Protein 7MF4 (pdb70)

InterPro domains:
  IPR001891 Malic oxidoreductase [PIRSF000106] (8-557)
  IPR001891 Malic oxidoreductase [PR00072] (83-107)
  IPR001891 Malic oxidoreductase [PR00072] (143-172)
  IPR001891 Malic oxidoreductase [PR00072] (179-201)
  IPR001891 Malic oxidoreductase [PR00072] (238-256)
  IPR001891 Malic oxidoreductase [PR00072] (263-279)
  IPR001891 Malic oxidoreductase [PR00072] (294-310)
  IPR001891 Malic oxidoreductase [PR00072] (403-419)
  IPR012301 Malic enzyme, N-terminal domain [PF00390] (78-257)
  IPR012301 Malic enzyme, N-terminal domain [SM01274] (77-257)
  IPR012302 Malic enzyme, NAD-binding [PF03949] (267-525)
  IPR012302 Malic enzyme, NAD-binding [SM00919] (267-526)
  IPR015884 Malic enzyme, conserved site [PS00331] (263-279)
  IPR036291 NAD(P)-binding domain superfamily [SSF51735] (267-557)
  IPR037062 Malic enzyme, N-terminal domain superfamily [G3DSA:3.40.50.10380] (11-264)
  IPR046346 Aminoacid dehydrogenase-like, N-terminal domain superfamily [SSF53223] (9-266)

Organism: Trypanosoma cruzi (strain CL Brener) (NCBI:txid353153)

Solvent-accessible surface area: 23418 Å² total; per-residue (Å²): 137,12,132,68,18,21,87,54,54,55,88,14,50,12,18,14,7,52,80,134,59,2,113,164,49,119,0,89,66,136,33,86,100,97,61,25,75,18,127,91,2,12,66,95,2,55,37,54,0,78,173,84,117,109,67,6,38,44,12,87,32,1,20,53,11,29,18,76,6,2,12,10,12,5,10,0,0,31,63,52,2,73,61,0,12,40,9,4,22,92,95,6,2,10,87,0,0,33,107,71,26,99,17,3,119,170,28,52,20,12,87,0,14,90,109,80,112,62,89,0,109,72,46,1,116,124,37,47,52,134,157,2,41,0,0,0,0,0,1,0,11,43,34,124,58,120,34,23,0,0,11,23,0,7,0,6,0,24,4,5,6,15,4,0,2,1,0,0,4,1,34,8,96,38,8,0,4,0,0,0,7,4,0,0,81,19,102,130,6,18,152,55,186,111,13,136,17,23,114,50,125,50,29,51,84,144,64,1,28,77,0,0,49,40,0,1,103,6,1,49,45,38,6,74,55,4,0,9,0,0,7,13,0,20,91,96,13,0,58,79,0,14,156,106,4,34,183,158,34,27,0,0,1,1,31,33,14,0,36,0,4,0,10,0,0,0,0,1,0,0,7,85,42,13,64,36,47,14,64,120,3,92,3,0,0,27,11,8,43,43,50,4,8,25,6,0,55,38,5,2,35,0,1,25,100,42,82,182,54,81,76,139,61,6,36,132,10,2,13,0,5,14,146,109,1,0,0,2,82,51,38,74,51,174,23,46,85,55,40,121,142,4,10,17,110,96,9,52,50,132,54,4,73,146,6,155,74,21,69,54,0,1,130,87,2,117,0,6,0,0,0,0,39,22,33,102,6,99,25,2,54,60,93,5,0,95,18,0,76,139,40,14,160,82,0,0,0,1,3,20,14,63,78,71,87,74,11,0,8,58,2,99,40,0,8,114,49,4,118,8,23,3,7,6,1,1,24,22,59,34,103,75,18,86,39,89,72,135,80,30,70,4,2,30,14,30,35,0,11,0,2,0,0,0,0,6,0,0,10,28,0,21,0,72,38,0,14,88,71,0,8,41,8,0,1,33,4,0,1,117,34,7,79,127,29,29,9,196,140,33,71,1,8,5,62,12,95,63,0,43,50,0,0,0,10,0,0,0,25,0,0,43,11,0,8,149,52,177,21,4,83,32,147,178,10,34,137,82,90,112,104,0,26,42,80,0,79,165,52,11,45,88,12,84,50,107,100

Structure (mmCIF, N/CA/C/O backbone):
data_7MF4
#
_entry.id   7MF4
#
_cell.length_a   73.268
_cell.length_b   73.268
_cell.length_c   233.746
_cell.angle_alpha   90.000
_cell.angle_beta   90.000
_cell.angle_gamma   90.000
#
_symmetry.space_group_name_H-M   'P 43 21 2'
#
loop_
_entity.id
_entity.type
_entity.pdbx_description
1 polymer 'Malic enzyme'
2 non-polymer 'CITRIC ACID'
3 non-polymer '4-(2-HYDROXYETHYL)-1-PIPERAZINE ETHANESULFONIC ACID'
4 water water
#
loop_
_atom_site.group_PDB
_atom_site.id
_atom_site.type_symbol
_atom_site.label_atom_id
_atom_site.label_alt_id
_atom_site.label_comp_id
_atom_site.label_asym_id
_atom_site.label_entity_id
_atom_site.label_seq_id
_atom_site.pdbx_PDB_ins_code
_atom_site.Cartn_x
_atom_site.Cartn_y
_atom_site.Cartn_z
_atom_site.occupancy
_atom_site.B_iso_or_equiv
_atom_site.auth_seq_id
_atom_site.auth_comp_id
_atom_site.auth_asym_id
_atom_site.auth_atom_id
_atom_site.pdbx_PDB_model_num
ATOM 1 N N . GLN A 1 1 ? 45.973 -38.379 -5.802 1.00 56.56 12 GLN A N 1
ATOM 2 C CA . GLN A 1 1 ? 46.724 -39.697 -5.733 1.00 54.53 12 GLN A CA 1
ATOM 3 C C . GLN A 1 1 ? 46.091 -40.669 -4.723 1.00 44.91 12 GLN A C 1
ATOM 4 O O . GLN A 1 1 ? 45.407 -40.247 -3.783 1.00 44.38 12 GLN A O 1
ATOM 10 N N . GLY A 1 2 ? 46.333 -41.960 -4.922 1.00 38.88 13 GLY A N 1
ATOM 11 C CA . GLY A 1 2 ? 46.001 -43.003 -3.943 1.00 31.40 13 GLY A CA 1
ATOM 12 C C . GLY A 1 2 ? 44.512 -43.198 -3.731 1.00 31.76 13 GLY A C 1
ATOM 13 O O . GLY A 1 2 ? 43.662 -43.018 -4.647 1.00 30.69 13 GLY A O 1
ATOM 14 N N . ARG A 1 3 ? 44.139 -43.572 -2.517 1.00 27.69 14 ARG A N 1
ATOM 15 C CA . ARG A 1 3 ? 42.737 -43.871 -2.261 1.00 25.29 14 ARG A CA 1
ATOM 16 C C . ARG A 1 3 ? 41.881 -42.613 -2.397 1.00 24.84 14 ARG A C 1
ATOM 17 O O . ARG A 1 3 ? 40.629 -42.734 -2.416 1.00 27.36 14 ARG A O 1
ATOM 25 N N . ALA A 1 4 ? 42.472 -41.413 -2.383 1.00 22.89 15 ALA A N 1
ATOM 26 C CA . ALA A 1 4 ? 41.680 -40.178 -2.566 1.00 22.58 15 ALA A CA 1
ATOM 27 C C . ALA A 1 4 ? 41.002 -40.230 -3.956 1.00 21.69 15 ALA A C 1
ATOM 28 O O . ALA A 1 4 ? 39.886 -39.714 -4.101 1.00 24.50 15 ALA A O 1
ATOM 30 N N . ILE A 1 5 ? 41.651 -40.852 -4.930 1.00 19.55 16 ILE A N 1
ATOM 31 C CA . ILE A 1 5 ? 41.055 -40.981 -6.296 1.00 20.61 16 ILE A CA 1
ATOM 32 C C . ILE A 1 5 ? 39.901 -41.975 -6.221 1.00 19.56 16 ILE A C 1
ATOM 33 O O . ILE A 1 5 ? 38.828 -41.709 -6.773 1.00 21.61 16 ILE A O 1
ATOM 38 N N . LEU A 1 6 ? 40.128 -43.120 -5.558 1.00 19.44 17 LEU A N 1
ATOM 39 C CA . LEU A 1 6 ? 39.119 -44.193 -5.498 1.00 18.31 17 LEU A CA 1
ATOM 40 C C . LEU A 1 6 ? 37.899 -43.767 -4.708 1.00 18.70 17 LEU A C 1
ATOM 41 O O . LEU A 1 6 ? 36.789 -44.299 -4.955 1.00 21.42 17 LEU A O 1
ATOM 46 N N . THR A 1 7 ? 38.036 -42.784 -3.824 1.00 19.42 18 THR A N 1
ATOM 47 C CA . THR A 1 7 ? 36.900 -42.357 -2.979 1.00 20.39 18 THR A CA 1
ATOM 48 C C . THR A 1 7 ? 36.306 -41.049 -3.499 1.00 21.57 18 THR A C 1
ATOM 49 O O . THR A 1 7 ? 35.438 -40.546 -2.806 1.00 22.84 18 THR A O 1
ATOM 53 N N . ASP A 1 8 ? 36.679 -40.601 -4.699 1.00 20.56 19 ASP A N 1
ATOM 54 C CA . ASP A 1 8 ? 36.073 -39.412 -5.347 1.00 21.35 19 ASP A CA 1
ATOM 55 C C . ASP A 1 8 ? 35.153 -39.937 -6.457 1.00 20.76 19 ASP A C 1
ATOM 56 O O . ASP A 1 8 ? 35.643 -40.455 -7.428 1.00 20.10 19 ASP A O 1
ATOM 61 N N . ARG A 1 9 ? 33.846 -39.876 -6.254 1.00 20.39 20 ARG A N 1
ATOM 62 C CA . ARG A 1 9 ? 32.907 -40.569 -7.172 1.00 18.83 20 ARG A CA 1
ATOM 63 C C . ARG A 1 9 ? 33.012 -39.986 -8.583 1.00 18.94 20 ARG A C 1
ATOM 64 O O . ARG A 1 9 ? 32.585 -40.648 -9.489 1.00 16.99 20 ARG A O 1
ATOM 72 N N . TYR A 1 10 ? 33.472 -38.745 -8.775 1.00 18.55 21 TYR A N 1
ATOM 73 C CA . TYR A 1 10 ? 33.511 -38.135 -10.121 1.00 19.52 21 TYR A CA 1
ATOM 74 C C . TYR A 1 10 ? 34.729 -38.604 -10.910 1.00 22.02 21 TYR A C 1
ATOM 75 O O . TYR A 1 10 ? 34.652 -38.606 -12.159 1.00 22.95 21 TYR A O 1
ATOM 84 N N . ILE A 1 11 ? 35.818 -38.947 -10.244 1.00 18.93 22 ILE A N 1
ATOM 85 C CA . ILE A 1 11 ? 37.069 -39.332 -10.952 1.00 21.66 22 ILE A CA 1
ATOM 86 C C . ILE A 1 11 ? 37.382 -40.810 -10.780 1.00 18.89 22 ILE A C 1
ATOM 87 O O . ILE A 1 11 ? 38.110 -41.301 -11.622 1.00 20.30 22 ILE A O 1
ATOM 92 N N . ASN A 1 12 ? 36.797 -41.490 -9.798 1.00 19.57 23 ASN A N 1
ATOM 93 C CA . ASN A 1 12 ? 37.024 -42.947 -9.658 1.00 18.61 23 ASN A CA 1
ATOM 94 C C . ASN A 1 12 ? 36.588 -43.681 -10.927 1.00 18.37 23 ASN A C 1
ATOM 95 O O . ASN A 1 12 ? 35.454 -43.496 -11.401 1.00 18.95 23 ASN A O 1
ATOM 100 N N . ARG A 1 13 ? 37.428 -44.594 -11.391 1.00 16.95 24 ARG A N 1
ATOM 101 C CA . ARG A 1 13 ? 37.103 -45.504 -12.497 1.00 15.91 24 ARG A CA 1
ATOM 102 C C . ARG A 1 13 ? 37.052 -46.941 -12.000 1.00 17.25 24 ARG A C 1
ATOM 103 O O . ARG A 1 13 ? 36.833 -47.823 -12.802 1.00 16.18 24 ARG A O 1
ATOM 111 N N . GLY A 1 14 ? 37.415 -47.185 -10.724 1.00 16.58 25 GLY A N 1
ATOM 112 C CA . GLY A 1 14 ? 37.460 -48.571 -10.241 1.00 17.13 25 GLY A CA 1
ATOM 113 C C . GLY A 1 14 ? 38.322 -49.455 -11.110 1.00 16.12 25 GLY A C 1
ATOM 114 O O . GLY A 1 14 ? 39.459 -49.115 -11.459 1.00 16.32 25 GLY A O 1
ATOM 115 N N . THR A 1 15 ? 37.831 -50.654 -11.376 1.00 15.37 26 THR A N 1
ATOM 116 C CA . THR A 1 15 ? 38.572 -51.657 -12.144 1.00 15.80 26 THR A CA 1
ATOM 117 C C . THR A 1 15 ? 38.890 -51.241 -13.571 1.00 15.69 26 THR A C 1
ATOM 118 O O . THR A 1 15 ? 39.644 -51.965 -14.248 1.00 15.52 26 THR A O 1
ATOM 122 N N . ALA A 1 16 ? 38.415 -50.063 -14.022 1.00 14.42 27 ALA A N 1
ATOM 123 C CA . ALA A 1 16 ? 38.730 -49.593 -15.388 1.00 15.04 27 ALA A CA 1
ATOM 124 C C . ALA A 1 16 ? 40.041 -48.808 -15.401 1.00 15.18 27 ALA A C 1
ATOM 125 O O . ALA A 1 16 ? 40.572 -48.562 -16.471 1.00 15.97 27 ALA A O 1
ATOM 127 N N . PHE A 1 17 ? 40.632 -48.552 -14.252 1.00 16.23 28 PHE A N 1
ATOM 128 C CA . PHE A 1 17 ? 42.036 -48.091 -14.206 1.00 15.90 28 PHE A CA 1
ATOM 129 C C . PHE A 1 17 ? 42.923 -49.222 -14.713 1.00 16.79 28 PHE A C 1
ATOM 130 O O . PHE A 1 17 ? 42.801 -50.380 -14.263 1.00 18.97 28 PHE A O 1
ATOM 138 N N . THR A 1 18 ? 43.722 -48.925 -15.755 1.00 18.00 29 THR A N 1
ATOM 139 C CA . THR A 1 18 ? 44.696 -49.888 -16.336 1.00 19.21 29 THR A CA 1
ATOM 140 C C . THR A 1 18 ? 45.810 -50.175 -15.314 1.00 18.08 29 THR A C 1
ATOM 141 O O . THR A 1 18 ? 45.999 -49.409 -14.365 1.00 18.15 29 THR A O 1
ATOM 145 N N . MET A 1 19 ? 46.558 -51.249 -15.531 1.00 19.54 30 MET A N 1
ATOM 146 C CA . MET A 1 19 ? 47.664 -51.585 -14.617 1.00 23.85 30 MET A CA 1
ATOM 147 C C . MET A 1 19 ? 48.672 -50.422 -14.558 1.00 21.42 30 MET A C 1
ATOM 148 O O . MET A 1 19 ? 49.097 -50.065 -13.466 1.00 21.19 30 MET A O 1
ATOM 153 N N . GLU A 1 20 ? 48.964 -49.794 -15.696 1.00 24.40 31 GLU A N 1
ATOM 154 C CA . GLU A 1 20 ? 49.913 -48.660 -15.770 1.00 23.15 31 GLU A CA 1
ATOM 155 C C . GLU A 1 20 ? 49.340 -47.474 -15.004 1.00 20.93 31 GLU A C 1
ATOM 156 O O . GLU A 1 20 ? 50.071 -46.750 -14.280 1.00 21.98 31 GLU A O 1
ATOM 162 N N . GLU A 1 21 ? 48.039 -47.218 -15.127 1.00 18.64 32 GLU A N 1
ATOM 163 C CA . GLU A 1 21 ? 47.447 -46.100 -14.373 1.00 18.22 32 GLU A CA 1
ATOM 164 C C . GLU A 1 21 ? 47.542 -46.393 -12.884 1.00 17.46 32 GLU A C 1
ATOM 165 O O . GLU A 1 21 ? 47.730 -45.510 -12.105 1.00 17.94 32 GLU A O 1
ATOM 171 N N . ARG A 1 22 ? 47.210 -47.618 -12.484 1.00 18.89 33 ARG A N 1
ATOM 172 C CA . ARG A 1 22 ? 47.193 -47.971 -11.053 1.00 18.50 33 ARG A CA 1
ATOM 173 C C . ARG A 1 22 ? 48.583 -47.716 -10.443 1.00 18.41 33 ARG A C 1
ATOM 174 O O . ARG A 1 22 ? 48.673 -47.160 -9.357 1.00 20.27 33 ARG A O 1
ATOM 182 N N . GLN A 1 23 ? 49.639 -48.103 -11.152 1.00 20.62 34 GLN A N 1
ATOM 183 C CA . GLN A 1 23 ? 51.057 -47.871 -10.730 1.00 24.49 34 GLN A CA 1
ATOM 184 C C . GLN A 1 23 ? 51.318 -46.365 -10.612 1.00 24.38 34 GLN A C 1
ATOM 185 O O . GLN A 1 23 ? 51.694 -45.899 -9.544 1.00 23.95 34 GLN A O 1
ATOM 191 N N . LYS A 1 24 ? 50.951 -45.597 -11.620 1.00 23.51 35 LYS A N 1
ATOM 192 C CA . LYS A 1 24 ? 51.190 -44.130 -11.625 1.00 26.71 35 LYS A CA 1
ATOM 193 C C . LYS A 1 24 ? 50.404 -43.453 -10.498 1.00 26.88 35 LYS A C 1
ATOM 194 O O . LYS A 1 24 ? 50.904 -42.493 -9.895 1.00 28.43 35 LYS A O 1
ATOM 200 N N . LEU A 1 25 ? 49.171 -43.884 -10.226 1.00 23.36 36 LEU A N 1
ATOM 201 C CA . LEU A 1 25 ? 48.288 -43.195 -9.262 1.00 23.09 36 LEU A CA 1
ATOM 202 C C . LEU A 1 25 ? 48.389 -43.797 -7.838 1.00 24.69 36 LEU A C 1
ATOM 203 O O . LEU A 1 25 ? 47.581 -43.408 -6.992 1.00 25.17 36 LEU A O 1
ATOM 208 N N . HIS A 1 26 ? 49.306 -44.719 -7.584 1.00 21.56 37 HIS A N 1
ATOM 209 C CA . HIS A 1 26 ? 49.504 -45.297 -6.231 1.00 27.63 37 HIS A CA 1
ATOM 210 C C . HIS A 1 26 ? 48.250 -46.019 -5.761 1.00 25.77 37 HIS A C 1
ATOM 211 O O . HIS A 1 26 ? 47.934 -45.921 -4.554 1.00 29.45 37 HIS A O 1
ATOM 218 N N . ILE A 1 27 ? 47.556 -46.703 -6.661 1.00 21.48 38 ILE A N 1
ATOM 219 C CA . ILE A 1 27 ? 46.412 -47.579 -6.286 1.00 22.60 38 ILE A CA 1
ATOM 220 C C . ILE A 1 27 ? 46.638 -49.033 -6.704 1.00 21.02 38 ILE A C 1
ATOM 221 O O . ILE A 1 27 ? 45.695 -49.841 -6.709 1.00 22.03 38 ILE A O 1
ATOM 226 N N . LEU A 1 28 ? 47.851 -49.407 -7.055 1.00 22.64 39 LEU A N 1
ATOM 227 C CA . LEU A 1 28 ? 48.124 -50.794 -7.358 1.00 20.76 39 LEU A CA 1
ATOM 228 C C . LEU A 1 28 ? 47.890 -51.545 -6.040 1.00 21.59 39 LEU A C 1
ATOM 229 O O . LEU A 1 28 ? 48.271 -51.071 -4.952 1.00 25.53 39 LEU A O 1
ATOM 234 N N . GLY A 1 29 ? 47.152 -52.601 -6.101 1.00 22.92 40 GLY A N 1
ATOM 235 C CA . GLY A 1 29 ? 46.959 -53.272 -4.793 1.00 20.81 40 GLY A CA 1
ATOM 236 C C . GLY A 1 29 ? 45.832 -52.665 -3.999 1.00 18.83 40 GLY A C 1
ATOM 237 O O . GLY A 1 29 ? 45.626 -53.150 -2.877 1.00 16.67 40 GLY A O 1
ATOM 238 N N . ARG A 1 30 ? 45.091 -51.672 -4.517 1.00 17.09 41 ARG A N 1
ATOM 239 C CA . ARG A 1 30 ? 43.859 -51.188 -3.864 1.00 15.54 41 ARG A CA 1
ATOM 240 C C . ARG A 1 30 ? 42.610 -51.635 -4.617 1.00 15.45 41 ARG A C 1
ATOM 241 O O . ARG A 1 30 ? 41.514 -51.255 -4.203 1.00 17.56 41 ARG A O 1
ATOM 249 N N . LEU A 1 31 ? 42.839 -52.410 -5.685 1.00 17.55 42 LEU A N 1
ATOM 250 C CA . LEU A 1 31 ? 41.780 -53.019 -6.533 1.00 17.14 42 LEU A CA 1
ATOM 251 C C . LEU A 1 31 ? 42.175 -54.466 -6.735 1.00 14.95 42 LEU A C 1
ATOM 252 O O . LEU A 1 31 ? 43.368 -54.764 -6.825 1.00 16.58 42 LEU A O 1
ATOM 257 N N . PRO A 1 32 ? 41.195 -55.372 -6.972 1.00 15.16 43 PRO A N 1
ATOM 258 C CA . PRO A 1 32 ? 41.504 -56.685 -7.504 1.00 15.28 43 PRO A CA 1
ATOM 259 C C . PRO A 1 32 ? 42.114 -56.558 -8.891 1.00 15.33 43 PRO A C 1
ATOM 260 O O . PRO A 1 32 ? 42.021 -55.510 -9.534 1.00 15.12 43 PRO A O 1
ATOM 264 N N . PRO A 1 33 ? 42.796 -57.602 -9.337 1.00 15.64 44 PRO A N 1
ATOM 265 C CA . PRO A 1 33 ? 43.722 -57.447 -10.456 1.00 16.76 44 PRO A CA 1
ATOM 266 C C . PRO A 1 33 ? 43.106 -57.338 -11.854 1.00 17.70 44 PRO A C 1
ATOM 267 O O . PRO A 1 33 ? 43.759 -56.890 -12.750 1.00 21.06 44 PRO A O 1
ATOM 271 N N . VAL A 1 34 ? 41.869 -57.759 -12.024 1.00 16.27 45 VAL A N 1
ATOM 272 C CA . VAL A 1 34 ? 41.212 -57.690 -13.361 1.00 15.19 45 VAL A CA 1
ATOM 273 C C . VAL A 1 34 ? 41.050 -56.221 -13.745 1.00 17.08 45 VAL A C 1
ATOM 274 O O . VAL A 1 34 ? 40.686 -55.343 -12.914 1.00 21.95 45 VAL A O 1
ATOM 278 N N . VAL A 1 35 ? 41.335 -55.948 -15.014 1.00 15.35 46 VAL A N 1
ATOM 279 C CA . VAL A 1 35 ? 41.068 -54.610 -15.579 1.00 15.36 46 VAL A CA 1
ATOM 280 C C . VAL A 1 35 ? 39.851 -54.782 -16.491 1.00 15.70 46 VAL A C 1
ATOM 281 O O . VAL A 1 35 ? 39.888 -55.641 -17.400 1.00 17.37 46 VAL A O 1
ATOM 285 N N . GLU A 1 36 ? 38.868 -53.911 -16.324 1.00 16.75 47 GLU A N 1
ATOM 286 C CA . GLU A 1 36 ? 37.638 -53.918 -17.136 1.00 16.44 47 GLU A CA 1
ATOM 287 C C . GLU A 1 36 ? 37.572 -52.659 -17.974 1.00 15.57 47 GLU A C 1
ATOM 288 O O . GLU A 1 36 ? 38.089 -51.605 -17.553 1.00 16.12 47 GLU A O 1
ATOM 294 N N . THR A 1 37 ? 36.885 -52.767 -19.118 1.00 16.31 48 THR A N 1
ATOM 295 C CA . THR A 1 37 ? 36.435 -51.558 -19.801 1.00 16.66 48 THR A CA 1
ATOM 296 C C . THR A 1 37 ? 35.146 -51.046 -19.139 1.00 15.62 48 THR A C 1
ATOM 297 O O . THR A 1 37 ? 34.459 -51.808 -18.444 1.00 14.94 48 THR A O 1
ATOM 301 N N . LEU A 1 38 ? 34.758 -49.833 -19.474 1.00 16.24 49 LEU A N 1
ATOM 302 C CA . LEU A 1 38 ? 33.467 -49.269 -19.006 1.00 16.55 49 LEU A CA 1
ATOM 303 C C . LEU A 1 38 ? 32.342 -50.204 -19.400 1.00 14.99 49 LEU A C 1
ATOM 304 O O . LEU A 1 38 ? 31.419 -50.446 -18.583 1.00 15.50 49 LEU A O 1
ATOM 309 N N . GLU A 1 39 ? 32.309 -50.658 -20.655 1.00 16.60 50 GLU A N 1
ATOM 310 C CA . GLU A 1 39 ? 31.195 -51.519 -21.113 1.00 16.52 50 GLU A CA 1
ATOM 311 C C . GLU A 1 39 ? 31.149 -52.783 -20.261 1.00 16.51 50 GLU A C 1
ATOM 312 O O . GLU A 1 39 ? 30.061 -53.270 -19.901 1.00 16.26 50 GLU A O 1
ATOM 318 N N . GLU A 1 40 ? 32.310 -53.332 -19.924 1.00 14.31 51 GLU A N 1
ATOM 319 C CA . GLU A 1 40 ? 32.348 -54.549 -19.065 1.00 14.89 51 GLU A CA 1
ATOM 320 C C . GLU A 1 40 ? 31.824 -54.224 -17.666 1.00 14.35 51 GLU A C 1
ATOM 321 O O . GLU A 1 40 ? 31.156 -55.047 -17.095 1.00 15.26 51 GLU A O 1
ATOM 327 N N . GLN A 1 41 ? 32.171 -53.067 -17.134 1.00 14.53 52 GLN A N 1
ATOM 328 C CA . GLN A 1 41 ? 31.700 -52.671 -15.763 1.00 14.31 52 GLN A CA 1
ATOM 329 C C . GLN A 1 41 ? 30.177 -52.529 -15.780 1.00 14.77 52 GLN A C 1
ATOM 330 O O . GLN A 1 41 ? 29.528 -52.986 -14.854 1.00 14.61 52 GLN A O 1
ATOM 336 N N . VAL A 1 42 ? 29.679 -51.939 -16.851 1.00 15.27 53 VAL A N 1
ATOM 337 C CA . VAL A 1 42 ? 28.215 -51.744 -17.003 1.00 14.55 53 VAL A CA 1
ATOM 338 C C . VAL A 1 42 ? 27.589 -53.125 -17.008 1.00 14.65 53 VAL A C 1
ATOM 339 O O . VAL A 1 42 ? 26.524 -53.323 -16.367 1.00 15.31 53 VAL A O 1
ATOM 343 N N . ALA A 1 43 ? 28.093 -54.082 -17.803 1.00 14.29 54 ALA A N 1
ATOM 344 C CA . ALA A 1 43 ? 27.476 -55.428 -17.823 1.00 14.72 54 ALA A CA 1
ATOM 345 C C . ALA A 1 43 ? 27.475 -56.090 -16.432 1.00 15.21 54 ALA A C 1
ATOM 346 O O . ALA A 1 43 ? 26.528 -56.804 -16.026 1.00 17.80 54 ALA A O 1
ATOM 348 N N . ARG A 1 44 ? 28.565 -55.927 -15.710 1.00 15.22 55 ARG A N 1
ATOM 349 C CA . ARG A 1 44 ? 28.706 -56.483 -14.351 1.00 15.34 55 ARG A CA 1
ATOM 350 C C . ARG A 1 44 ? 27.706 -55.832 -13.402 1.00 15.25 55 ARG A C 1
ATOM 351 O O . ARG A 1 44 ? 27.027 -56.556 -12.684 1.00 16.07 55 ARG A O 1
ATOM 359 N N . VAL A 1 45 ? 27.613 -54.523 -13.451 1.00 15.50 56 VAL A N 1
ATOM 360 C CA . VAL A 1 45 ? 26.660 -53.814 -12.554 1.00 15.46 56 VAL A CA 1
ATOM 361 C C . VAL A 1 45 ? 25.247 -54.236 -12.891 1.00 15.98 56 VAL A C 1
ATOM 362 O O . VAL A 1 45 ? 24.473 -54.506 -11.988 1.00 17.38 56 VAL A O 1
ATOM 366 N N . TYR A 1 46 ? 24.906 -54.287 -14.168 1.00 16.70 57 TYR A N 1
ATOM 367 C CA . TYR A 1 46 ? 23.548 -54.747 -14.553 1.00 18.59 57 TYR A CA 1
ATOM 368 C C . TYR A 1 46 ? 23.282 -56.131 -13.956 1.00 19.93 57 TYR A C 1
ATOM 369 O O . TYR A 1 46 ? 22.218 -56.384 -13.330 1.00 22.67 57 TYR A O 1
ATOM 378 N N . GLY A 1 47 ? 24.232 -57.060 -13.980 1.00 20.70 58 GLY A N 1
ATOM 379 C CA . GLY A 1 47 ? 23.965 -58.332 -13.274 1.00 22.29 58 GLY A CA 1
ATOM 380 C C . GLY A 1 47 ? 23.867 -58.190 -11.761 1.00 21.66 58 GLY A C 1
ATOM 381 O O . GLY A 1 47 ? 23.198 -58.971 -11.138 1.00 24.16 58 GLY A O 1
ATOM 382 N N . GLN A 1 48 ? 24.655 -57.344 -11.128 1.00 21.01 59 GLN A N 1
ATOM 383 C CA . GLN A 1 48 ? 24.540 -57.090 -9.671 1.00 19.31 59 GLN A CA 1
ATOM 384 C C . GLN A 1 48 ? 23.140 -56.532 -9.358 1.00 20.89 59 GLN A C 1
ATOM 385 O O . GLN A 1 48 ? 22.585 -56.975 -8.340 1.00 22.59 59 GLN A O 1
ATOM 391 N N . VAL A 1 49 ? 22.547 -55.751 -10.254 1.00 21.87 60 VAL A N 1
ATOM 392 C CA . VAL A 1 49 ? 21.188 -55.177 -10.051 1.00 22.97 60 VAL A CA 1
ATOM 393 C C . VAL A 1 49 ? 20.171 -56.310 -10.108 1.00 29.72 60 VAL A C 1
ATOM 394 O O . VAL A 1 49 ? 19.327 -56.402 -9.199 1.00 26.74 60 VAL A O 1
ATOM 398 N N . LYS A 1 50 ? 20.274 -57.168 -11.122 1.00 29.20 61 LYS A N 1
ATOM 399 C CA . LYS A 1 50 ? 19.249 -58.210 -11.397 1.00 28.25 61 LYS A CA 1
ATOM 400 C C . LYS A 1 50 ? 19.337 -59.362 -10.398 1.00 30.76 61 LYS A C 1
ATOM 401 O O . LYS A 1 50 ? 18.407 -60.148 -10.375 1.00 34.77 61 LYS A O 1
ATOM 407 N N . LYS A 1 51 ? 20.374 -59.419 -9.568 1.00 30.78 62 LYS A N 1
ATOM 408 C CA . LYS A 1 51 ? 20.542 -60.414 -8.477 1.00 37.22 62 LYS A CA 1
ATOM 409 C C . LYS A 1 51 ? 19.504 -60.129 -7.392 1.00 40.42 62 LYS A C 1
ATOM 410 O O . LYS A 1 51 ? 19.107 -61.092 -6.673 1.00 37.31 62 LYS A O 1
ATOM 416 N N . TYR A 1 52 ? 19.122 -58.853 -7.245 1.00 32.83 63 TYR A N 1
ATOM 417 C CA . TYR A 1 52 ? 18.059 -58.396 -6.331 1.00 33.13 63 TYR A CA 1
ATOM 418 C C . TYR A 1 52 ? 16.707 -58.648 -7.013 1.00 32.72 63 TYR A C 1
ATOM 419 O O . TYR A 1 52 ? 16.473 -58.359 -8.164 1.00 34.91 63 TYR A O 1
ATOM 428 N N . GLU A 1 53 ? 15.828 -59.254 -6.219 1.00 38.82 64 GLU A N 1
ATOM 429 C CA . GLU A 1 53 ? 14.395 -59.562 -6.449 1.00 41.41 64 GLU A CA 1
ATOM 430 C C . GLU A 1 53 ? 13.542 -58.281 -6.526 1.00 33.07 64 GLU A C 1
ATOM 431 O O . GLU A 1 53 ? 12.792 -58.073 -7.489 1.00 39.58 64 GLU A O 1
ATOM 437 N N . LYS A 1 54 ? 13.619 -57.446 -5.520 1.00 32.70 65 LYS A N 1
ATOM 438 C CA . LYS A 1 54 ? 12.610 -56.377 -5.391 1.00 33.70 65 LYS A CA 1
ATOM 439 C C . LYS A 1 54 ? 13.184 -55.064 -5.911 1.00 29.62 65 LYS A C 1
ATOM 440 O O . LYS A 1 54 ? 14.335 -54.741 -5.642 1.00 28.08 65 LYS A O 1
ATOM 446 N N . PRO A 1 55 ? 12.336 -54.248 -6.559 1.00 32.29 66 PRO A N 1
ATOM 447 C CA . PRO A 1 55 ? 12.755 -52.937 -7.051 1.00 31.30 66 PRO A CA 1
ATOM 448 C C . PRO A 1 55 ? 13.500 -52.119 -5.994 1.00 31.30 66 PRO A C 1
ATOM 449 O O . PRO A 1 55 ? 14.506 -51.454 -6.319 1.00 28.80 66 PRO A O 1
ATOM 453 N N . ILE A 1 56 ? 13.060 -52.113 -4.728 1.00 29.65 67 ILE A N 1
ATOM 454 C CA . ILE A 1 56 ? 13.735 -51.250 -3.713 1.00 30.04 67 ILE A CA 1
ATOM 455 C C . ILE A 1 56 ? 15.182 -51.700 -3.492 1.00 27.44 67 ILE A C 1
ATOM 456 O O . ILE A 1 56 ? 16.020 -50.864 -3.221 1.00 27.34 67 ILE A O 1
ATOM 461 N N . ASN A 1 57 ? 15.457 -52.992 -3.518 1.00 28.66 68 ASN A N 1
ATOM 462 C CA . ASN A 1 57 ? 16.845 -53.485 -3.354 1.00 29.09 68 ASN A CA 1
ATOM 463 C C . ASN A 1 57 ? 17.676 -53.167 -4.618 1.00 24.15 68 ASN A C 1
ATOM 464 O O . ASN A 1 57 ? 18.848 -52.834 -4.426 1.00 29.96 68 ASN A O 1
ATOM 469 N N . ARG A 1 58 ? 17.085 -53.216 -5.799 1.00 26.17 69 ARG A N 1
ATOM 470 C CA . ARG A 1 58 ? 17.728 -52.818 -7.093 1.00 23.50 69 ARG A CA 1
ATOM 471 C C . ARG A 1 58 ? 18.114 -51.341 -6.990 1.00 24.74 69 ARG A C 1
ATOM 472 O O . ARG A 1 58 ? 19.266 -50.935 -7.264 1.00 25.23 69 ARG A O 1
ATOM 480 N N . TYR A 1 59 ? 17.171 -50.550 -6.515 1.00 24.89 70 TYR A N 1
ATOM 481 C CA . TYR A 1 59 ? 17.382 -49.111 -6.296 1.00 24.06 70 TYR A CA 1
ATOM 482 C C . TYR A 1 59 ? 18.547 -48.916 -5.341 1.00 22.04 70 TYR A C 1
ATOM 483 O O . TYR A 1 59 ? 19.435 -48.113 -5.583 1.00 24.33 70 TYR A O 1
ATOM 492 N N . GLN A 1 60 ? 18.524 -49.602 -4.187 1.00 23.73 71 GLN A N 1
ATOM 493 C CA . GLN A 1 60 ? 19.552 -49.446 -3.159 1.00 26.35 71 GLN A CA 1
ATOM 494 C C . GLN A 1 60 ? 20.937 -49.775 -3.760 1.00 25.30 71 GLN A C 1
ATOM 495 O O . GLN A 1 60 ? 21.938 -49.047 -3.471 1.00 23.81 71 GLN A O 1
ATOM 501 N N . HIS A 1 61 ? 21.016 -50.817 -4.582 1.00 23.89 72 HIS A N 1
ATOM 502 C CA . HIS A 1 61 ? 22.319 -51.144 -5.236 1.00 24.65 72 HIS A CA 1
ATOM 503 C C . HIS A 1 61 ? 22.767 -49.999 -6.153 1.00 21.27 72 HIS A C 1
ATOM 504 O O . HIS A 1 61 ? 23.949 -49.550 -6.102 1.00 22.57 72 HIS A O 1
ATOM 511 N N . LEU A 1 62 ? 21.829 -49.482 -6.929 1.00 22.76 73 LEU A N 1
ATOM 512 C CA . LEU A 1 62 ? 22.181 -48.389 -7.878 1.00 21.20 73 LEU A CA 1
ATOM 513 C C . LEU A 1 62 ? 22.624 -47.168 -7.098 1.00 21.32 73 LEU A C 1
ATOM 514 O O . LEU A 1 62 ? 23.556 -46.486 -7.540 1.00 20.97 73 LEU A O 1
ATOM 519 N N . VAL A 1 63 ? 22.031 -46.879 -5.928 1.00 22.83 74 VAL A N 1
ATOM 520 C CA . VAL A 1 63 ? 22.455 -45.723 -5.090 1.00 23.93 74 VAL A CA 1
ATOM 521 C C . VAL A 1 63 ? 23.931 -45.901 -4.727 1.00 22.33 74 VAL A C 1
ATOM 522 O O . VAL A 1 63 ? 24.639 -44.910 -4.683 1.00 23.04 74 VAL A O 1
ATOM 526 N N . SER A 1 64 ? 24.329 -47.109 -4.333 1.00 20.96 75 SER A N 1
ATOM 527 C CA . SER A 1 64 ? 25.716 -47.373 -3.916 1.00 22.73 75 SER A CA 1
ATOM 528 C C . SER A 1 64 ? 26.659 -47.136 -5.095 1.00 20.33 75 SER A C 1
ATOM 529 O O . SER A 1 64 ? 27.761 -46.583 -4.901 1.00 22.40 75 SER A O 1
ATOM 532 N N . VAL A 1 65 ? 26.251 -47.519 -6.297 1.00 19.60 76 VAL A N 1
ATOM 533 C CA . VAL A 1 65 ? 27.106 -47.254 -7.487 1.00 19.21 76 VAL A CA 1
ATOM 534 C C . VAL A 1 65 ? 27.178 -45.748 -7.724 1.00 18.10 76 VAL A C 1
ATOM 535 O O . VAL A 1 65 ? 28.264 -45.232 -7.978 1.00 21.54 76 VAL A O 1
ATOM 539 N N . HIS A 1 66 ? 26.055 -45.054 -7.690 1.00 18.48 77 HIS A N 1
ATOM 540 C CA . HIS A 1 66 ? 26.052 -43.568 -7.814 1.00 20.71 77 HIS A CA 1
ATOM 541 C C . HIS A 1 66 ? 27.019 -42.940 -6.782 1.00 23.23 77 HIS A C 1
ATOM 542 O O . HIS A 1 66 ? 27.721 -41.959 -7.129 1.00 25.50 77 HIS A O 1
ATOM 549 N N . SER A 1 67 ? 27.124 -43.502 -5.567 1.00 20.93 78 SER A N 1
ATOM 550 C CA . SER A 1 67 ? 27.966 -42.924 -4.490 1.00 25.46 78 SER A CA 1
ATOM 551 C C . SER A 1 67 ? 29.431 -43.156 -4.742 1.00 23.78 78 SER A C 1
ATOM 552 O O . SER A 1 67 ? 30.213 -42.478 -4.079 1.00 26.12 78 SER A O 1
ATOM 555 N N . THR A 1 68 ? 29.805 -44.140 -5.554 1.00 22.35 79 THR A N 1
ATOM 556 C CA . THR A 1 68 ? 31.231 -44.562 -5.677 1.00 21.09 79 THR A CA 1
ATOM 557 C C . THR A 1 68 ? 31.792 -44.325 -7.081 1.00 20.81 79 THR A C 1
ATOM 558 O O . THR A 1 68 ? 33.006 -44.069 -7.185 1.00 18.66 79 THR A O 1
ATOM 562 N N . ASN A 1 69 ? 30.940 -44.314 -8.098 1.00 18.71 80 ASN A N 1
ATOM 563 C CA . ASN A 1 69 ? 31.425 -44.136 -9.494 1.00 16.87 80 ASN A CA 1
ATOM 564 C C . ASN A 1 69 ? 30.327 -43.528 -10.379 1.00 15.81 80 ASN A C 1
ATOM 565 O O . ASN A 1 69 ? 29.483 -44.264 -10.905 1.00 17.59 80 ASN A O 1
ATOM 570 N N . THR A 1 70 ? 30.287 -42.210 -10.413 1.00 16.19 81 THR A N 1
ATOM 571 C CA . THR A 1 70 ? 29.197 -41.446 -11.054 1.00 17.61 81 THR A CA 1
ATOM 572 C C . THR A 1 70 ? 29.141 -41.810 -12.538 1.00 17.38 81 THR A C 1
ATOM 573 O O . THR A 1 70 ? 28.036 -42.039 -13.089 1.00 18.37 81 THR A O 1
ATOM 577 N N . THR A 1 71 ? 30.275 -41.900 -13.198 1.00 17.65 82 THR A N 1
ATOM 578 C CA . THR A 1 71 ? 30.327 -42.225 -14.638 1.00 17.00 82 THR A CA 1
ATOM 579 C C . THR A 1 71 ? 29.710 -43.624 -14.860 1.00 15.34 82 THR A C 1
ATOM 580 O O . THR A 1 71 ? 28.900 -43.821 -15.801 1.00 16.14 82 THR A O 1
ATOM 584 N N . LEU A 1 72 ? 30.111 -44.585 -14.029 1.00 15.09 83 LEU A N 1
ATOM 585 C CA . LEU A 1 72 ? 29.595 -45.962 -14.199 1.00 15.08 83 LEU A CA 1
ATOM 586 C C . LEU A 1 72 ? 28.109 -45.964 -13.943 1.00 15.93 83 LEU A C 1
ATOM 587 O O . LEU A 1 72 ? 27.356 -46.692 -14.638 1.00 16.27 83 LEU A O 1
ATOM 592 N N . TYR A 1 73 ? 27.632 -45.211 -12.947 1.00 14.42 84 TYR A N 1
ATOM 593 C CA . TYR A 1 73 ? 26.177 -45.195 -12.685 1.00 15.34 84 TYR A CA 1
ATOM 594 C C . TYR A 1 73 ? 25.440 -44.733 -13.954 1.00 16.39 84 TYR A C 1
ATOM 595 O O . TYR A 1 73 ? 24.498 -45.394 -14.398 1.00 15.29 84 TYR A O 1
ATOM 604 N N . TYR A 1 74 ? 25.806 -43.580 -14.471 1.00 16.01 85 TYR A N 1
ATOM 605 C CA . TYR A 1 74 ? 25.056 -43.033 -15.624 1.00 15.91 85 TYR A CA 1
ATOM 606 C C . TYR A 1 74 ? 25.235 -43.904 -16.852 1.00 17.22 85 TYR A C 1
ATOM 607 O O . TYR A 1 74 ? 24.300 -44.052 -17.636 1.00 17.85 85 TYR A O 1
ATOM 616 N N . ALA A 1 75 ? 26.396 -44.541 -17.007 1.00 16.22 86 ALA A N 1
ATOM 617 C CA . ALA A 1 75 ? 26.648 -45.415 -18.149 1.00 17.01 86 ALA A CA 1
ATOM 618 C C . ALA A 1 75 ? 25.703 -46.609 -18.064 1.00 16.26 86 ALA A C 1
ATOM 619 O O . ALA A 1 75 ? 25.187 -47.086 -19.102 1.00 16.10 86 ALA A O 1
ATOM 621 N N . THR A 1 76 ? 25.451 -47.118 -16.858 1.00 14.32 87 THR A N 1
ATOM 622 C CA . THR A 1 76 ? 24.577 -48.287 -16.660 1.00 16.32 87 THR A CA 1
ATOM 623 C C . THR A 1 76 ? 23.146 -47.863 -16.999 1.00 16.85 87 THR A C 1
ATOM 624 O O . THR A 1 76 ? 22.434 -48.657 -17.617 1.00 16.82 87 THR A O 1
ATOM 628 N N . ILE A 1 77 ? 22.696 -46.734 -16.457 1.00 17.67 88 ILE A N 1
ATOM 629 C CA . ILE A 1 77 ? 21.316 -46.246 -16.721 1.00 17.87 88 ILE A CA 1
ATOM 630 C C . ILE A 1 77 ? 21.128 -46.080 -18.237 1.00 20.61 88 ILE A C 1
ATOM 631 O O . ILE A 1 77 ? 20.079 -46.557 -18.751 1.00 21.16 88 ILE A O 1
ATOM 636 N N . LEU A 1 78 ? 22.062 -45.433 -18.917 1.00 18.34 89 LEU A N 1
ATOM 637 C CA . LEU A 1 78 ? 21.926 -45.217 -20.403 1.00 21.38 89 LEU A CA 1
ATOM 638 C C . LEU A 1 78 ? 21.905 -46.533 -21.181 1.00 23.44 89 LEU A C 1
ATOM 639 O O . LEU A 1 78 ? 21.162 -46.650 -22.149 1.00 23.69 89 LEU A O 1
ATOM 644 N N . ALA A 1 79 ? 22.649 -47.553 -20.778 1.00 20.83 90 ALA A N 1
ATOM 645 C CA . ALA A 1 79 ? 22.657 -48.863 -21.475 1.00 20.28 90 ALA A CA 1
ATOM 646 C C . ALA A 1 79 ? 21.376 -49.670 -21.260 1.00 21.13 90 ALA A C 1
ATOM 647 O O . ALA A 1 79 ? 21.091 -50.604 -22.056 1.00 24.61 90 ALA A O 1
ATOM 649 N N . HIS A 1 80 ? 20.612 -49.413 -20.204 1.00 19.59 91 HIS A N 1
ATOM 650 C CA . HIS A 1 80 ? 19.432 -50.207 -19.831 1.00 21.33 91 HIS A CA 1
ATOM 651 C C . HIS A 1 80 ? 18.304 -49.267 -19.439 1.00 18.92 91 HIS A C 1
ATOM 652 O O . HIS A 1 80 ? 17.656 -49.509 -18.437 1.00 21.31 91 HIS A O 1
ATOM 659 N N . LEU A 1 81 ? 18.107 -48.222 -20.216 1.00 20.30 92 LEU A N 1
ATOM 660 C CA . LEU A 1 81 ? 17.236 -47.092 -19.773 1.00 20.85 92 LEU A CA 1
ATOM 661 C C . LEU A 1 81 ? 15.799 -47.538 -19.514 1.00 21.82 92 LEU A C 1
ATOM 662 O O . LEU A 1 81 ? 15.251 -47.208 -18.445 1.00 21.34 92 LEU A O 1
ATOM 667 N N . GLU A 1 82 ? 15.160 -48.220 -20.452 1.00 22.16 93 GLU A N 1
ATOM 668 C CA . GLU A 1 82 ? 13.741 -48.605 -20.341 1.00 24.98 93 GLU A CA 1
ATOM 669 C C . GLU A 1 82 ? 13.565 -49.466 -19.083 1.00 24.90 93 GLU A C 1
ATOM 670 O O . GLU A 1 82 ? 12.592 -49.263 -18.360 1.00 22.71 93 GLU A O 1
ATOM 676 N N . GLU A 1 83 ? 14.492 -50.394 -18.823 1.00 23.78 94 GLU A N 1
ATOM 677 C CA . GLU A 1 83 ? 14.377 -51.294 -17.658 1.00 25.39 94 GLU A CA 1
ATOM 678 C C . GLU A 1 83 ? 14.670 -50.522 -16.360 1.00 25.75 94 GLU A C 1
ATOM 679 O O . GLU A 1 83 ? 13.994 -50.778 -15.324 1.00 28.11 94 GLU A O 1
ATOM 685 N N . MET A 1 84 ? 15.651 -49.642 -16.366 1.00 21.80 95 MET A N 1
ATOM 686 C CA . MET A 1 84 ? 16.063 -48.894 -15.147 1.00 22.71 95 MET A CA 1
ATOM 687 C C . MET A 1 84 ? 15.058 -47.787 -14.780 1.00 21.13 95 MET A C 1
ATOM 688 O O . MET A 1 84 ? 14.990 -47.473 -13.574 1.00 20.77 95 MET A O 1
ATOM 693 N N . LEU A 1 85 ? 14.355 -47.184 -15.735 1.00 20.68 96 LEU A N 1
ATOM 694 C CA . LEU A 1 85 ? 13.486 -45.993 -15.434 1.00 22.01 96 LEU A CA 1
ATOM 695 C C . LEU A 1 85 ? 12.514 -46.257 -14.308 1.00 21.30 96 LEU A C 1
ATOM 696 O O . LEU A 1 85 ? 12.353 -45.395 -13.444 1.00 23.84 96 LEU A O 1
ATOM 701 N N . PRO A 1 86 ? 11.797 -47.404 -14.281 1.00 22.74 97 PRO A N 1
ATOM 702 C CA . PRO A 1 86 ? 10.859 -47.669 -13.183 1.00 24.82 97 PRO A CA 1
ATOM 703 C C . PRO A 1 86 ? 11.494 -47.905 -11.799 1.00 24.45 97 PRO A C 1
ATOM 704 O O . PRO A 1 86 ? 10.806 -47.860 -10.763 1.00 25.26 97 PRO A O 1
ATOM 708 N N . ILE A 1 87 ? 12.799 -48.137 -11.767 1.00 21.81 98 ILE A N 1
ATOM 709 C CA . ILE A 1 87 ? 13.574 -48.350 -10.537 1.00 20.03 98 ILE A CA 1
ATOM 710 C C . ILE A 1 87 ? 14.104 -47.007 -10.041 1.00 19.74 98 ILE A C 1
ATOM 711 O O . ILE A 1 87 ? 14.023 -46.739 -8.846 1.00 19.88 98 ILE A O 1
ATOM 716 N N . ILE A 1 88 ? 14.699 -46.194 -10.909 1.00 19.67 99 ILE A N 1
ATOM 717 C CA . ILE A 1 88 ? 15.376 -44.945 -10.485 1.00 17.79 99 ILE A CA 1
ATOM 718 C C . ILE A 1 88 ? 14.364 -43.801 -10.401 1.00 16.94 99 ILE A C 1
ATOM 719 O O . ILE A 1 88 ? 14.682 -42.780 -9.768 1.00 19.78 99 ILE A O 1
ATOM 724 N N . TYR A 1 89 ? 13.181 -43.965 -10.937 1.00 17.15 100 TYR A N 1
ATOM 725 C CA . TYR A 1 89 ? 12.122 -42.942 -10.781 1.00 17.26 100 TYR A CA 1
ATOM 726 C C . TYR A 1 89 ? 10.790 -43.633 -10.513 1.00 16.44 100 TYR A C 1
ATOM 727 O O . TYR A 1 89 ? 10.771 -44.674 -9.836 1.00 18.80 100 TYR A O 1
ATOM 736 N N . THR A 1 90 ? 9.707 -43.081 -11.027 1.00 20.27 101 THR A N 1
ATOM 737 C CA . THR A 1 90 ? 8.348 -43.578 -10.725 1.00 20.82 101 THR A CA 1
ATOM 738 C C . THR A 1 90 ? 8.224 -45.018 -11.175 1.00 22.59 101 THR A C 1
ATOM 739 O O . THR A 1 90 ? 8.527 -45.297 -12.318 1.00 21.18 101 THR A O 1
ATOM 743 N N . PRO A 1 91 ? 7.661 -45.959 -10.387 1.00 23.33 102 PRO A N 1
ATOM 744 C CA . PRO A 1 91 ? 7.116 -45.754 -9.047 1.00 22.18 102 PRO A CA 1
ATOM 745 C C . PRO A 1 91 ? 8.047 -46.070 -7.881 1.00 20.31 102 PRO A C 1
ATOM 746 O O . PRO A 1 91 ? 7.660 -45.816 -6.747 1.00 23.12 102 PRO A O 1
ATOM 750 N N . THR A 1 92 ? 9.233 -46.611 -8.133 1.00 18.89 103 THR A N 1
ATOM 751 C CA . THR A 1 92 ? 10.124 -47.070 -7.053 1.00 19.57 103 THR A CA 1
ATOM 752 C C . THR A 1 92 ? 10.585 -45.884 -6.215 1.00 19.78 103 THR A C 1
ATOM 753 O O . THR A 1 92 ? 10.713 -46.012 -4.996 1.00 19.90 103 THR A O 1
ATOM 757 N N . VAL A 1 93 ? 10.860 -44.747 -6.846 1.00 18.08 104 VAL A N 1
ATOM 758 C CA . VAL A 1 93 ? 11.484 -43.634 -6.083 1.00 18.81 104 VAL A CA 1
ATOM 759 C C . VAL A 1 93 ? 10.483 -43.213 -4.990 1.00 18.97 104 VAL A C 1
ATOM 760 O O . VAL A 1 93 ? 10.912 -42.807 -3.892 1.00 19.02 104 VAL A O 1
ATOM 764 N N . GLY A 1 94 ? 9.185 -43.255 -5.244 1.00 19.08 105 GLY A N 1
ATOM 765 C CA . GLY A 1 94 ? 8.218 -42.779 -4.245 1.00 20.69 105 GLY A CA 1
ATOM 766 C C . GLY A 1 94 ? 8.217 -43.743 -3.075 1.00 21.21 105 GLY A C 1
ATOM 767 O O . GLY A 1 94 ? 8.144 -43.294 -1.925 1.00 20.66 105 GLY A O 1
ATOM 768 N N . GLU A 1 95 ? 8.337 -45.045 -3.345 1.00 20.13 106 GLU A N 1
ATOM 769 C CA . GLU A 1 95 ? 8.409 -46.044 -2.255 1.00 23.55 106 GLU A CA 1
ATOM 770 C C . GLU A 1 95 ? 9.703 -45.815 -1.481 1.00 20.49 106 GLU A C 1
ATOM 771 O O . GLU A 1 95 ? 9.644 -45.877 -0.243 1.00 20.26 106 GLU A O 1
ATOM 777 N N . ALA A 1 96 ? 10.823 -45.482 -2.141 1.00 19.00 107 ALA A N 1
ATOM 778 C CA . ALA A 1 96 ? 12.111 -45.198 -1.454 1.00 19.72 107 ALA A CA 1
ATOM 779 C C . ALA A 1 96 ? 11.906 -43.986 -0.533 1.00 19.83 107 ALA A C 1
ATOM 780 O O . ALA A 1 96 ? 12.329 -44.004 0.681 1.00 19.88 107 ALA A O 1
ATOM 782 N N . CYS A 1 97 ? 11.279 -42.935 -1.031 1.00 16.98 108 CYS A N 1
ATOM 783 C CA . CYS A 1 97 ? 11.034 -41.741 -0.189 1.00 19.14 108 CYS A CA 1
ATOM 784 C C . CYS A 1 97 ? 10.141 -42.105 1.011 1.00 18.62 108 CYS A C 1
ATOM 785 O O . CYS A 1 97 ? 10.407 -41.625 2.140 1.00 18.16 108 CYS A O 1
ATOM 788 N N A MET A 1 98 ? 9.101 -42.906 0.774 0.52 17.62 109 MET A N 1
ATOM 789 N N B MET A 1 98 ? 9.060 -42.851 0.794 0.48 20.81 109 MET A N 1
ATOM 790 C CA A MET A 1 98 ? 8.034 -43.057 1.800 0.52 18.87 109 MET A CA 1
ATOM 791 C CA B MET A 1 98 ? 8.051 -43.047 1.875 0.48 23.61 109 MET A CA 1
ATOM 792 C C A MET A 1 98 ? 8.557 -43.916 2.954 0.52 18.91 109 MET A C 1
ATOM 793 C C B MET A 1 98 ? 8.717 -43.838 3.009 0.48 21.80 109 MET A C 1
ATOM 794 O O A MET A 1 98 ? 8.109 -43.645 4.135 0.52 17.48 109 MET A O 1
ATOM 795 O O B MET A 1 98 ? 8.628 -43.443 4.209 0.48 21.05 109 MET A O 1
ATOM 804 N N . GLU A 1 99 ? 9.405 -44.902 2.659 1.00 20.70 110 GLU A N 1
ATOM 805 C CA . GLU A 1 99 ? 9.776 -45.927 3.666 1.00 24.56 110 GLU A CA 1
ATOM 806 C C . GLU A 1 99 ? 11.280 -46.124 3.799 1.00 25.51 110 GLU A C 1
ATOM 807 O O . GLU A 1 99 ? 11.659 -46.785 4.794 1.00 26.61 110 GLU A O 1
ATOM 813 N N . TYR A 1 100 ? 12.116 -45.626 2.882 1.00 22.40 111 TYR A N 1
ATOM 814 C CA . TYR A 1 100 ? 13.581 -45.824 2.871 1.00 20.51 111 TYR A CA 1
ATOM 815 C C . TYR A 1 100 ? 14.311 -44.502 2.673 1.00 18.66 111 TYR A C 1
ATOM 816 O O . TYR A 1 100 ? 15.389 -44.449 2.072 1.00 20.21 111 TYR A O 1
ATOM 825 N N . SER A 1 101 ? 13.786 -43.447 3.280 1.00 20.59 112 SER A N 1
ATOM 826 C CA . SER A 1 101 ? 14.338 -42.091 3.036 1.00 20.16 112 SER A CA 1
ATOM 827 C C . SER A 1 101 ? 15.810 -41.953 3.419 1.00 21.11 112 SER A C 1
ATOM 828 O O . SER A 1 101 ? 16.474 -41.010 2.942 1.00 23.28 112 SER A O 1
ATOM 831 N N . HIS A 1 102 ? 16.360 -42.829 4.254 1.00 19.16 113 HIS A N 1
ATOM 832 C CA . HIS A 1 102 ? 17.800 -42.840 4.604 1.00 20.48 113 HIS A CA 1
ATOM 833 C C . HIS A 1 102 ? 18.691 -42.981 3.360 1.00 22.85 113 HIS A C 1
ATOM 834 O O . HIS A 1 102 ? 19.827 -42.520 3.420 1.00 22.59 113 HIS A O 1
ATOM 841 N N . LEU A 1 103 ? 18.176 -43.532 2.259 1.00 23.69 114 LEU A N 1
ATOM 842 C CA . LEU A 1 103 ? 18.927 -43.759 0.984 1.00 26.04 114 LEU A CA 1
ATOM 843 C C . LEU A 1 103 ? 19.358 -42.411 0.394 1.00 28.39 114 LEU A C 1
ATOM 844 O O . LEU A 1 103 ? 20.306 -42.389 -0.388 1.00 31.02 114 LEU A O 1
ATOM 849 N N . PHE A 1 104 ? 18.714 -41.313 0.794 1.00 25.45 115 PHE A N 1
ATOM 850 C CA . PHE A 1 104 ? 18.974 -39.969 0.196 1.00 22.62 115 PHE A CA 1
ATOM 851 C C . PHE A 1 104 ? 19.900 -39.101 1.035 1.00 27.75 115 PHE A C 1
ATOM 852 O O . PHE A 1 104 ? 20.361 -38.020 0.605 1.00 24.08 115 PHE A O 1
ATOM 860 N N . PHE A 1 105 ? 20.229 -39.526 2.257 1.00 26.18 116 PHE A N 1
ATOM 861 C CA . PHE A 1 105 ? 20.904 -38.628 3.203 1.00 27.58 116 PHE A CA 1
ATOM 862 C C . PHE A 1 105 ? 22.240 -38.164 2.631 1.00 23.95 116 PHE A C 1
ATOM 863 O O . PHE A 1 105 ? 22.628 -36.998 2.882 1.00 29.58 116 PHE A O 1
ATOM 871 N N . ARG A 1 106 ? 22.920 -38.994 1.884 1.00 25.99 117 ARG A N 1
ATOM 872 C CA . ARG A 1 106 ? 24.292 -38.663 1.469 1.00 28.59 117 ARG A CA 1
ATOM 873 C C . ARG A 1 106 ? 24.332 -37.792 0.204 1.00 27.94 117 ARG A C 1
ATOM 874 O O . ARG A 1 106 ? 25.409 -37.387 -0.224 1.00 26.74 117 ARG A O 1
ATOM 882 N N . GLU A 1 107 ? 23.203 -37.615 -0.467 1.00 24.81 118 GLU A N 1
ATOM 883 C CA . GLU A 1 107 ? 23.140 -36.865 -1.744 1.00 24.75 118 GLU A CA 1
ATOM 884 C C . GLU A 1 107 ? 23.164 -35.354 -1.443 1.00 19.62 118 GLU A C 1
ATOM 885 O O . GLU A 1 107 ? 22.970 -34.939 -0.288 1.00 22.35 118 GLU A O 1
ATOM 891 N N . ARG A 1 108 ? 23.300 -34.571 -2.487 1.00 18.96 119 ARG A N 1
ATOM 892 C CA . ARG A 1 108 ? 23.528 -33.099 -2.370 1.00 17.90 119 ARG A CA 1
ATOM 893 C C . ARG A 1 108 ? 22.215 -32.323 -2.194 1.00 18.40 119 ARG A C 1
ATOM 894 O O . ARG A 1 108 ? 22.133 -31.124 -2.607 1.00 18.51 119 ARG A O 1
ATOM 902 N N . GLY A 1 109 ? 21.298 -32.843 -1.391 1.00 17.06 120 GLY A N 1
ATOM 903 C CA . GLY A 1 109 ? 20.034 -32.123 -1.092 1.00 16.40 120 GLY A CA 1
ATOM 904 C C . GLY A 1 109 ? 20.248 -30.731 -0.480 1.00 17.09 120 GLY A C 1
ATOM 905 O O . GLY A 1 109 ? 21.175 -30.518 0.317 1.00 16.63 120 GLY A O 1
ATOM 906 N N . VAL A 1 110 ? 19.357 -29.821 -0.810 1.00 14.82 121 VAL A N 1
ATOM 907 C CA . VAL A 1 110 ? 19.229 -28.497 -0.183 1.00 15.80 121 VAL A CA 1
ATOM 908 C C . VAL A 1 110 ? 17.820 -28.406 0.361 1.00 16.89 121 VAL A C 1
ATOM 909 O O . VAL A 1 110 ? 16.853 -28.803 -0.307 1.00 16.92 121 VAL A O 1
ATOM 913 N N . TYR A 1 111 ? 17.730 -28.031 1.620 1.00 15.71 122 TYR A N 1
ATOM 914 C CA . TYR A 1 111 ? 16.524 -28.118 2.449 1.00 15.54 122 TYR A CA 1
ATOM 915 C C . TYR A 1 111 ? 16.152 -26.720 2.935 1.00 18.43 122 TYR A C 1
ATOM 916 O O . TYR A 1 111 ? 16.972 -26.062 3.617 1.00 20.94 122 TYR A O 1
ATOM 925 N N . PHE A 1 112 ? 14.961 -26.239 2.599 1.00 15.56 123 PHE A N 1
ATOM 926 C CA . PHE A 1 112 ? 14.425 -24.954 3.074 1.00 17.20 123 PHE A CA 1
ATOM 927 C C . PHE A 1 112 ? 13.186 -25.223 3.909 1.00 15.82 123 PHE A C 1
ATOM 928 O O . PHE A 1 112 ? 12.483 -26.218 3.707 1.00 16.83 123 PHE A O 1
ATOM 936 N N . ASN A 1 113 ? 12.932 -24.316 4.847 1.00 16.46 124 ASN A N 1
ATOM 937 C CA . ASN A 1 113 ? 11.745 -24.333 5.719 1.00 16.08 124 ASN A CA 1
ATOM 938 C C . ASN A 1 113 ? 11.603 -22.929 6.347 1.00 16.62 124 ASN A C 1
ATOM 939 O O . ASN A 1 113 ? 12.537 -22.086 6.227 1.00 18.02 124 ASN A O 1
ATOM 944 N N . ARG A 1 114 ? 10.521 -22.721 7.061 1.00 17.77 125 ARG A N 1
ATOM 945 C CA . ARG A 1 114 ? 10.246 -21.387 7.672 1.00 19.04 125 ARG A CA 1
ATOM 946 C C . ARG A 1 114 ? 11.253 -21.033 8.773 1.00 21.03 125 ARG A C 1
ATOM 947 O O . ARG A 1 114 ? 11.397 -19.841 9.079 1.00 21.96 125 ARG A O 1
ATOM 955 N N . LEU A 1 115 ? 11.944 -21.998 9.372 1.00 20.92 126 LEU A N 1
ATOM 956 C CA . LEU A 1 115 ? 12.987 -21.673 10.385 1.00 20.95 126 LEU A CA 1
ATOM 957 C C . LEU A 1 115 ? 14.122 -20.871 9.740 1.00 23.93 126 LEU A C 1
ATOM 958 O O . LEU A 1 115 ? 14.844 -20.180 10.492 1.00 22.38 126 LEU A O 1
ATOM 963 N N . TYR A 1 116 ? 14.361 -21.027 8.419 1.00 20.92 127 TYR A N 1
ATOM 964 C CA . TYR A 1 116 ? 15.479 -20.381 7.716 1.00 23.51 127 TYR A CA 1
ATOM 965 C C . TYR A 1 116 ? 14.994 -19.159 6.936 1.00 21.96 127 TYR A C 1
ATOM 966 O O . TYR A 1 116 ? 15.760 -18.647 6.159 1.00 23.41 127 TYR A O 1
ATOM 975 N N . LYS A 1 117 ? 13.789 -18.671 7.197 1.00 22.91 128 LYS A N 1
ATOM 976 C CA . LYS A 1 117 ? 13.234 -17.471 6.530 1.00 27.27 128 LYS A CA 1
ATOM 977 C C . LYS A 1 117 ? 14.240 -16.327 6.585 1.00 25.89 128 LYS A C 1
ATOM 978 O O . LYS A 1 117 ? 14.844 -16.123 7.637 1.00 26.35 128 LYS A O 1
ATOM 984 N N . GLY A 1 118 ? 14.496 -15.685 5.440 1.00 24.28 129 GLY A N 1
ATOM 985 C CA . GLY A 1 118 ? 15.479 -14.613 5.279 1.00 22.13 129 GLY A CA 1
ATOM 986 C C . GLY A 1 118 ? 16.900 -15.088 5.104 1.00 23.13 129 GLY A C 1
ATOM 987 O O . GLY A 1 118 ? 17.743 -14.276 4.751 1.00 26.26 129 GLY A O 1
ATOM 988 N N . GLN A 1 119 ? 17.174 -16.378 5.218 1.00 23.15 130 GLN A N 1
ATOM 989 C CA . GLN A 1 119 ? 18.540 -16.928 5.073 1.00 23.65 130 GLN A CA 1
ATOM 990 C C . GLN A 1 119 ? 18.635 -17.737 3.763 1.00 20.93 130 GLN A C 1
ATOM 991 O O . GLN A 1 119 ? 19.657 -18.390 3.569 1.00 20.32 130 GLN A O 1
ATOM 997 N N . PHE A 1 120 ? 17.585 -17.811 2.933 1.00 22.62 131 PHE A N 1
ATOM 998 C CA . PHE A 1 120 ? 17.630 -18.741 1.756 1.00 20.02 131 PHE A CA 1
ATOM 999 C C . PHE A 1 120 ? 18.830 -18.443 0.869 1.00 20.67 131 PHE A C 1
ATOM 1000 O O . PHE A 1 120 ? 19.503 -19.350 0.434 1.00 19.10 131 PHE A O 1
ATOM 1008 N N . ARG A 1 121 ? 19.078 -17.169 0.563 1.00 22.02 132 ARG A N 1
ATOM 1009 C CA . ARG A 1 121 ? 20.209 -16.787 -0.309 1.00 23.17 132 ARG A CA 1
ATOM 1010 C C . ARG A 1 121 ? 21.528 -17.192 0.347 1.00 23.19 132 ARG A C 1
ATOM 1011 O O . ARG A 1 121 ? 22.441 -17.702 -0.387 1.00 22.57 132 ARG A O 1
ATOM 1019 N N . ASN A 1 122 ? 21.675 -16.977 1.662 1.00 22.79 133 ASN A N 1
ATOM 1020 C CA . ASN A 1 122 ? 22.925 -17.378 2.370 1.00 23.84 133 ASN A CA 1
ATOM 1021 C C . ASN A 1 122 ? 23.140 -18.888 2.267 1.00 20.49 133 ASN A C 1
ATOM 1022 O O . ASN A 1 122 ? 24.251 -19.315 2.005 1.00 22.93 133 ASN A O 1
ATOM 1027 N N . ILE A 1 123 ? 22.084 -19.680 2.454 1.00 20.70 134 ILE A N 1
ATOM 1028 C CA . ILE A 1 123 ? 22.162 -21.161 2.293 1.00 19.86 134 ILE A CA 1
ATOM 1029 C C . ILE A 1 123 ? 22.657 -21.516 0.882 1.00 19.92 134 ILE A C 1
ATOM 1030 O O . ILE A 1 123 ? 23.521 -22.387 0.720 1.00 20.48 134 ILE A O 1
ATOM 1035 N N . MET A 1 124 ? 22.082 -20.914 -0.139 1.00 19.86 135 MET A N 1
ATOM 1036 C CA . MET A 1 124 ? 22.473 -21.170 -1.548 1.00 18.91 135 MET A CA 1
ATOM 1037 C C . MET A 1 124 ? 23.930 -20.756 -1.783 1.00 19.11 135 MET A C 1
ATOM 1038 O O . MET A 1 124 ? 24.666 -21.564 -2.328 1.00 22.61 135 MET A O 1
ATOM 1043 N N . ARG A 1 125 ? 24.311 -19.548 -1.328 1.00 23.29 136 ARG A N 1
ATOM 1044 C CA . ARG A 1 125 ? 25.702 -19.030 -1.458 1.00 25.19 136 ARG A CA 1
ATOM 1045 C C . ARG A 1 125 ? 26.675 -20.005 -0.804 1.00 24.51 136 ARG A C 1
ATOM 1046 O O . ARG A 1 125 ? 27.692 -20.345 -1.439 1.00 25.93 136 ARG A O 1
ATOM 1054 N N . ASP A 1 126 ? 26.346 -20.536 0.373 1.00 23.75 137 ASP A N 1
ATOM 1055 C CA . ASP A 1 126 ? 27.268 -21.434 1.124 1.00 26.04 137 ASP A CA 1
ATOM 1056 C C . ASP A 1 126 ? 27.420 -22.791 0.453 1.00 23.95 137 ASP A C 1
ATOM 1057 O O . ASP A 1 126 ? 28.385 -23.463 0.737 1.00 25.90 137 ASP A O 1
ATOM 1062 N N . ALA A 1 127 ? 26.482 -23.207 -0.407 1.00 22.88 138 ALA A N 1
ATOM 1063 C CA . ALA A 1 127 ? 26.569 -24.452 -1.167 1.00 22.39 138 ALA A CA 1
ATOM 1064 C C . ALA A 1 127 ? 27.688 -24.306 -2.207 1.00 22.34 138 ALA A C 1
ATOM 1065 O O . ALA A 1 127 ? 28.311 -25.286 -2.546 1.00 23.15 138 ALA A O 1
ATOM 1067 N N . GLY A 1 128 ? 28.029 -23.078 -2.613 1.00 23.55 139 GLY A N 1
ATOM 1068 C CA . GLY A 1 128 ? 29.210 -22.843 -3.477 1.00 30.07 139 GLY A CA 1
ATOM 1069 C C . GLY A 1 128 ? 29.096 -23.527 -4.824 1.00 30.49 139 GLY A C 1
ATOM 1070 O O . GLY A 1 128 ? 30.114 -24.037 -5.323 1.00 37.68 139 GLY A O 1
ATOM 1071 N N . TYR A 1 129 ? 27.890 -23.627 -5.362 1.00 25.08 140 TYR A N 1
ATOM 1072 C CA . TYR A 1 129 ? 27.673 -24.270 -6.681 1.00 29.01 140 TYR A CA 1
ATOM 1073 C C . TYR A 1 129 ? 27.857 -23.203 -7.760 1.00 30.90 140 TYR A C 1
ATOM 1074 O O . TYR A 1 129 ? 27.047 -22.233 -7.786 1.00 30.97 140 TYR A O 1
ATOM 1083 N N . GLN A 1 130 ? 28.866 -23.371 -8.617 1.00 31.82 141 GLN A N 1
ATOM 1084 C CA . GLN A 1 130 ? 29.122 -22.403 -9.714 1.00 35.87 141 GLN A CA 1
ATOM 1085 C C . GLN A 1 130 ? 28.337 -22.877 -10.943 1.00 33.96 141 GLN A C 1
ATOM 1086 O O . GLN A 1 130 ? 28.440 -24.085 -11.293 1.00 32.95 141 GLN A O 1
ATOM 1092 N N . LYS A 1 131 ? 27.629 -21.967 -11.593 1.00 31.79 142 LYS A N 1
ATOM 1093 C CA . LYS A 1 131 ? 27.094 -22.172 -12.951 1.00 28.80 142 LYS A CA 1
ATOM 1094 C C . LYS A 1 131 ? 26.050 -23.301 -12.915 1.00 21.88 142 LYS A C 1
ATOM 1095 O O . LYS A 1 131 ? 26.002 -24.080 -13.855 1.00 20.94 142 LYS A O 1
ATOM 1101 N N . VAL A 1 132 ? 25.311 -23.383 -11.811 1.00 22.62 143 VAL A N 1
ATOM 1102 C CA . VAL A 1 132 ? 24.187 -24.345 -11.699 1.00 21.89 143 VAL A CA 1
ATOM 1103 C C . VAL A 1 132 ? 23.263 -24.169 -12.919 1.00 19.53 143 VAL A C 1
ATOM 1104 O O . VAL A 1 132 ? 22.882 -23.033 -13.232 1.00 21.01 143 VAL A O 1
ATOM 1108 N N . GLU A 1 133 ? 22.852 -25.292 -13.517 1.00 17.66 144 GLU A N 1
ATOM 1109 C CA . GLU A 1 133 ? 22.003 -25.250 -14.744 1.00 16.12 144 GLU A CA 1
ATOM 1110 C C . GLU A 1 133 ? 20.565 -25.664 -14.490 1.00 15.66 144 GLU A C 1
ATOM 1111 O O . GLU A 1 133 ? 19.656 -25.158 -15.185 1.00 16.86 144 GLU A O 1
ATOM 1117 N N . VAL A 1 134 ? 20.340 -26.593 -13.564 1.00 15.56 145 VAL A N 1
ATOM 1118 C CA . VAL A 1 134 ? 18.998 -27.158 -13.330 1.00 14.96 145 VAL A CA 1
ATOM 1119 C C . VAL A 1 134 ? 18.791 -27.288 -11.818 1.00 16.84 145 VAL A C 1
ATOM 1120 O O . VAL A 1 134 ? 19.655 -27.884 -11.140 1.00 17.89 145 VAL A O 1
ATOM 1124 N N . VAL A 1 135 ? 17.644 -26.809 -11.347 1.00 14.12 146 VAL A N 1
ATOM 1125 C CA . VAL A 1 135 ? 17.231 -26.961 -9.933 1.00 13.93 146 VAL A CA 1
ATOM 1126 C C . VAL A 1 135 ? 15.869 -27.624 -9.945 1.00 16.36 146 VAL A C 1
ATOM 1127 O O . VAL A 1 135 ? 14.969 -27.060 -10.623 1.00 17.75 146 VAL A O 1
ATOM 1131 N N . VAL A 1 136 ? 15.727 -28.802 -9.345 1.00 14.97 147 VAL A N 1
ATOM 1132 C CA . VAL A 1 136 ? 14.406 -29.450 -9.186 1.00 13.71 147 VAL A CA 1
ATOM 1133 C C . VAL A 1 136 ? 13.914 -29.216 -7.763 1.00 14.11 147 VAL A C 1
ATOM 1134 O O . VAL A 1 136 ? 14.668 -29.534 -6.829 1.00 15.49 147 VAL A O 1
ATOM 1138 N N . ILE A 1 137 ? 12.714 -28.670 -7.623 1.00 14.07 148 ILE A N 1
ATOM 1139 C CA . ILE A 1 137 ? 12.161 -28.336 -6.288 1.00 13.66 148 ILE A CA 1
ATOM 1140 C C . ILE A 1 137 ? 10.823 -29.026 -6.178 1.00 12.76 148 ILE A C 1
ATOM 1141 O O . ILE A 1 137 ? 10.028 -29.039 -7.139 1.00 15.57 148 ILE A O 1
ATOM 1146 N N . THR A 1 138 ? 10.584 -29.594 -4.989 1.00 14.43 149 THR A N 1
ATOM 1147 C CA . THR A 1 138 ? 9.297 -30.169 -4.606 1.00 14.41 149 THR A CA 1
ATOM 1148 C C . THR A 1 138 ? 8.994 -29.724 -3.163 1.00 14.66 149 THR A C 1
ATOM 1149 O O . THR A 1 138 ? 9.952 -29.265 -2.473 1.00 15.65 149 THR A O 1
ATOM 1153 N N . ASP A 1 139 ? 7.738 -29.816 -2.756 1.00 14.10 150 ASP A N 1
ATOM 1154 C CA . ASP A 1 139 ? 7.322 -29.706 -1.320 1.00 14.58 150 ASP A CA 1
ATOM 1155 C C . ASP A 1 139 ? 6.802 -31.041 -0.807 1.00 16.28 150 ASP A C 1
ATOM 1156 O O . ASP A 1 139 ? 6.396 -31.098 0.374 1.00 17.02 150 ASP A O 1
ATOM 1161 N N . GLY A 1 140 ? 6.900 -32.103 -1.585 1.00 15.30 151 GLY A N 1
ATOM 1162 C CA . GLY A 1 140 ? 6.522 -33.456 -1.195 1.00 16.31 151 GLY A CA 1
ATOM 1163 C C . GLY A 1 140 ? 5.012 -33.591 -1.088 1.00 16.45 151 GLY A C 1
ATOM 1164 O O . GLY A 1 140 ? 4.541 -34.616 -0.540 1.00 18.04 151 GLY A O 1
ATOM 1165 N N . SER A 1 141 ? 4.248 -32.654 -1.652 1.00 16.61 152 SER A N 1
ATOM 1166 C CA . SER A 1 141 ? 2.762 -32.671 -1.525 1.00 17.24 152 SER A CA 1
ATOM 1167 C C . SER A 1 141 ? 2.095 -33.708 -2.429 1.00 19.35 152 SER A C 1
ATOM 1168 O O . SER A 1 141 ? 0.974 -34.115 -2.036 1.00 21.43 152 SER A O 1
ATOM 1171 N N . ARG A 1 142 ? 2.686 -34.053 -3.584 1.00 19.41 153 ARG A N 1
ATOM 1172 C CA . ARG A 1 142 ? 2.346 -35.124 -4.596 0.98 22.52 153 ARG A CA 1
ATOM 1173 C C . ARG A 1 142 ? 1.333 -34.575 -5.606 0.86 26.01 153 ARG A C 1
ATOM 1174 O O . ARG A 1 142 ? 0.296 -34.125 -5.225 0.87 22.78 153 ARG A O 1
ATOM 1182 N N . ILE A 1 143 ? 1.662 -34.649 -6.901 0.93 29.61 154 ILE A N 1
ATOM 1183 C CA . ILE A 1 143 ? 0.701 -34.256 -7.976 0.93 31.64 154 ILE A CA 1
ATOM 1184 C C . ILE A 1 143 ? -0.566 -35.124 -7.890 0.93 32.73 154 ILE A C 1
ATOM 1185 O O . ILE A 1 143 ? -1.670 -34.576 -8.028 0.93 35.66 154 ILE A O 1
ATOM 1190 N N . LEU A 1 144 ? -0.419 -36.436 -7.695 0.88 32.88 155 LEU A N 1
ATOM 1191 C CA . LEU A 1 144 ? -1.546 -37.414 -7.755 0.88 39.30 155 LEU A CA 1
ATOM 1192 C C . LEU A 1 144 ? -2.207 -37.512 -6.368 0.88 44.30 155 LEU A C 1
ATOM 1193 O O . LEU A 1 144 ? -3.024 -38.445 -6.168 0.88 44.96 155 LEU A O 1
ATOM 1198 N N . GLY A 1 145 ? -1.805 -36.629 -5.444 0.80 48.10 156 GLY A N 1
ATOM 1199 C CA . GLY A 1 145 ? -2.454 -36.368 -4.147 0.80 49.83 156 GLY A CA 1
ATOM 1200 C C . GLY A 1 145 ? -2.351 -37.528 -3.167 0.80 48.89 156 GLY A C 1
ATOM 1201 O O . GLY A 1 145 ? -3.060 -37.471 -2.153 0.80 47.54 156 GLY A O 1
ATOM 1202 N N . LEU A 1 146 ? -1.506 -38.535 -3.424 0.88 45.80 157 LEU A N 1
ATOM 1203 C CA . LEU A 1 146 ? -1.403 -39.750 -2.554 0.88 47.83 157 LEU A CA 1
ATOM 1204 C C . LEU A 1 146 ? -0.014 -39.847 -1.896 0.88 42.06 157 LEU A C 1
ATOM 1205 O O . LEU A 1 146 ? 0.974 -39.660 -2.547 0.88 32.93 157 LEU A O 1
ATOM 1210 N N . GLY A 1 147 ? 0.045 -40.231 -0.635 0.82 35.75 158 GLY A N 1
ATOM 1211 C CA . GLY A 1 147 ? 1.317 -40.374 0.075 0.82 32.50 158 GLY A CA 1
ATOM 1212 C C . GLY A 1 147 ? 2.072 -39.051 0.118 0.82 26.51 158 GLY A C 1
ATOM 1213 O O . GLY A 1 147 ? 3.196 -39.012 -0.442 0.82 26.87 158 GLY A O 1
ATOM 1214 N N . ASP A 1 148 ? 1.498 -37.997 0.718 1.00 30.40 159 ASP A N 1
ATOM 1215 C CA . ASP A 1 148 ? 2.231 -36.784 1.212 1.00 23.27 159 ASP A CA 1
ATOM 1216 C C . ASP A 1 148 ? 3.555 -37.276 1.837 1.00 25.53 159 ASP A C 1
ATOM 1217 O O . ASP A 1 148 ? 3.562 -38.080 2.793 1.00 24.49 159 ASP A O 1
ATOM 1222 N N . LEU A 1 149 ? 4.711 -36.851 1.311 1.00 18.23 160 LEU A N 1
ATOM 1223 C CA . LEU A 1 149 ? 6.030 -37.337 1.730 1.00 19.44 160 LEU A CA 1
ATOM 1224 C C . LEU A 1 149 ? 6.694 -36.263 2.593 1.00 17.42 160 LEU A C 1
ATOM 1225 O O . LEU A 1 149 ? 7.795 -36.489 3.111 1.00 17.31 160 LEU A O 1
ATOM 1230 N N . GLY A 1 150 ? 6.113 -35.073 2.656 1.00 16.46 161 GLY A N 1
ATOM 1231 C CA . GLY A 1 150 ? 6.797 -33.985 3.370 1.00 17.58 161 GLY A CA 1
ATOM 1232 C C . GLY A 1 150 ? 8.262 -33.823 2.983 1.00 16.71 161 GLY A C 1
ATOM 1233 O O . GLY A 1 150 ? 8.619 -33.864 1.792 1.00 16.62 161 GLY A O 1
ATOM 1234 N N . SER A 1 151 ? 9.136 -33.731 3.965 1.00 16.90 162 SER A N 1
ATOM 1235 C CA . SER A 1 151 ? 10.598 -33.545 3.781 1.00 16.05 162 SER A CA 1
ATOM 1236 C C . SER A 1 151 ? 11.177 -34.671 2.936 1.00 16.57 162 SER A C 1
ATOM 1237 O O . SER A 1 151 ? 12.189 -34.458 2.273 1.00 17.24 162 SER A O 1
ATOM 1240 N N . ASN A 1 152 ? 10.645 -35.877 3.058 1.00 17.57 163 ASN A N 1
ATOM 1241 C CA . ASN A 1 152 ? 11.163 -37.069 2.356 1.00 16.82 163 ASN A CA 1
ATOM 1242 C C . ASN A 1 152 ? 10.960 -36.910 0.835 1.00 17.08 163 ASN A C 1
ATOM 1243 O O . ASN A 1 152 ? 11.555 -37.675 0.101 1.00 18.32 163 ASN A O 1
ATOM 1248 N N . GLY A 1 153 ? 10.241 -35.890 0.422 1.00 16.18 164 GLY A N 1
ATOM 1249 C CA . GLY A 1 153 ? 10.122 -35.515 -1.002 1.00 16.88 164 GLY A CA 1
ATOM 1250 C C . GLY A 1 153 ? 11.471 -35.144 -1.613 1.00 17.72 164 GLY A C 1
ATOM 1251 O O . GLY A 1 153 ? 11.632 -35.152 -2.868 1.00 16.20 164 GLY A O 1
ATOM 1252 N N . ILE A 1 154 ? 12.492 -34.895 -0.793 1.00 15.97 165 ILE A N 1
ATOM 1253 C CA . ILE A 1 154 ? 13.857 -34.631 -1.335 1.00 17.31 165 ILE A CA 1
ATOM 1254 C C . ILE A 1 154 ? 14.283 -35.752 -2.281 1.00 14.87 165 ILE A C 1
ATOM 1255 O O . ILE A 1 154 ? 14.928 -35.457 -3.291 1.00 15.63 165 ILE A O 1
ATOM 1260 N N . GLY A 1 155 ? 13.853 -36.991 -2.042 1.00 14.47 166 GLY A N 1
ATOM 1261 C CA . GLY A 1 155 ? 14.235 -38.079 -2.942 1.00 15.42 166 GLY A CA 1
ATOM 1262 C C . GLY A 1 155 ? 13.658 -37.947 -4.356 1.00 14.25 166 GLY A C 1
ATOM 1263 O O . GLY A 1 155 ? 14.281 -38.420 -5.283 1.00 15.37 166 GLY A O 1
ATOM 1264 N N . ILE A 1 156 ? 12.465 -37.367 -4.486 1.00 13.80 167 ILE A N 1
ATOM 1265 C CA . ILE A 1 156 ? 11.840 -37.072 -5.789 1.00 15.69 167 ILE A CA 1
ATOM 1266 C C . ILE A 1 156 ? 12.717 -36.066 -6.508 1.00 14.37 167 ILE A C 1
ATOM 1267 O O . ILE A 1 156 ? 13.032 -36.300 -7.700 1.00 15.02 167 ILE A O 1
ATOM 1272 N N . SER A 1 157 ? 13.107 -34.981 -5.869 1.00 15.24 168 SER A N 1
ATOM 1273 C CA . SER A 1 157 ? 14.040 -34.023 -6.498 1.00 13.95 168 SER A CA 1
ATOM 1274 C C . SER A 1 157 ? 15.364 -34.687 -6.906 1.00 14.24 168 SER A C 1
ATOM 1275 O O . SER A 1 157 ? 15.856 -34.457 -8.034 1.00 14.97 168 SER A O 1
ATOM 1278 N N . ILE A 1 158 ? 15.919 -35.504 -6.038 1.00 13.43 169 ILE A N 1
ATOM 1279 C CA . ILE A 1 158 ? 17.179 -36.218 -6.337 1.00 13.89 169 ILE A CA 1
ATOM 1280 C C . ILE A 1 158 ? 16.999 -37.134 -7.561 1.00 13.50 169 ILE A C 1
ATOM 1281 O O . ILE A 1 158 ? 17.846 -37.068 -8.503 1.00 15.74 169 ILE A O 1
ATOM 1286 N N . GLY A 1 159 ? 15.898 -37.930 -7.621 1.00 12.90 170 GLY A N 1
ATOM 1287 C CA . GLY A 1 159 ? 15.697 -38.818 -8.761 1.00 13.96 170 GLY A CA 1
ATOM 1288 C C . GLY A 1 159 ? 15.483 -38.024 -10.037 1.00 14.38 170 GLY A C 1
ATOM 1289 O O . GLY A 1 159 ? 15.999 -38.446 -11.085 1.00 15.18 170 GLY A O 1
ATOM 1290 N N . LYS A 1 160 ? 14.748 -36.920 -9.961 1.00 14.33 171 LYS A N 1
ATOM 1291 C CA . LYS A 1 160 ? 14.429 -36.160 -11.191 1.00 14.29 171 LYS A CA 1
ATOM 1292 C C . LYS A 1 160 ? 15.699 -35.471 -11.713 1.00 15.41 171 LYS A C 1
ATOM 1293 O O . LYS A 1 160 ? 15.944 -35.507 -12.947 1.00 14.22 171 LYS A O 1
ATOM 1299 N N . CYS A 1 161 ? 16.541 -34.951 -10.830 1.00 15.71 172 CYS A N 1
ATOM 1300 C CA . CYS A 1 161 ? 17.839 -34.365 -11.231 1.00 15.53 172 CYS A CA 1
ATOM 1301 C C . CYS A 1 161 ? 18.666 -35.407 -12.006 1.00 15.76 172 CYS A C 1
ATOM 1302 O O . CYS A 1 161 ? 19.278 -35.060 -13.068 1.00 17.11 172 CYS A O 1
ATOM 1305 N N . SER A 1 162 ? 18.676 -36.664 -11.543 1.00 14.68 173 SER A N 1
ATOM 1306 C CA A SER A 1 162 ? 19.422 -37.753 -12.173 0.62 17.16 173 SER A CA 1
ATOM 1307 C CA B SER A 1 162 ? 19.460 -37.740 -12.195 0.38 15.41 173 SER A CA 1
ATOM 1308 C C . SER A 1 162 ? 18.934 -37.962 -13.630 1.00 15.60 173 SER A C 1
ATOM 1309 O O . SER A 1 162 ? 19.681 -38.310 -14.499 1.00 16.24 173 SER A O 1
ATOM 1314 N N . LEU A 1 163 ? 17.648 -37.801 -13.861 1.00 14.76 174 LEU A N 1
ATOM 1315 C CA . LEU A 1 163 ? 17.085 -37.980 -15.217 1.00 14.43 174 LEU A CA 1
ATOM 1316 C C . LEU A 1 163 ? 17.531 -36.836 -16.122 1.00 13.90 174 LEU A C 1
ATOM 1317 O O . LEU A 1 163 ? 17.648 -37.089 -17.336 1.00 15.46 174 LEU A O 1
ATOM 1322 N N . TYR A 1 164 ? 17.754 -35.612 -15.642 1.00 14.36 175 TYR A N 1
ATOM 1323 C CA . TYR A 1 164 ? 18.357 -34.564 -16.500 1.00 13.19 175 TYR A CA 1
ATOM 1324 C C . TYR A 1 164 ? 19.790 -34.956 -16.948 1.00 12.94 175 TYR A C 1
ATOM 1325 O O . TYR A 1 164 ? 20.221 -34.713 -18.110 1.00 14.12 175 TYR A O 1
ATOM 1334 N N . VAL A 1 165 ? 20.538 -35.525 -16.006 1.00 13.77 176 VAL A N 1
ATOM 1335 C CA . VAL A 1 165 ? 21.939 -35.939 -16.294 1.00 14.07 176 VAL A CA 1
ATOM 1336 C C . VAL A 1 165 ? 21.906 -37.047 -17.328 1.00 14.46 176 VAL A C 1
ATOM 1337 O O . VAL A 1 165 ? 22.585 -36.965 -18.367 1.00 16.06 176 VAL A O 1
ATOM 1341 N N . ALA A 1 166 ? 21.095 -38.087 -17.109 1.00 15.18 177 ALA A N 1
ATOM 1342 C CA . ALA A 1 166 ? 21.063 -39.265 -18.007 1.00 16.19 177 ALA A CA 1
ATOM 1343 C C . ALA A 1 166 ? 20.469 -38.873 -19.364 1.00 16.30 177 ALA A C 1
ATOM 1344 O O . ALA A 1 166 ? 20.994 -39.214 -20.417 1.00 17.89 177 ALA A O 1
ATOM 13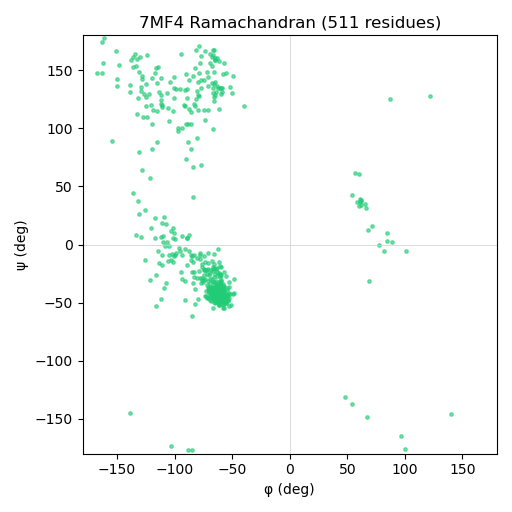46 N N . GLY A 1 167 ? 19.405 -38.073 -19.343 1.00 15.34 178 GLY A N 1
ATOM 1347 C CA . GLY A 1 167 ? 18.613 -37.847 -20.563 1.00 16.10 178 GLY A CA 1
ATOM 1348 C C . GLY A 1 167 ? 19.185 -36.769 -21.437 1.00 15.21 178 GLY A C 1
ATOM 1349 O O . GLY A 1 167 ? 19.121 -36.930 -22.662 1.00 15.26 178 GLY A O 1
ATOM 1350 N N . ALA A 1 168 ? 19.801 -35.741 -20.877 1.00 15.84 179 ALA A N 1
ATOM 1351 C CA . ALA A 1 168 ? 20.275 -34.581 -21.663 1.00 17.31 179 ALA A CA 1
ATOM 1352 C C . ALA A 1 168 ? 21.734 -34.234 -21.386 1.00 16.88 179 ALA A C 1
ATOM 1353 O O . ALA A 1 168 ? 22.214 -33.245 -21.954 1.00 16.03 179 ALA A O 1
ATOM 1355 N N . GLY A 1 169 ? 22.451 -35.036 -20.608 1.00 14.82 180 GLY A N 1
ATOM 1356 C CA . GLY A 1 169 ? 23.859 -34.685 -20.363 1.00 14.70 180 GLY A CA 1
ATOM 1357 C C . GLY A 1 169 ? 24.006 -33.344 -19.685 1.00 15.78 180 GLY A C 1
ATOM 1358 O O . GLY A 1 169 ? 25.044 -32.631 -19.904 1.00 16.34 180 GLY A O 1
ATOM 1359 N N . ILE A 1 170 ? 23.106 -32.998 -18.773 1.00 14.52 181 ILE A N 1
ATOM 1360 C CA . ILE A 1 170 ? 23.442 -31.970 -17.771 1.00 16.06 181 ILE A CA 1
ATOM 1361 C C . ILE A 1 170 ? 24.565 -32.535 -16.885 1.00 16.40 181 ILE A C 1
ATOM 1362 O O . ILE A 1 170 ? 24.453 -33.659 -16.413 1.00 16.28 181 ILE A O 1
ATOM 1367 N N . ASP A 1 171 ? 25.646 -31.797 -16.742 1.00 14.72 182 ASP A N 1
ATOM 1368 C CA . ASP A 1 171 ? 26.772 -32.275 -15.929 1.00 17.56 182 ASP A CA 1
ATOM 1369 C C . ASP A 1 171 ? 26.240 -32.525 -14.532 1.00 15.32 182 ASP A C 1
ATOM 1370 O O . ASP A 1 171 ? 25.595 -31.641 -13.961 1.00 16.13 182 ASP A O 1
ATOM 1375 N N . PRO A 1 172 ? 26.525 -33.701 -13.915 1.00 15.81 183 PRO A N 1
ATOM 1376 C CA . PRO A 1 172 ? 25.999 -33.948 -12.570 1.00 16.40 183 PRO A CA 1
ATOM 1377 C C . PRO A 1 172 ? 26.440 -32.964 -11.475 1.00 17.41 183 PRO A C 1
ATOM 1378 O O . PRO A 1 172 ? 25.789 -32.862 -10.432 1.00 17.44 183 PRO A O 1
ATOM 1382 N N . ARG A 1 173 ? 27.517 -32.206 -11.686 1.00 17.53 184 ARG A N 1
ATOM 1383 C CA . ARG A 1 173 ? 27.909 -31.165 -10.720 1.00 15.87 184 ARG A CA 1
ATOM 1384 C C . ARG A 1 173 ? 27.068 -29.900 -10.825 1.00 17.73 184 ARG A C 1
ATOM 1385 O O . ARG A 1 173 ? 27.231 -29.038 -9.939 1.00 19.35 184 ARG A O 1
ATOM 1393 N N . LEU A 1 174 ? 26.188 -29.796 -11.850 1.00 16.09 185 LEU A N 1
ATOM 1394 C CA . LEU A 1 174 ? 25.515 -28.499 -12.181 1.00 16.42 185 LEU A CA 1
ATOM 1395 C C . LEU A 1 174 ? 24.031 -28.643 -11.999 1.00 16.89 185 LEU A C 1
ATOM 1396 O O . LEU A 1 174 ? 23.284 -27.838 -12.538 1.00 19.67 185 LEU A O 1
ATOM 1401 N N . ILE A 1 175 ? 23.629 -29.609 -11.196 1.00 15.54 186 ILE A N 1
ATOM 1402 C CA . ILE A 1 175 ? 22.201 -29.814 -10.899 1.00 16.79 186 ILE A CA 1
ATOM 1403 C C . ILE A 1 175 ? 22.006 -29.881 -9.390 1.00 16.01 186 ILE A C 1
ATOM 1404 O O . ILE A 1 175 ? 22.915 -30.394 -8.704 1.00 17.83 186 ILE A O 1
ATOM 1409 N N . VAL A 1 176 ? 20.924 -29.328 -8.890 1.00 14.87 187 VAL A N 1
ATOM 1410 C CA . VAL A 1 176 ? 20.711 -29.207 -7.431 1.00 15.05 187 VAL A CA 1
ATOM 1411 C C . VAL A 1 176 ? 19.304 -29.702 -7.117 1.00 16.25 187 VAL A C 1
ATOM 1412 O O . VAL A 1 176 ? 18.320 -29.158 -7.621 1.00 15.84 187 VAL A O 1
ATOM 1416 N N . PRO A 1 177 ? 19.170 -30.661 -6.194 1.00 15.36 188 PRO A N 1
ATOM 1417 C CA . PRO A 1 177 ? 17.853 -31.103 -5.762 1.00 14.19 188 PRO A CA 1
ATOM 1418 C C . PRO A 1 177 ? 17.420 -30.362 -4.497 1.00 16.16 188 PRO A C 1
ATOM 1419 O O . PRO A 1 177 ? 18.179 -30.248 -3.559 1.00 16.04 188 PRO A O 1
ATOM 1423 N N . VAL A 1 178 ? 16.177 -29.864 -4.464 1.00 14.35 189 VAL A N 1
ATOM 1424 C CA . VAL A 1 178 ? 15.690 -28.976 -3.384 1.00 14.32 189 VAL A CA 1
ATOM 1425 C C . VAL A 1 178 ? 14.366 -29.518 -2.837 1.00 14.74 189 VAL A C 1
ATOM 1426 O O . VAL A 1 178 ? 13.482 -29.992 -3.598 1.00 15.14 189 VAL A O 1
ATOM 1430 N N . ILE A 1 179 ? 14.250 -29.521 -1.506 1.00 14.77 190 ILE A N 1
ATOM 1431 C CA . ILE A 1 179 ? 12.960 -29.704 -0.797 1.00 15.46 190 ILE A CA 1
ATOM 1432 C C . ILE A 1 179 ? 12.610 -28.399 -0.118 1.00 18.16 190 ILE A C 1
ATOM 1433 O O . ILE A 1 179 ? 13.388 -27.892 0.639 1.00 16.50 190 ILE A O 1
ATOM 1438 N N . LEU A 1 180 ? 11.424 -27.887 -0.425 1.00 15.31 191 LEU A N 1
ATOM 1439 C CA . LEU A 1 180 ? 10.814 -26.789 0.332 1.00 18.10 191 LEU A CA 1
ATOM 1440 C C . LEU A 1 180 ? 9.858 -27.440 1.310 1.00 14.40 191 LEU A C 1
ATOM 1441 O O . LEU A 1 180 ? 8.724 -27.846 0.912 1.00 16.56 191 LEU A O 1
ATOM 1446 N N . ASP A 1 181 ? 10.317 -27.617 2.560 1.00 14.38 192 ASP A N 1
ATOM 1447 C CA . ASP A 1 181 ? 9.507 -28.262 3.602 1.00 14.80 192 ASP A CA 1
ATOM 1448 C C . ASP A 1 181 ? 8.603 -27.219 4.266 1.00 16.09 192 ASP A C 1
ATOM 1449 O O . ASP A 1 181 ? 9.132 -26.370 4.976 1.00 15.83 192 ASP A O 1
ATOM 1454 N N . VAL A 1 182 ? 7.330 -27.265 3.894 1.00 15.90 193 VAL A N 1
ATOM 1455 C CA . VAL A 1 182 ? 6.280 -26.375 4.446 1.00 18.36 193 VAL A CA 1
ATOM 1456 C C . VAL A 1 182 ? 5.356 -27.189 5.330 1.00 19.40 193 VAL A C 1
ATOM 1457 O O . VAL A 1 182 ? 4.198 -26.796 5.474 1.00 23.17 193 VAL A O 1
ATOM 1461 N N . GLY A 1 183 ? 5.847 -28.311 5.849 1.00 17.25 194 GLY A N 1
ATOM 1462 C CA . GLY A 1 183 ? 5.058 -29.213 6.696 1.00 17.07 194 GLY A CA 1
ATOM 1463 C C . GLY A 1 183 ? 4.540 -30.393 5.932 1.00 19.14 194 GLY A C 1
ATOM 1464 O O . GLY A 1 183 ? 4.855 -30.583 4.731 1.00 18.15 194 GLY A O 1
ATOM 1465 N N . THR A 1 184 ? 3.752 -31.209 6.607 1.00 17.68 195 THR A N 1
ATOM 1466 C CA . THR A 1 184 ? 3.194 -32.440 6.013 1.00 17.57 195 THR A CA 1
ATOM 1467 C C . THR A 1 184 ? 1.872 -32.747 6.653 1.00 19.26 195 THR A C 1
ATOM 1468 O O . THR A 1 184 ? 1.733 -32.462 7.853 1.00 19.96 195 THR A O 1
ATOM 1472 N N . ASN A 1 185 ? 0.933 -33.236 5.865 1.00 20.33 196 ASN A N 1
ATOM 1473 C CA . ASN A 1 185 ? -0.367 -33.667 6.393 1.00 22.45 196 ASN A CA 1
ATOM 1474 C C . ASN A 1 185 ? -0.351 -35.182 6.529 1.00 21.90 196 ASN A C 1
ATOM 1475 O O . ASN A 1 185 ? -1.403 -35.789 6.758 1.00 25.45 196 ASN A O 1
ATOM 1480 N N . ASN A 1 186 ? 0.798 -35.818 6.370 1.00 20.30 197 ASN A N 1
ATOM 1481 C CA . ASN A 1 186 ? 0.968 -37.277 6.529 1.00 19.54 197 ASN A CA 1
ATOM 1482 C C . ASN A 1 186 ? 0.914 -37.578 8.027 1.00 20.57 197 ASN A C 1
ATOM 1483 O O . ASN A 1 186 ? 1.867 -37.271 8.757 1.00 19.07 197 ASN A O 1
ATOM 1488 N N . GLU A 1 187 ? -0.171 -38.164 8.489 1.00 24.17 198 GLU A N 1
ATOM 1489 C CA . GLU A 1 187 ? -0.374 -38.325 9.955 1.00 25.22 198 GLU A CA 1
ATOM 1490 C C . GLU A 1 187 ? 0.621 -39.331 10.500 1.00 21.87 198 GLU A C 1
ATOM 1491 O O . GLU A 1 187 ? 0.986 -39.214 11.710 1.00 21.39 198 GLU A O 1
ATOM 1497 N N . ARG A 1 188 ? 1.008 -40.346 9.740 1.00 20.61 199 ARG A N 1
ATOM 1498 C CA . ARG A 1 188 ? 2.049 -41.285 10.187 1.00 19.84 199 ARG A CA 1
ATOM 1499 C C . ARG A 1 188 ? 3.309 -40.486 10.493 1.00 21.85 199 ARG A C 1
ATOM 1500 O O . ARG A 1 188 ? 3.976 -40.675 11.530 1.00 19.70 199 ARG A O 1
ATOM 1508 N N . TYR A 1 189 ? 3.706 -39.626 9.569 1.00 17.95 200 TYR A N 1
ATOM 1509 C CA . TYR A 1 189 ? 4.985 -38.895 9.757 1.00 18.38 200 TYR A CA 1
ATOM 1510 C C . TYR A 1 189 ? 4.888 -37.951 10.965 1.00 18.76 200 TYR A C 1
ATOM 1511 O O . TYR A 1 189 ? 5.869 -37.782 11.669 1.00 18.30 200 TYR A O 1
ATOM 1520 N N . LEU A 1 190 ? 3.748 -37.277 11.120 1.00 16.57 201 LEU A N 1
ATOM 1521 C CA . LEU A 1 190 ? 3.597 -36.288 12.216 1.00 18.00 201 LEU A CA 1
ATOM 1522 C C . LEU A 1 190 ? 3.767 -36.994 13.543 1.00 16.35 201 LEU A C 1
ATOM 1523 O O . LEU A 1 190 ? 4.185 -36.312 14.508 1.00 19.44 201 LEU A O 1
ATOM 1528 N N . GLN A 1 191 ? 3.498 -38.306 13.610 1.00 16.63 202 GLN A N 1
ATOM 1529 C CA . GLN A 1 191 ? 3.688 -39.082 14.859 1.00 17.10 202 GLN A CA 1
ATOM 1530 C C . GLN A 1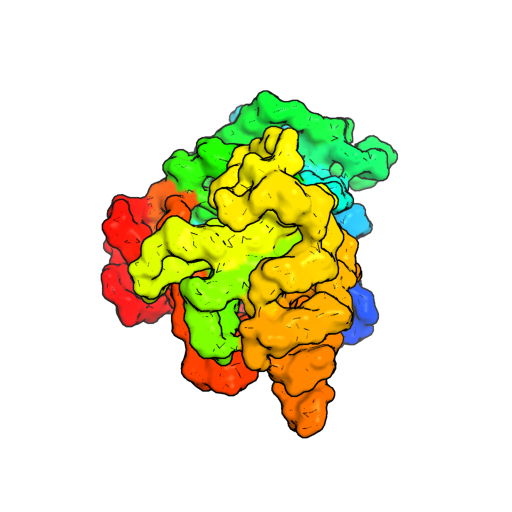 191 ? 5.000 -39.857 14.905 1.00 19.43 202 GLN A C 1
ATOM 1531 O O . GLN A 1 191 ? 5.245 -40.556 15.922 1.00 19.84 202 GLN A O 1
ATOM 1537 N N . ASP A 1 192 ? 5.750 -39.875 13.795 1.00 17.24 203 ASP A N 1
ATOM 1538 C CA . ASP A 1 192 ? 6.924 -40.759 13.682 1.00 17.80 203 ASP A CA 1
ATOM 1539 C C . ASP A 1 192 ? 8.144 -40.120 14.338 1.00 16.34 203 ASP A C 1
ATOM 1540 O O . ASP A 1 192 ? 8.631 -39.094 13.901 1.00 16.52 203 ASP A O 1
ATOM 1545 N N . LYS A 1 193 ? 8.694 -40.811 15.317 1.00 16.95 204 LYS A N 1
ATOM 1546 C CA . LYS A 1 193 ? 9.892 -40.369 16.073 1.00 17.50 204 LYS A CA 1
ATOM 1547 C C . LYS A 1 193 ? 11.079 -40.188 15.132 1.00 17.70 204 LYS A C 1
ATOM 1548 O O . LYS A 1 193 ? 11.967 -39.344 15.408 1.00 18.82 204 LYS A O 1
ATOM 1554 N N . ASP A 1 194 ? 11.074 -40.905 14.016 1.00 17.31 205 ASP A N 1
ATOM 1555 C CA . ASP A 1 194 ? 12.203 -40.859 13.056 1.00 18.56 205 ASP A CA 1
ATOM 1556 C C .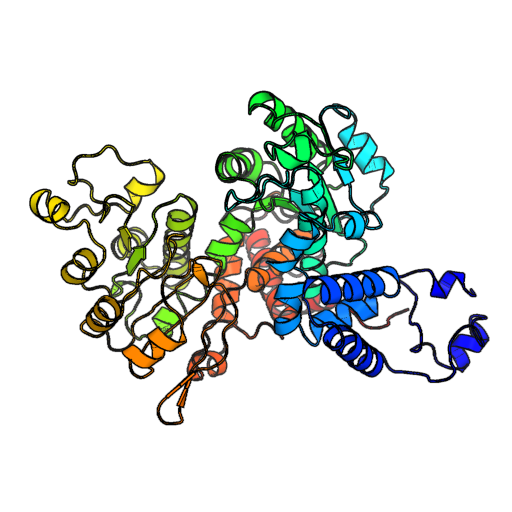 ASP A 1 194 ? 11.941 -39.945 11.869 1.00 16.83 205 ASP A C 1
ATOM 1557 O O . ASP A 1 194 ? 12.812 -39.837 10.968 1.00 20.80 205 ASP A O 1
ATOM 1562 N N . TYR A 1 195 ? 10.831 -39.212 11.824 1.00 16.86 206 TYR A N 1
ATOM 1563 C CA . TYR A 1 195 ? 10.607 -38.226 10.749 1.00 15.07 206 TYR A CA 1
ATOM 1564 C C . TYR A 1 195 ? 11.414 -36.976 11.090 1.00 17.91 206 TYR A C 1
ATOM 1565 O O . TYR A 1 195 ? 11.331 -36.495 12.280 1.00 17.92 206 TYR A O 1
ATOM 1574 N N . LEU A 1 196 ? 12.244 -36.496 10.144 1.00 17.15 207 LEU A N 1
ATOM 1575 C CA . LEU A 1 196 ? 13.279 -35.469 10.421 1.00 17.62 207 LEU A CA 1
ATOM 1576 C C . LEU A 1 196 ? 12.853 -34.088 9.885 1.00 15.30 207 LEU A C 1
ATOM 1577 O O . LEU A 1 196 ? 13.585 -33.139 10.033 1.00 16.05 207 LEU A O 1
ATOM 1582 N N . GLY A 1 197 ? 11.689 -33.997 9.252 1.00 14.94 208 GLY A N 1
ATOM 1583 C CA . GLY A 1 197 ? 11.194 -32.742 8.675 1.00 16.76 208 GLY A CA 1
ATOM 1584 C C . GLY A 1 197 ? 10.391 -31.907 9.663 1.00 16.87 208 GLY A C 1
ATOM 1585 O O . GLY A 1 197 ? 10.380 -32.199 10.864 1.00 16.98 208 GLY A O 1
ATOM 1586 N N . MET A 1 198 ? 9.855 -30.800 9.184 1.00 15.99 209 MET A N 1
ATOM 1587 C CA . MET A 1 198 ? 9.048 -29.888 9.993 1.00 16.12 209 MET A CA 1
ATOM 1588 C C . MET A 1 198 ? 7.833 -30.666 10.485 1.00 15.25 209 MET A C 1
ATOM 1589 O O . MET A 1 198 ? 6.949 -31.069 9.696 1.00 16.93 209 MET A O 1
ATOM 1594 N N . ARG A 1 199 ? 7.714 -30.839 11.827 1.00 16.26 210 ARG A N 1
ATOM 1595 C CA . ARG A 1 199 ? 6.636 -31.675 12.375 1.00 16.03 210 ARG A CA 1
ATOM 1596 C C . ARG A 1 199 ? 5.393 -30.837 12.647 1.00 17.82 210 ARG A C 1
ATOM 1597 O O . ARG A 1 199 ? 5.075 -30.491 13.804 1.00 17.83 210 ARG A O 1
ATOM 1605 N N . GLU A 1 200 ? 4.725 -30.477 11.598 1.00 16.15 211 GLU A N 1
ATOM 1606 C CA . GLU A 1 200 ? 3.504 -29.671 11.658 1.00 18.25 211 GLU A CA 1
ATOM 1607 C C . GLU A 1 200 ? 2.788 -29.839 10.335 1.00 19.15 211 GLU A C 1
ATOM 1608 O O . GLU A 1 200 ? 3.439 -30.131 9.295 1.00 19.34 211 GLU A O 1
ATOM 1614 N N . LYS A 1 201 ? 1.483 -29.607 10.380 1.00 19.48 212 LYS A N 1
ATOM 1615 C CA . LYS A 1 201 ? 0.639 -29.589 9.167 1.00 20.98 212 LYS A CA 1
ATOM 1616 C C . LYS A 1 201 ? 1.076 -28.491 8.184 1.00 18.83 212 LYS A C 1
ATOM 1617 O O . LYS A 1 201 ? 1.725 -27.531 8.543 1.00 20.35 212 LYS A O 1
ATOM 1623 N N . ARG A 1 202 ? 0.691 -28.692 6.920 1.00 19.57 213 ARG A N 1
ATOM 1624 C CA . ARG A 1 202 ? 1.171 -27.829 5.820 1.00 20.07 213 ARG A CA 1
ATOM 1625 C C . ARG A 1 202 ? 0.691 -26.391 6.062 1.00 18.75 213 ARG A C 1
ATOM 1626 O O . ARG A 1 202 ? -0.471 -26.173 6.490 1.00 20.85 213 ARG A O 1
ATOM 1634 N N . LEU A 1 203 ? 1.605 -25.459 5.876 1.00 19.84 214 LEU A N 1
ATOM 1635 C CA . LEU A 1 203 ? 1.378 -24.002 5.960 1.00 18.51 214 LEU A CA 1
ATOM 1636 C C . LEU A 1 203 ? 0.249 -23.579 5.015 1.00 22.20 214 LEU A C 1
ATOM 1637 O O . LEU A 1 203 ? 0.040 -24.193 3.902 1.00 22.55 214 LEU A O 1
ATOM 1642 N N . GLY A 1 204 ? -0.465 -22.550 5.445 1.00 23.00 215 GLY A N 1
ATOM 1643 C CA . GLY A 1 204 ? -1.491 -21.896 4.635 1.00 23.57 215 GLY A CA 1
ATOM 1644 C C . GLY A 1 204 ? -0.886 -21.224 3.435 1.00 23.10 215 GLY A C 1
ATOM 1645 O O . GLY A 1 204 ? 0.336 -20.980 3.398 1.00 22.17 215 GLY A O 1
ATOM 1646 N N . ASP A 1 205 ? -1.708 -20.823 2.488 1.00 24.14 216 ASP A N 1
ATOM 1647 C CA . ASP A 1 205 ? -1.202 -20.260 1.224 1.00 23.46 216 ASP A CA 1
ATOM 1648 C C . ASP A 1 205 ? -0.359 -19.011 1.433 1.00 22.38 216 ASP A C 1
ATOM 1649 O O . ASP A 1 205 ? 0.673 -18.856 0.779 1.00 23.77 216 ASP A O 1
ATOM 1654 N N . GLU A 1 206 ? -0.751 -18.095 2.299 1.00 23.64 217 GLU A N 1
ATOM 1655 C CA . GLU A 1 206 ? 0.035 -16.862 2.442 1.00 24.00 217 GLU A CA 1
ATOM 1656 C C . GLU A 1 206 ? 1.494 -17.169 2.834 1.00 23.67 217 GLU A C 1
ATOM 1657 O O . GLU A 1 206 ? 2.458 -16.636 2.239 1.00 24.84 217 GLU A O 1
ATOM 1663 N N . GLU A 1 207 ? 1.675 -17.958 3.880 1.00 21.86 218 GLU A N 1
ATOM 1664 C CA . GLU A 1 207 ? 3.038 -18.282 4.345 1.00 23.09 218 GLU A CA 1
ATOM 1665 C C . GLU A 1 207 ? 3.768 -19.167 3.301 1.00 21.45 218 GLU A C 1
ATOM 1666 O O . GLU A 1 207 ? 4.992 -19.002 3.126 1.00 23.03 218 GLU A O 1
ATOM 1672 N N . PHE A 1 208 ? 3.042 -20.065 2.652 1.00 20.80 219 PHE A N 1
ATOM 1673 C CA . PHE A 1 208 ? 3.578 -20.921 1.557 1.00 18.95 219 PHE A CA 1
ATOM 1674 C C . PHE A 1 208 ? 4.248 -20.042 0.510 1.00 20.32 219 PHE A C 1
ATOM 1675 O O . PHE A 1 208 ? 5.387 -20.281 0.162 1.00 19.32 219 PHE A O 1
ATOM 1683 N N . TYR A 1 209 ? 3.535 -19.033 0.021 1.00 19.83 220 TYR A N 1
ATOM 1684 C CA . TYR A 1 209 ? 4.058 -18.163 -1.042 1.00 19.42 220 TYR A CA 1
ATOM 1685 C C . TYR A 1 209 ? 5.108 -17.236 -0.480 1.00 20.98 220 TYR A C 1
ATOM 1686 O O . TYR A 1 209 ? 6.006 -16.873 -1.247 1.00 20.77 220 TYR A O 1
ATOM 1695 N N . GLU A 1 210 ? 5.048 -16.836 0.799 1.00 21.06 221 GLU A N 1
ATOM 1696 C CA . GLU A 1 210 ? 6.160 -16.005 1.310 1.00 22.11 221 GLU A CA 1
ATOM 1697 C C . GLU A 1 210 ? 7.474 -16.803 1.192 1.00 20.82 221 GLU A C 1
ATOM 1698 O O . GLU A 1 210 ? 8.496 -16.249 0.830 1.00 21.32 221 GLU A O 1
ATOM 1704 N N . LEU A 1 211 ? 7.452 -18.075 1.531 1.00 21.18 222 LEU A N 1
ATOM 1705 C CA . LEU A 1 211 ? 8.699 -18.885 1.487 1.00 20.26 222 LEU A CA 1
ATOM 1706 C C . LEU A 1 211 ? 9.069 -19.197 0.022 1.00 18.22 222 LEU A C 1
ATOM 1707 O O . LEU A 1 211 ? 10.239 -19.147 -0.341 1.00 19.71 222 LEU A O 1
ATOM 1712 N N . LEU A 1 212 ? 8.108 -19.584 -0.791 1.00 16.98 223 LEU A N 1
ATOM 1713 C CA . LEU A 1 212 ? 8.435 -19.934 -2.198 1.00 17.89 223 LEU A CA 1
ATOM 1714 C C . LEU A 1 212 ? 8.875 -18.685 -2.972 1.00 19.77 223 LEU A C 1
ATOM 1715 O O . LEU A 1 212 ? 9.808 -18.778 -3.764 1.00 19.62 223 LEU A O 1
ATOM 1720 N N . ASP A 1 213 ? 8.286 -17.520 -2.710 1.00 21.58 224 ASP A N 1
ATOM 1721 C CA . ASP A 1 213 ? 8.799 -16.254 -3.278 1.00 19.67 224 ASP A CA 1
ATOM 1722 C C . ASP A 1 213 ? 10.240 -16.025 -2.871 1.00 20.02 224 ASP A C 1
ATOM 1723 O O . ASP A 1 213 ? 11.035 -15.632 -3.727 1.00 19.57 224 ASP A O 1
ATOM 1728 N N . GLU A 1 214 ? 10.602 -16.267 -1.601 1.00 19.97 225 GLU A N 1
ATOM 1729 C CA . GLU A 1 214 ? 11.991 -16.013 -1.165 1.00 19.99 225 GLU A CA 1
ATOM 1730 C C . GLU A 1 214 ? 12.886 -17.008 -1.913 1.00 16.69 225 GLU A C 1
ATOM 1731 O O . GLU A 1 214 ? 13.996 -16.660 -2.316 1.00 18.49 225 GLU A O 1
ATOM 1737 N N . PHE A 1 215 ? 12.427 -18.249 -2.060 1.00 18.69 226 PHE A N 1
ATOM 1738 C CA . PHE A 1 215 ? 13.190 -19.265 -2.810 1.00 15.78 226 PHE A CA 1
ATOM 1739 C C . PHE A 1 215 ? 13.478 -18.797 -4.244 1.00 15.77 226 PHE A C 1
ATOM 1740 O O . PHE A 1 215 ? 14.625 -18.861 -4.717 1.00 17.85 226 PHE A O 1
ATOM 1748 N N . MET A 1 216 ? 12.462 -18.330 -4.938 1.00 16.42 227 MET A N 1
ATOM 1749 C CA . MET A 1 216 ? 12.613 -17.993 -6.378 1.00 16.57 227 MET A CA 1
ATOM 1750 C C . MET A 1 216 ? 13.563 -16.788 -6.506 1.00 17.26 227 MET A C 1
ATOM 1751 O O . MET A 1 216 ? 14.417 -16.789 -7.451 1.00 18.81 227 MET A O 1
ATOM 1756 N N . GLU A 1 217 ? 13.422 -15.808 -5.609 1.00 18.49 228 GLU A N 1
ATOM 1757 C CA . GLU A 1 217 ? 14.242 -14.585 -5.663 1.00 20.42 228 GLU A CA 1
ATOM 1758 C C . GLU A 1 217 ? 15.683 -14.928 -5.354 1.00 19.16 228 GLU A C 1
ATOM 1759 O O . GLU A 1 217 ? 16.572 -14.480 -6.053 1.00 21.49 228 GLU A O 1
ATOM 1765 N N . ALA A 1 218 ? 15.898 -15.737 -4.333 1.00 19.08 229 ALA A N 1
ATOM 1766 C CA . ALA A 1 218 ? 17.226 -16.185 -3.922 1.00 20.21 229 ALA A CA 1
ATOM 1767 C C . ALA A 1 218 ? 17.864 -16.961 -5.046 1.00 20.97 229 ALA A C 1
ATOM 1768 O O . ALA A 1 218 ? 19.016 -16.688 -5.340 1.00 20.38 229 ALA A O 1
ATOM 1770 N N . ALA A 1 219 ? 17.169 -17.938 -5.635 1.00 18.94 230 ALA A N 1
ATOM 1771 C CA . ALA A 1 219 ? 17.732 -18.739 -6.733 1.00 17.29 230 ALA A CA 1
ATOM 1772 C C . ALA A 1 219 ? 18.049 -17.846 -7.928 1.00 19.27 230 ALA A C 1
ATOM 1773 O O . ALA A 1 219 ? 19.074 -18.046 -8.575 1.00 20.07 230 ALA A O 1
ATOM 1775 N N A SER A 1 220 ? 17.255 -16.813 -8.164 0.72 20.29 231 SER A N 1
ATOM 1776 N N B SER A 1 220 ? 17.202 -16.846 -8.199 0.28 20.27 231 SER A N 1
ATOM 1777 C CA A SER A 1 220 ? 17.499 -15.945 -9.347 0.72 20.50 231 SER A CA 1
ATOM 1778 C CA B SER A 1 220 ? 17.390 -15.884 -9.324 0.28 20.80 231 SER A CA 1
ATOM 1779 C C A SER A 1 220 ? 18.794 -15.176 -9.144 0.72 24.01 231 SER A C 1
ATOM 1780 C C B SER A 1 220 ? 18.694 -15.103 -9.148 0.28 22.75 231 SER A C 1
ATOM 1781 O O A SER A 1 220 ? 19.495 -14.889 -10.103 0.72 24.89 231 SER A O 1
ATOM 1782 O O B SER A 1 220 ? 19.283 -14.718 -10.166 0.28 23.01 231 SER A O 1
ATOM 1787 N N . ALA A 1 221 ? 19.125 -14.858 -7.908 1.00 22.86 232 ALA A N 1
ATOM 1788 C CA . ALA A 1 221 ? 20.376 -14.119 -7.608 1.00 23.22 232 ALA A CA 1
ATOM 1789 C C . ALA A 1 221 ? 21.598 -15.033 -7.509 1.00 24.58 232 ALA A C 1
ATOM 1790 O O . ALA A 1 221 ? 22.672 -14.691 -8.073 1.00 24.20 232 ALA A O 1
ATOM 1792 N N . GLU A 1 222 ? 21.503 -16.177 -6.844 1.00 20.58 233 GLU A N 1
ATOM 1793 C CA . GLU A 1 222 ? 22.676 -17.039 -6.541 1.00 20.18 233 GLU A CA 1
ATOM 1794 C C . GLU A 1 222 ? 22.877 -18.107 -7.588 1.00 21.63 233 GLU A C 1
ATOM 1795 O O . GLU A 1 222 ? 24.034 -18.517 -7.795 1.00 22.87 233 GLU A O 1
ATOM 1801 N N . TRP A 1 223 ? 21.807 -18.573 -8.232 1.00 21.70 234 TRP A N 1
ATOM 1802 C CA . TRP A 1 223 ? 21.879 -19.599 -9.294 1.00 21.69 234 TRP A CA 1
ATOM 1803 C C . TRP A 1 223 ? 21.258 -18.968 -10.537 1.00 23.36 234 TRP A C 1
ATOM 1804 O O . TRP A 1 223 ? 20.247 -19.435 -11.056 1.00 20.61 234 TRP A O 1
ATOM 1815 N N . PRO A 1 224 ? 21.787 -17.814 -11.014 1.00 20.98 235 PRO A N 1
ATOM 1816 C CA . PRO A 1 224 ? 21.075 -17.020 -12.029 1.00 23.83 235 PRO A CA 1
ATOM 1817 C C . PRO A 1 224 ? 20.934 -17.700 -13.393 1.00 26.49 235 PRO A C 1
ATOM 1818 O O . PRO A 1 224 ? 20.102 -17.264 -14.146 1.00 29.14 235 PRO A O 1
ATOM 1822 N N . ASN A 1 225 ? 21.768 -18.694 -13.675 1.00 25.76 236 ASN A N 1
ATOM 1823 C CA . ASN A 1 225 ? 21.783 -19.367 -14.991 1.00 30.73 236 ASN A CA 1
ATOM 1824 C C . ASN A 1 225 ? 20.829 -20.575 -14.953 1.00 27.52 236 ASN A C 1
ATOM 1825 O O . ASN A 1 225 ? 20.747 -21.275 -15.972 1.00 26.09 236 ASN A O 1
ATOM 1830 N N . ALA A 1 226 ? 20.218 -20.899 -13.817 1.00 19.10 237 ALA A N 1
ATOM 1831 C CA . ALA A 1 226 ? 19.478 -22.183 -13.668 1.00 18.34 237 ALA A CA 1
ATOM 1832 C C . ALA A 1 226 ? 18.068 -22.090 -14.244 1.00 16.93 237 ALA A C 1
ATOM 1833 O O . ALA A 1 226 ? 17.450 -21.069 -14.102 1.00 20.14 237 ALA A O 1
ATOM 1835 N N . VAL A 1 227 ? 17.573 -23.225 -14.687 1.00 15.69 238 VAL A N 1
ATOM 1836 C CA . VAL A 1 227 ? 16.121 -23.473 -14.877 0.92 16.44 238 VAL A CA 1
ATOM 1837 C C . VAL A 1 227 ? 15.608 -24.018 -13.550 1.00 18.03 238 VAL A C 1
ATOM 1838 O O . VAL A 1 227 ? 16.248 -24.973 -13.035 1.00 18.46 238 VAL A O 1
ATOM 1842 N N . ILE A 1 228 ? 14.492 -23.513 -13.075 1.00 16.00 239 ILE A N 1
ATOM 1843 C CA . ILE A 1 228 ? 13.839 -24.002 -11.854 1.00 15.87 239 ILE A CA 1
ATOM 1844 C C . ILE A 1 228 ? 12.673 -24.891 -12.296 1.00 16.66 239 ILE A C 1
ATOM 1845 O O . ILE A 1 228 ? 11.804 -24.403 -13.009 1.00 17.16 239 ILE A O 1
ATOM 1850 N N . GLN A 1 229 ? 12.704 -26.178 -12.002 1.00 14.47 240 GLN A N 1
ATOM 1851 C CA . GLN A 1 229 ? 11.602 -27.081 -12.414 1.00 15.57 240 GLN A CA 1
ATOM 1852 C C . GLN A 1 229 ? 10.844 -27.539 -11.167 1.00 15.90 240 GLN A C 1
ATOM 1853 O O . GLN A 1 229 ? 11.424 -28.157 -10.260 1.00 15.56 240 GLN A O 1
ATOM 1859 N N . PHE A 1 230 ? 9.554 -27.231 -11.123 1.00 15.60 241 PHE A N 1
ATOM 1860 C CA . PHE A 1 230 ? 8.637 -27.656 -10.061 1.00 16.08 241 PHE A CA 1
ATOM 1861 C C . PHE A 1 230 ? 8.209 -29.081 -10.313 1.00 15.20 241 PHE A C 1
ATOM 1862 O O . PHE A 1 230 ? 7.728 -29.393 -11.433 1.00 15.42 241 PHE A O 1
ATOM 1870 N N . GLU A 1 231 ? 8.343 -29.954 -9.301 1.00 14.28 242 GLU A N 1
ATOM 1871 C CA . GLU A 1 231 ? 8.034 -31.376 -9.439 1.00 17.05 242 GLU A CA 1
ATOM 1872 C C . GLU A 1 231 ? 7.111 -31.796 -8.316 1.00 17.34 242 GLU A C 1
ATOM 1873 O O . GLU A 1 231 ? 7.446 -31.527 -7.139 1.00 17.69 242 GLU A O 1
ATOM 1879 N N . ASP A 1 232 ? 6.033 -32.514 -8.660 1.00 18.28 243 ASP A N 1
ATOM 1880 C CA . ASP A 1 232 ? 5.236 -33.275 -7.674 1.00 19.62 243 ASP A CA 1
ATOM 1881 C C . ASP A 1 232 ? 4.621 -32.333 -6.642 1.00 19.17 243 ASP A C 1
ATOM 1882 O O . ASP A 1 232 ? 4.496 -32.677 -5.456 1.00 20.33 243 ASP A O 1
ATOM 1887 N N . PHE A 1 233 ? 4.183 -31.170 -7.070 1.00 17.45 244 PHE A N 1
ATOM 1888 C CA . PHE A 1 233 ? 3.327 -30.261 -6.269 1.00 17.61 244 PHE A CA 1
ATOM 1889 C C . PHE A 1 233 ? 1.857 -30.641 -6.494 1.00 18.49 244 PHE A C 1
ATOM 1890 O O . PHE A 1 233 ? 1.413 -30.893 -7.631 1.00 19.45 244 PHE A O 1
ATOM 1898 N N . SER A 1 234 ? 1.087 -30.562 -5.430 1.00 17.75 245 SER A N 1
ATOM 1899 C CA . SER A 1 234 ? -0.370 -30.836 -5.416 1.00 19.28 245 SER A CA 1
ATOM 1900 C C . SER A 1 234 ? -1.139 -29.804 -6.263 1.00 20.02 245 SER A C 1
ATOM 1901 O O . SER A 1 234 ? -0.688 -28.649 -6.444 1.00 20.85 245 SER A O 1
ATOM 1904 N N . ASN A 1 235 ? -2.342 -30.211 -6.661 1.00 21.30 246 ASN A N 1
ATOM 1905 C CA . ASN A 1 235 ? -3.197 -29.398 -7.569 1.00 23.24 246 ASN A CA 1
ATOM 1906 C C . ASN A 1 235 ? -3.638 -28.100 -6.950 1.00 24.43 246 ASN A C 1
ATOM 1907 O O . ASN A 1 235 ? -3.932 -27.176 -7.711 1.00 23.80 246 ASN A O 1
ATOM 1912 N N . ASN A 1 236 ? -3.721 -27.993 -5.621 1.00 22.15 247 ASN A N 1
ATOM 1913 C CA . ASN A 1 236 ? -4.118 -26.694 -5.045 1.00 24.69 247 ASN A CA 1
ATOM 1914 C C . ASN A 1 236 ? -3.050 -25.640 -5.314 1.00 21.09 247 ASN A C 1
ATOM 1915 O O . ASN A 1 236 ? -3.361 -24.438 -5.185 1.00 25.31 247 ASN A O 1
ATOM 1920 N N . HIS A 1 237 ? -1.804 -26.019 -5.640 1.00 20.12 248 HIS A N 1
ATOM 1921 C CA . HIS A 1 237 ? -0.736 -25.034 -5.878 1.00 21.34 248 HIS A CA 1
ATOM 1922 C C . HIS A 1 237 ? -0.096 -25.110 -7.273 1.00 19.31 248 HIS A C 1
ATOM 1923 O O . HIS A 1 237 ? 0.423 -24.108 -7.709 1.00 20.26 248 HIS A O 1
ATOM 1930 N N . CYS A 1 238 ? -0.030 -26.262 -7.901 1.00 18.18 249 CYS A N 1
ATOM 1931 C CA . CYS A 1 238 ? 0.908 -26.421 -9.054 1.00 19.08 249 CYS A CA 1
ATOM 1932 C C . CYS A 1 238 ? 0.547 -25.461 -10.213 1.00 21.28 249 CYS A C 1
ATOM 1933 O O . CYS A 1 238 ? 1.471 -24.809 -10.762 1.00 20.03 249 CYS A O 1
ATOM 1936 N N . PHE A 1 239 ? -0.745 -25.267 -10.503 1.00 19.65 250 PHE A N 1
ATOM 1937 C CA . PHE A 1 239 ? -1.170 -24.364 -11.597 1.00 20.28 250 PHE A CA 1
ATOM 1938 C C . PHE A 1 239 ? -0.934 -22.937 -11.129 1.00 18.36 250 PHE A C 1
ATOM 1939 O O . PHE A 1 239 ? -0.448 -22.115 -11.905 1.00 21.45 250 PHE A O 1
ATOM 1947 N N . ASP A 1 240 ? -1.296 -22.590 -9.894 1.00 19.23 251 ASP A N 1
ATOM 1948 C CA . ASP A 1 240 ? -1.127 -21.196 -9.398 1.00 20.61 251 ASP A CA 1
ATOM 1949 C C . ASP A 1 240 ? 0.352 -20.816 -9.352 1.00 20.30 251 ASP A C 1
ATOM 1950 O O . ASP A 1 240 ? 0.683 -19.642 -9.557 1.00 20.33 251 ASP A O 1
ATOM 1955 N N . ILE A 1 241 ? 1.238 -21.764 -8.994 1.00 18.41 252 ILE A N 1
ATOM 1956 C CA . ILE A 1 241 ? 2.707 -21.479 -8.987 1.00 17.91 252 ILE A CA 1
ATOM 1957 C C . ILE A 1 241 ? 3.118 -21.013 -10.400 1.00 17.78 252 ILE A C 1
ATOM 1958 O O . ILE A 1 241 ? 3.862 -20.017 -10.528 1.00 18.92 252 ILE A O 1
ATOM 1963 N N . MET A 1 242 ? 2.725 -21.752 -11.415 1.00 18.17 253 MET A N 1
ATOM 1964 C CA . MET A 1 242 ? 3.102 -21.371 -12.806 1.00 19.15 253 MET A CA 1
ATOM 1965 C C . MET A 1 242 ? 2.512 -20.001 -13.119 1.00 20.99 253 MET A C 1
ATOM 1966 O O . MET A 1 242 ? 3.243 -19.182 -13.654 1.00 21.90 253 MET A O 1
ATOM 1971 N N . GLU A 1 243 ? 1.252 -19.715 -12.784 1.00 20.76 254 GLU A N 1
ATOM 1972 C CA . GLU A 1 243 ? 0.726 -18.355 -13.076 1.00 24.21 254 GLU A CA 1
ATOM 1973 C C . GLU A 1 243 ? 1.540 -17.302 -12.323 1.00 22.15 254 GLU A C 1
ATOM 1974 O O . GLU A 1 243 ? 1.773 -16.212 -12.870 1.00 23.59 254 GLU A O 1
ATOM 1980 N N . ARG A 1 244 ? 2.011 -17.580 -11.096 1.00 20.09 255 ARG A N 1
ATOM 1981 C CA . ARG A 1 244 ? 2.726 -16.570 -10.294 1.00 19.31 255 ARG A CA 1
ATOM 1982 C C . ARG A 1 244 ? 4.100 -16.261 -10.879 1.00 18.33 255 ARG A C 1
ATOM 1983 O O . ARG A 1 244 ? 4.560 -15.088 -10.818 1.00 19.83 255 ARG A O 1
ATOM 1991 N N . TYR A 1 245 ? 4.802 -17.281 -11.373 1.00 19.81 256 TYR A N 1
ATOM 1992 C CA . TYR A 1 245 ? 6.247 -17.154 -11.689 1.00 18.89 256 TYR A CA 1
ATOM 1993 C C . TYR A 1 245 ? 6.627 -17.257 -13.167 1.00 18.06 256 TYR A C 1
ATOM 1994 O O . TYR A 1 245 ? 7.780 -16.974 -13.466 1.00 20.51 256 TYR A O 1
ATOM 2003 N N . GLN A 1 246 ? 5.769 -17.750 -14.034 1.00 19.78 257 GLN A N 1
ATOM 2004 C CA . GLN A 1 246 ? 6.184 -18.121 -15.408 1.00 18.40 257 GLN A CA 1
ATOM 2005 C C . GLN A 1 246 ? 6.879 -16.942 -16.099 1.00 18.23 257 GLN A C 1
ATOM 2006 O O . GLN A 1 246 ? 7.873 -17.201 -16.796 1.00 21.12 257 GLN A O 1
ATOM 2012 N N . LYS A 1 247 ? 6.350 -15.707 -15.978 1.00 19.94 258 LYS A N 1
ATOM 2013 C CA . LYS A 1 247 ? 6.942 -14.532 -16.688 1.00 21.12 258 LYS A CA 1
ATOM 2014 C C . LYS A 1 247 ? 8.196 -13.994 -15.990 1.00 19.59 258 LYS A C 1
ATOM 2015 O O . LYS A 1 247 ? 9.100 -13.464 -16.669 1.00 27.55 258 LYS A O 1
ATOM 2021 N N . LYS A 1 248 ? 8.313 -14.152 -14.669 1.00 20.47 259 LYS A N 1
ATOM 2022 C CA . LYS A 1 248 ? 9.347 -13.443 -13.866 1.00 23.72 259 LYS A CA 1
ATOM 2023 C C . LYS A 1 248 ? 10.612 -14.260 -13.666 1.00 21.21 259 LYS A C 1
ATOM 2024 O O . LYS A 1 248 ? 11.650 -13.651 -13.344 1.00 23.76 259 LYS A O 1
ATOM 2030 N N . TYR A 1 249 ? 10.524 -15.584 -13.759 1.00 18.36 260 TYR A N 1
ATOM 2031 C CA . TYR A 1 249 ? 11.663 -16.472 -13.471 1.00 19.48 260 TYR A CA 1
ATOM 2032 C C . TYR A 1 249 ? 11.749 -17.520 -14.561 1.00 18.13 260 TYR A C 1
ATOM 2033 O O . TYR A 1 249 ? 10.851 -17.631 -15.344 1.00 19.87 260 TYR A O 1
ATOM 2042 N N . ARG A 1 250 ? 12.881 -18.187 -14.648 1.00 17.63 261 ARG A N 1
ATOM 2043 C CA . ARG A 1 250 ? 13.118 -19.231 -15.657 1.00 17.47 261 ARG A CA 1
ATOM 2044 C C . ARG A 1 250 ? 12.633 -20.542 -15.071 1.00 17.10 261 ARG A C 1
ATOM 2045 O O . ARG A 1 250 ? 13.442 -21.185 -14.378 1.00 18.64 261 ARG A O 1
ATOM 2053 N N . CYS A 1 251 ? 11.354 -20.865 -15.262 1.00 17.20 262 CYS A N 1
ATOM 2054 C CA . CYS A 1 251 ? 10.774 -22.025 -14.574 1.00 16.66 262 CYS A CA 1
ATOM 2055 C C . CYS A 1 251 ? 9.684 -22.721 -15.382 1.00 16.46 262 CYS A C 1
ATOM 2056 O O . CYS A 1 251 ? 9.078 -22.148 -16.289 1.00 17.36 262 CYS A O 1
ATOM 2059 N N . PHE A 1 252 ? 9.497 -23.994 -15.119 1.00 14.72 263 PHE A N 1
ATOM 2060 C CA . PHE A 1 252 ? 8.406 -24.803 -15.660 1.00 15.16 263 PHE A CA 1
ATOM 2061 C C . PHE A 1 252 ? 8.043 -25.910 -14.693 1.00 14.67 263 PHE A C 1
ATOM 2062 O O . PHE A 1 252 ? 8.807 -26.169 -13.755 1.00 15.58 263 PHE A O 1
ATOM 2070 N N . ASN A 1 253 ? 6.906 -26.521 -14.959 1.00 14.41 264 ASN A N 1
ATOM 2071 C CA . ASN A 1 253 ? 6.391 -27.674 -14.192 1.00 15.86 264 ASN A CA 1
ATOM 2072 C C . ASN A 1 253 ? 6.281 -28.849 -15.149 1.00 15.41 264 ASN A C 1
ATOM 2073 O O . ASN A 1 253 ? 5.521 -28.794 -16.147 1.00 16.78 264 ASN A O 1
ATOM 2078 N N . ASP A 1 254 ? 7.042 -29.911 -14.943 1.00 15.43 265 ASP A N 1
ATOM 2079 C CA . ASP A 1 254 ? 7.051 -31.037 -15.864 1.00 16.40 265 ASP A CA 1
ATOM 2080 C C . ASP A 1 254 ? 5.720 -31.779 -15.819 1.00 15.51 265 ASP A C 1
ATOM 2081 O O . ASP A 1 254 ? 5.287 -32.246 -16.810 1.00 17.72 265 ASP A O 1
ATOM 2086 N N . ASP A 1 255 ? 5.125 -31.928 -14.646 1.00 16.12 266 ASP A N 1
ATOM 2087 C CA . ASP A 1 255 ? 3.864 -32.687 -14.535 1.00 17.23 266 ASP A CA 1
ATOM 2088 C C . ASP A 1 255 ? 2.800 -32.063 -15.444 1.00 17.21 266 ASP A C 1
ATOM 2089 O O . ASP A 1 255 ? 2.000 -32.833 -16.014 1.00 18.58 266 ASP A O 1
ATOM 2094 N N . ILE A 1 256 ? 2.709 -30.757 -15.468 1.00 16.41 267 ILE A N 1
ATOM 2095 C CA . ILE A 1 256 ? 1.689 -30.042 -16.273 1.00 18.87 267 ILE A CA 1
ATOM 2096 C C . ILE A 1 256 ? 2.221 -29.882 -17.719 1.00 17.95 267 ILE A C 1
ATOM 2097 O O . ILE A 1 256 ? 1.624 -30.471 -18.707 1.00 19.65 267 ILE A O 1
ATOM 2102 N N . GLN A 1 257 ? 3.336 -29.173 -17.862 1.00 16.70 268 GLN A N 1
ATOM 2103 C CA . GLN A 1 257 ? 3.767 -28.696 -19.213 1.00 14.81 268 GLN A CA 1
ATOM 2104 C C . GLN A 1 257 ? 4.509 -29.794 -19.961 1.00 15.99 268 GLN A C 1
ATOM 2105 O O . GLN A 1 257 ? 4.384 -29.903 -21.178 1.00 17.03 268 GLN A O 1
ATOM 2111 N N . GLY A 1 258 ? 5.323 -30.585 -19.278 1.00 15.05 269 GLY A N 1
ATOM 2112 C CA . GLY A 1 258 ? 6.023 -31.707 -19.915 1.00 16.14 269 GLY A CA 1
ATOM 2113 C C . GLY A 1 258 ? 5.059 -32.765 -20.387 1.00 15.77 269 GLY A C 1
ATOM 2114 O O . GLY A 1 258 ? 5.129 -33.234 -21.580 1.00 15.62 269 GLY A O 1
ATOM 2115 N N . THR A 1 259 ? 4.141 -33.186 -19.511 1.00 15.33 270 THR A N 1
ATOM 2116 C CA . THR A 1 259 ? 3.154 -34.234 -19.896 1.00 16.59 270 THR A CA 1
ATOM 2117 C C . THR A 1 259 ? 2.402 -33.797 -21.150 1.00 15.73 270 THR A C 1
ATOM 2118 O O . THR A 1 259 ? 2.239 -34.618 -22.082 1.00 17.71 270 THR A O 1
ATOM 2122 N N . GLY A 1 260 ? 1.855 -32.595 -21.177 1.00 15.33 271 GLY A N 1
ATOM 2123 C CA . GLY A 1 260 ? 1.062 -32.155 -22.317 1.00 17.06 271 GLY A CA 1
ATOM 2124 C C . GLY A 1 260 ? 1.895 -32.119 -23.587 1.00 15.97 271 GLY A C 1
ATOM 2125 O O . GLY A 1 260 ? 1.415 -32.566 -24.629 1.00 16.13 271 GLY A O 1
ATOM 2126 N N . ALA A 1 261 ? 3.166 -31.711 -23.498 1.00 14.64 272 ALA A N 1
ATOM 2127 C CA . ALA A 1 261 ? 4.048 -31.674 -24.676 1.00 13.86 272 ALA A CA 1
ATOM 2128 C C . ALA A 1 261 ? 4.225 -33.094 -25.219 1.00 13.65 272 ALA A C 1
ATOM 2129 O O . ALA A 1 261 ? 4.256 -33.307 -26.441 1.00 14.26 272 ALA A O 1
ATOM 2131 N N . VAL A 1 262 ? 4.542 -34.029 -24.363 1.00 14.30 273 VAL A N 1
ATOM 2132 C CA . VAL A 1 262 ? 4.818 -35.435 -24.743 1.00 14.31 273 VAL A CA 1
ATOM 2133 C C . VAL A 1 262 ? 3.574 -36.087 -25.346 1.00 14.90 273 VAL A C 1
ATOM 2134 O O . VAL A 1 262 ? 3.639 -36.683 -26.434 1.00 14.45 273 VAL A O 1
ATOM 2138 N N A ILE A 1 263 ? 2.438 -35.916 -24.674 0.55 15.63 274 ILE A N 1
ATOM 2139 N N B ILE A 1 263 ? 2.428 -35.974 -24.671 0.45 14.64 274 ILE A N 1
ATOM 2140 C CA A ILE A 1 263 ? 1.181 -36.568 -25.121 0.55 15.80 274 ILE A CA 1
ATOM 2141 C CA B ILE A 1 263 ? 1.191 -36.645 -25.158 0.45 14.00 274 ILE A CA 1
ATOM 2142 C C A ILE A 1 263 ? 0.813 -35.980 -26.478 0.55 14.96 274 ILE A C 1
ATOM 2143 C C B ILE A 1 263 ? 0.775 -35.987 -26.476 0.45 14.03 274 ILE A C 1
ATOM 2144 O O A ILE A 1 263 ? 0.446 -36.731 -27.366 0.55 16.54 274 ILE A O 1
ATOM 2145 O O B ILE A 1 263 ? 0.361 -36.715 -27.369 0.45 15.36 274 ILE A O 1
ATOM 2154 N N . ALA A 1 264 ? 0.877 -34.662 -26.611 1.00 13.84 275 ALA A N 1
ATOM 2155 C CA . ALA A 1 264 ? 0.503 -33.994 -27.873 1.00 14.58 275 ALA A CA 1
ATOM 2156 C C . ALA A 1 264 ? 1.340 -34.526 -29.010 1.00 13.56 275 ALA A C 1
ATOM 2157 O O . ALA A 1 264 ? 0.836 -34.811 -30.090 1.00 13.58 275 ALA A O 1
ATOM 2159 N N . ALA A 1 265 ? 2.660 -34.663 -28.800 1.00 14.17 276 ALA A N 1
ATOM 2160 C CA . ALA A 1 265 ? 3.502 -35.202 -29.874 1.00 13.26 276 ALA A CA 1
ATOM 2161 C C . ALA A 1 265 ? 3.108 -36.605 -30.306 1.00 13.41 276 ALA A C 1
ATOM 2162 O O . ALA A 1 265 ? 3.018 -36.850 -31.519 1.00 14.38 276 ALA A O 1
ATOM 2164 N N . GLY A 1 266 ? 2.885 -37.511 -29.372 1.00 13.22 277 GLY A N 1
ATOM 2165 C CA . GLY A 1 266 ? 2.499 -38.878 -29.732 1.00 14.83 277 GLY A CA 1
ATOM 2166 C C . GLY A 1 266 ? 1.116 -38.897 -30.378 1.00 14.06 277 GLY A C 1
ATOM 2167 O O . GLY A 1 266 ? 0.941 -39.651 -31.337 1.00 15.13 277 GLY A O 1
ATOM 2168 N N . PHE A 1 267 ? 0.211 -38.058 -29.912 1.00 15.28 278 PHE A N 1
ATOM 2169 C CA . PHE A 1 267 ? -1.179 -38.077 -30.390 1.00 15.28 278 PHE A CA 1
ATOM 2170 C C . PHE A 1 267 ? -1.207 -37.627 -31.843 1.00 15.37 278 PHE A C 1
ATOM 2171 O O . PHE A 1 267 ? -1.875 -38.253 -32.659 1.00 15.50 278 PHE A O 1
ATOM 2179 N N A LEU A 1 268 ? -0.434 -36.598 -32.213 0.40 15.89 279 LEU A N 1
ATOM 2180 N N B LEU A 1 268 ? -0.448 -36.581 -32.171 0.60 15.30 279 LEU A N 1
ATOM 2181 C CA A LEU A 1 268 ? -0.389 -36.145 -33.638 0.40 16.35 279 LEU A CA 1
ATOM 2182 C CA B LEU A 1 268 ? -0.378 -36.140 -33.591 0.60 15.78 279 LEU A CA 1
ATOM 2183 C C A LEU A 1 268 ? 0.253 -37.208 -34.528 0.40 16.46 279 LEU A C 1
ATOM 2184 C C B LEU A 1 268 ? 0.216 -37.229 -34.485 0.60 16.51 279 LEU A C 1
ATOM 2185 O O A LEU A 1 268 ? -0.162 -37.342 -35.690 0.40 15.59 279 LEU A O 1
ATOM 2186 O O B LEU A 1 268 ? -0.270 -37.412 -35.602 0.60 16.39 279 LEU A O 1
ATOM 2195 N N . ASN A 1 269 ? 1.222 -37.974 -34.025 1.00 15.52 280 ASN A N 1
ATOM 2196 C CA . ASN A 1 269 ? 1.718 -39.102 -34.820 1.00 16.27 280 ASN A CA 1
ATOM 2197 C C . ASN A 1 269 ? 0.667 -40.197 -34.933 1.00 15.77 280 ASN A C 1
ATOM 2198 O O . ASN A 1 269 ? 0.587 -40.786 -35.980 1.00 16.90 280 ASN A O 1
ATOM 2203 N N . ALA A 1 270 ? -0.098 -40.469 -33.879 1.00 15.46 281 ALA A N 1
ATOM 2204 C CA . ALA A 1 270 ? -1.237 -41.415 -33.952 1.00 16.48 281 ALA A CA 1
ATOM 2205 C C . ALA A 1 270 ? -2.214 -40.941 -35.011 1.00 15.95 281 ALA A C 1
ATOM 2206 O O . ALA A 1 270 ? -2.675 -41.800 -35.744 1.00 16.93 281 ALA A O 1
ATOM 2208 N N . ILE A 1 271 ? -2.532 -39.652 -35.080 1.00 16.36 282 ILE A N 1
ATOM 2209 C CA . ILE A 1 271 ? -3.471 -39.191 -36.142 1.00 17.84 282 ILE A CA 1
ATOM 2210 C C . ILE A 1 271 ? -2.888 -39.460 -37.515 1.00 19.59 282 ILE A C 1
ATOM 2211 O O . ILE A 1 271 ? -3.618 -39.974 -38.444 1.00 21.06 282 ILE A O 1
ATOM 2216 N N . LYS A 1 272 ? -1.590 -39.213 -37.665 1.00 19.02 283 LYS A N 1
ATOM 2217 C CA . LYS A 1 272 ? -0.931 -39.480 -38.965 1.00 21.36 283 LYS A CA 1
ATOM 2218 C C . LYS A 1 272 ? -1.082 -40.923 -39.339 1.00 21.18 283 LYS A C 1
ATOM 2219 O O . LYS A 1 272 ? -1.367 -41.188 -40.537 1.00 23.14 283 LYS A O 1
ATOM 2225 N N . LEU A 1 273 ? -0.846 -41.842 -38.424 1.00 21.60 284 LEU A N 1
ATOM 2226 C CA . LEU A 1 273 ? -0.988 -43.280 -38.750 1.00 21.20 284 LEU A CA 1
ATOM 2227 C C . LEU A 1 273 ? -2.425 -43.625 -39.065 1.00 26.37 284 LEU A C 1
ATOM 2228 O O . LEU A 1 273 ? -2.626 -44.576 -39.810 1.00 25.87 284 LEU A O 1
ATOM 2233 N N . SER A 1 274 ? -3.380 -42.970 -38.440 1.00 22.47 285 SER A N 1
ATOM 2234 C CA . SER A 1 274 ? -4.818 -43.318 -38.566 1.00 26.01 285 SER A CA 1
ATOM 2235 C C . SER A 1 274 ? -5.289 -42.983 -39.984 1.00 29.47 285 SER A C 1
ATOM 2236 O O . SER A 1 274 ? -6.323 -43.485 -40.363 1.00 39.98 285 SER A O 1
ATOM 2239 N N . GLY A 1 275 ? -4.612 -42.090 -40.702 1.00 30.08 286 GLY A N 1
ATOM 2240 C CA . GLY A 1 275 ? -5.179 -41.465 -41.918 1.00 39.62 286 GLY A CA 1
ATOM 2241 C C . GLY A 1 275 ? -6.346 -40.502 -41.635 1.00 41.18 286 GLY A C 1
ATOM 2242 O O . GLY A 1 275 ? -6.500 -39.587 -42.442 1.00 53.01 286 GLY A O 1
ATOM 2243 N N . VAL A 1 276 ? -7.169 -40.724 -40.581 1.00 42.15 287 VAL A N 1
ATOM 2244 C CA . VAL A 1 276 ? -8.268 -39.808 -40.103 1.00 34.86 287 VAL A CA 1
ATOM 2245 C C . VAL A 1 276 ? -7.601 -38.542 -39.573 1.00 38.51 287 VAL A C 1
ATOM 2246 O O . VAL A 1 276 ? -7.099 -38.553 -38.412 1.00 31.90 287 VAL A O 1
ATOM 2250 N N . SER A 1 277 ? -7.580 -37.507 -40.401 1.00 34.89 288 SER A N 1
ATOM 2251 C CA . SER A 1 277 ? -6.823 -36.245 -40.239 1.00 36.63 288 SER A CA 1
ATOM 2252 C C . SER A 1 277 ? -7.370 -35.432 -39.083 1.00 27.28 288 SER A C 1
ATOM 2253 O O . SER A 1 277 ? -8.439 -35.732 -38.567 1.00 25.01 288 SER A O 1
ATOM 2256 N N . PRO A 1 278 ? -6.614 -34.459 -38.537 1.00 22.05 289 PRO A N 1
ATOM 2257 C CA . PRO A 1 278 ? -6.999 -33.912 -37.247 1.00 22.03 289 PRO A CA 1
ATOM 2258 C C . PRO A 1 278 ? -8.408 -33.310 -37.229 1.00 20.86 289 PRO A C 1
ATOM 2259 O O . PRO A 1 278 ? -9.119 -33.419 -36.238 1.00 20.43 289 PRO A O 1
ATOM 2263 N N . LEU A 1 279 ? -8.825 -32.679 -38.315 1.00 18.68 290 LEU A N 1
ATOM 2264 C CA . LEU A 1 279 ? -10.170 -32.053 -38.281 1.00 18.25 290 LEU A CA 1
ATOM 2265 C C . LEU A 1 279 ? -11.260 -33.112 -38.455 1.00 20.17 290 LEU A C 1
ATOM 2266 O O . LEU A 1 279 ? -12.429 -32.719 -38.151 1.00 23.20 290 LEU A O 1
ATOM 2271 N N . GLN A 1 280 ? -10.957 -34.351 -38.845 1.00 19.13 291 GLN A N 1
ATOM 2272 C CA . GLN A 1 280 ? -11.971 -35.447 -38.935 1.00 23.12 291 GLN A CA 1
ATOM 2273 C C . GLN A 1 280 ? -12.011 -36.272 -37.633 1.00 21.65 291 GLN A C 1
ATOM 2274 O O . GLN A 1 280 ? -12.843 -37.185 -37.519 1.00 25.01 291 GLN A O 1
ATOM 2280 N N . GLN A 1 281 ? -11.091 -36.063 -36.711 1.00 18.99 292 GLN A N 1
ATOM 2281 C CA . GLN A 1 281 ? -11.072 -36.817 -35.443 1.00 20.13 292 GLN A CA 1
ATOM 2282 C C . GLN A 1 281 ? -12.234 -36.338 -34.594 1.00 19.67 292 GLN A C 1
ATOM 2283 O O . GLN A 1 281 ? -12.628 -35.142 -34.647 1.00 20.48 292 GLN A O 1
ATOM 2289 N N . ARG A 1 282 ? -12.814 -37.290 -33.875 1.00 19.26 293 ARG A N 1
ATOM 2290 C CA . ARG A 1 282 ? -13.778 -37.010 -32.818 1.00 19.55 293 ARG A CA 1
ATOM 2291 C C . ARG A 1 282 ? -13.238 -37.656 -31.557 1.00 18.54 293 ARG A C 1
ATOM 2292 O O . ARG A 1 282 ? -13.130 -38.896 -31.494 1.00 18.96 293 ARG A O 1
ATOM 2300 N N . ILE A 1 283 ? -12.813 -36.841 -30.647 1.00 17.86 294 ILE A N 1
ATOM 2301 C CA . ILE A 1 283 ? -11.953 -37.302 -29.528 1.00 17.91 294 ILE A CA 1
ATOM 2302 C C . ILE A 1 283 ? -12.753 -37.235 -28.230 1.00 18.82 294 ILE A C 1
ATOM 2303 O O . ILE A 1 283 ? -13.083 -36.112 -27.746 1.00 19.33 294 ILE A O 1
ATOM 2308 N N . VAL A 1 284 ? -12.960 -38.366 -27.579 1.00 18.87 295 VAL A N 1
ATOM 2309 C CA . VAL A 1 284 ? -13.442 -38.389 -26.180 1.00 19.41 295 VAL A CA 1
ATOM 2310 C C . VAL A 1 284 ? -12.274 -38.188 -25.227 1.00 20.82 295 VAL A C 1
ATOM 2311 O O . VAL A 1 284 ? -11.249 -38.939 -25.274 1.00 22.01 295 VAL A O 1
ATOM 2315 N N . VAL A 1 285 ? -12.341 -37.126 -24.449 1.00 19.22 296 VAL A N 1
ATOM 2316 C CA . VAL A 1 285 ? -11.375 -36.841 -23.376 1.00 21.04 296 VAL A CA 1
ATOM 2317 C C . VAL A 1 285 ? -12.016 -37.343 -22.087 1.00 23.89 296 VAL A C 1
ATOM 2318 O O . VAL A 1 285 ? -12.933 -36.678 -21.568 1.00 22.42 296 VAL A O 1
ATOM 2322 N N . PHE A 1 286 ? -11.617 -38.520 -21.634 1.00 21.10 297 PHE A N 1
ATOM 2323 C CA . PHE A 1 286 ? -12.209 -39.116 -20.420 1.00 22.82 297 PHE A CA 1
ATOM 2324 C C . PHE A 1 286 ? -11.428 -38.624 -19.217 1.00 23.03 297 PHE A C 1
ATOM 2325 O O . PHE A 1 286 ? -10.281 -39.095 -18.946 1.00 24.06 297 PHE A O 1
ATOM 2333 N N . GLY A 1 287 ? -12.000 -37.683 -18.496 1.00 21.93 298 GLY A N 1
ATOM 2334 C CA . GLY A 1 287 ? -11.298 -37.000 -17.413 1.00 22.33 298 GLY A CA 1
ATOM 2335 C C . GLY A 1 287 ? -11.265 -35.527 -17.682 1.00 22.56 298 GLY A C 1
ATOM 2336 O O . GLY A 1 287 ? -10.896 -35.147 -18.804 1.00 24.04 298 GLY A O 1
ATOM 2337 N N . ALA A 1 288 ? -11.692 -34.704 -16.723 1.00 22.04 299 ALA A N 1
ATOM 2338 C CA . ALA A 1 288 ? -11.896 -33.269 -16.967 1.00 23.39 299 ALA A CA 1
ATOM 2339 C C . ALA A 1 288 ? -11.231 -32.414 -15.890 1.00 22.12 299 ALA A C 1
ATOM 2340 O O . ALA A 1 288 ? -11.659 -31.264 -15.709 1.00 24.39 299 ALA A O 1
ATOM 2342 N N . GLY A 1 289 ? -10.186 -32.904 -15.240 1.00 20.64 300 GLY A N 1
ATOM 2343 C CA . GLY A 1 289 ? -9.357 -32.052 -14.390 1.00 22.80 300 GLY A CA 1
ATOM 2344 C C . GLY A 1 289 ? -8.606 -31.013 -15.184 1.00 23.64 300 GLY A C 1
ATOM 2345 O O . GLY A 1 289 ? -8.567 -31.107 -16.405 1.00 22.64 300 GLY A O 1
ATOM 2346 N N . SER A 1 290 ? -8.027 -30.040 -14.514 1.00 21.88 301 SER A N 1
ATOM 2347 C CA . SER A 1 290 ? -7.194 -28.972 -15.121 1.00 24.06 301 SER A CA 1
ATOM 2348 C C . SER A 1 290 ? -6.088 -29.584 -15.980 1.00 23.65 301 SER A C 1
ATOM 2349 O O . SER A 1 290 ? -5.831 -29.057 -17.092 1.00 21.52 301 SER A O 1
ATOM 2352 N N . ALA A 1 291 ? -5.457 -30.649 -15.510 1.00 21.45 302 ALA A N 1
ATOM 2353 C CA . ALA A 1 291 ? -4.354 -31.293 -16.246 1.00 23.03 302 ALA A CA 1
ATOM 2354 C C . ALA A 1 291 ? -4.892 -31.886 -17.552 1.00 21.54 302 ALA A C 1
ATOM 2355 O O . ALA A 1 291 ? -4.233 -31.726 -18.613 1.00 21.29 302 ALA A O 1
ATOM 2357 N N . ALA A 1 292 ? -6.012 -32.575 -17.514 1.00 20.57 303 ALA A N 1
ATOM 2358 C CA . ALA A 1 292 ? -6.566 -33.251 -18.705 1.00 20.99 303 ALA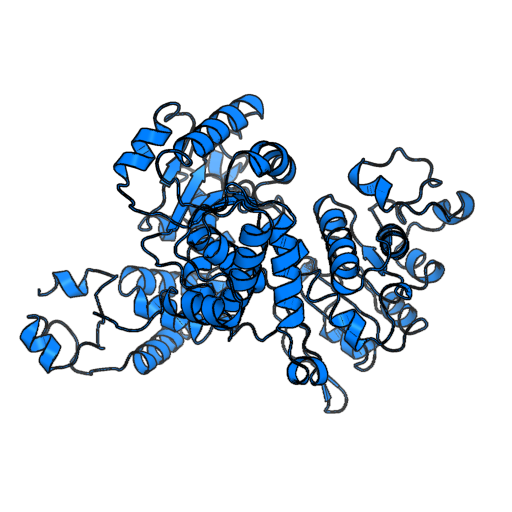 A CA 1
ATOM 2359 C C . ALA A 1 292 ? -6.933 -32.183 -19.738 1.00 19.77 303 ALA A C 1
ATOM 2360 O O . ALA A 1 292 ? -6.687 -32.361 -20.992 1.00 18.92 303 ALA A O 1
ATOM 2362 N N . VAL A 1 293 ? -7.521 -31.090 -19.277 1.00 18.92 304 VAL A N 1
ATOM 2363 C CA . VAL A 1 293 ? -7.940 -30.029 -20.222 1.00 18.20 304 VAL A CA 1
ATOM 2364 C C . VAL A 1 293 ? -6.659 -29.375 -20.785 1.00 19.55 304 VAL A C 1
ATOM 2365 O O . VAL A 1 293 ? -6.623 -29.072 -21.980 1.00 18.65 304 VAL A O 1
ATOM 2369 N N . GLY A 1 294 ? -5.620 -29.217 -19.976 1.00 17.87 305 GLY A N 1
ATOM 2370 C CA . GLY A 1 294 ? -4.273 -28.771 -20.419 1.00 19.25 305 GLY A CA 1
ATOM 2371 C C . GLY A 1 294 ? -3.725 -29.644 -21.541 1.00 17.93 305 GLY A C 1
ATOM 2372 O O . GLY A 1 294 ? -3.202 -29.126 -22.560 1.00 17.86 305 GLY A O 1
ATOM 2373 N N . VAL A 1 295 ? -3.849 -30.939 -21.452 1.00 17.24 306 VAL A N 1
ATOM 2374 C CA . VAL A 1 295 ? -3.361 -31.849 -22.496 1.00 17.04 306 VAL A CA 1
ATOM 2375 C C . VAL A 1 295 ? -4.176 -31.612 -23.763 1.00 17.38 306 VAL A C 1
ATOM 2376 O O . VAL A 1 295 ? -3.579 -31.544 -24.868 1.00 17.74 306 VAL A O 1
ATOM 2380 N N . ALA A 1 296 ? -5.504 -31.509 -23.661 1.00 17.56 307 ALA A N 1
ATOM 2381 C CA . ALA A 1 296 ? -6.308 -31.318 -24.877 1.00 19.22 307 ALA A CA 1
ATOM 2382 C C . ALA A 1 296 ? -5.900 -29.992 -25.521 1.00 16.02 307 ALA A C 1
ATOM 2383 O O . ALA A 1 296 ? -5.774 -29.906 -26.783 1.00 16.52 307 ALA A O 1
ATOM 2385 N N . ASN A 1 297 ? -5.736 -28.953 -24.743 1.00 15.90 308 ASN A N 1
ATOM 2386 C CA . ASN A 1 297 ? -5.340 -27.648 -25.272 1.00 15.60 308 ASN A CA 1
ATOM 2387 C C . ASN A 1 297 ? -3.934 -27.717 -25.923 1.00 15.77 308 ASN A C 1
ATOM 2388 O O . ASN A 1 297 ? -3.725 -27.079 -26.972 1.00 15.56 308 ASN A O 1
ATOM 2393 N N A ASN A 1 298 ? -3.036 -28.528 -25.379 0.66 15.33 309 ASN A N 1
ATOM 2394 N N B ASN A 1 298 ? -3.008 -28.494 -25.361 0.34 16.44 309 ASN A N 1
ATOM 2395 C CA A ASN A 1 298 ? -1.678 -28.702 -25.956 0.66 14.60 309 ASN A CA 1
ATOM 2396 C CA B ASN A 1 298 ? -1.670 -28.694 -25.983 0.34 16.33 309 ASN A CA 1
ATOM 2397 C C A ASN A 1 298 ? -1.750 -29.451 -27.302 0.66 13.96 309 ASN A C 1
ATOM 2398 C C B ASN A 1 298 ? -1.823 -29.377 -27.344 0.34 15.12 309 ASN A C 1
ATOM 2399 O O A ASN A 1 298 ? -0.900 -29.223 -28.178 0.66 15.13 309 ASN A O 1
ATOM 2400 O O B ASN A 1 298 ? -1.138 -28.953 -28.287 0.34 15.97 309 ASN A O 1
ATOM 2409 N N . ILE A 1 299 ? -2.644 -30.431 -27.427 1.00 13.90 310 ILE A N 1
ATOM 2410 C CA . ILE A 1 299 ? -2.898 -31.131 -28.692 1.00 13.33 310 ILE A CA 1
ATOM 2411 C C . ILE A 1 299 ? -3.379 -30.091 -29.716 1.00 14.44 310 ILE A C 1
ATOM 2412 O O . ILE A 1 299 ? -2.858 -30.071 -30.85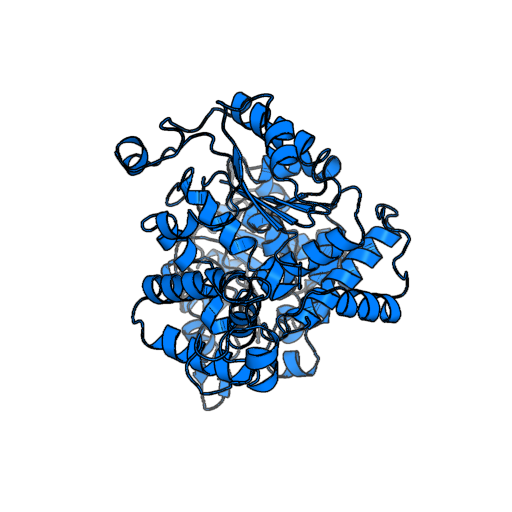7 1.00 14.07 310 ILE A O 1
ATOM 2417 N N . ALA A 1 300 ? -4.401 -29.327 -29.379 1.00 14.20 311 ALA A N 1
ATOM 2418 C CA . ALA A 1 300 ? -4.956 -28.325 -30.323 1.00 14.87 311 ALA A CA 1
ATOM 2419 C C . ALA A 1 300 ? -3.886 -27.308 -30.741 1.00 14.16 311 ALA A C 1
ATOM 2420 O O . ALA A 1 300 ? -3.740 -27.036 -31.939 1.00 15.18 311 ALA A O 1
ATOM 2422 N N . ALA A 1 301 ? -3.102 -26.852 -29.772 1.00 14.97 312 ALA A N 1
ATOM 2423 C CA . ALA A 1 301 ? -2.013 -25.892 -30.049 1.00 15.93 312 ALA A CA 1
ATOM 2424 C C . ALA A 1 301 ? -1.005 -26.503 -31.011 1.00 15.32 312 ALA A C 1
ATOM 2425 O O . ALA A 1 301 ? -0.516 -25.803 -31.922 1.00 15.38 312 ALA A O 1
ATOM 2427 N N . LEU A 1 302 ? -0.651 -27.761 -30.797 1.00 14.11 313 LEU A N 1
ATOM 2428 C CA . LEU A 1 302 ? 0.375 -28.370 -31.633 1.00 14.39 313 LEU A CA 1
ATOM 2429 C C . LEU A 1 302 ? -0.190 -28.567 -33.042 1.00 15.02 313 LEU A C 1
ATOM 2430 O O . LEU A 1 302 ? 0.533 -28.312 -34.025 1.00 14.93 313 LEU A O 1
ATOM 2435 N N . ALA A 1 303 ? -1.434 -29.079 -33.172 1.00 13.37 314 ALA A N 1
ATOM 2436 C CA . ALA A 1 303 ? -1.999 -29.250 -34.525 1.00 14.99 314 ALA A CA 1
ATOM 2437 C C . ALA A 1 303 ? -2.116 -27.897 -35.217 1.00 13.09 314 ALA A C 1
ATOM 2438 O O . ALA A 1 303 ? -1.886 -27.841 -36.435 1.00 14.10 314 ALA A O 1
ATOM 2440 N N . ALA A 1 304 ? -2.427 -26.820 -34.544 1.00 14.30 315 ALA A N 1
ATOM 2441 C CA . ALA A 1 304 ? -2.526 -25.492 -35.166 1.00 15.79 315 ALA A CA 1
ATOM 2442 C C . ALA A 1 304 ? -1.133 -25.085 -35.647 1.00 17.46 315 ALA A C 1
ATOM 2443 O O . ALA A 1 304 ? -0.999 -24.495 -36.714 1.00 16.29 315 ALA A O 1
ATOM 2445 N N . ARG A 1 305 ? -0.118 -25.329 -34.840 1.00 16.46 316 ARG A N 1
ATOM 2446 C CA . ARG A 1 305 ? 1.265 -24.970 -35.222 1.00 17.12 316 ARG A CA 1
ATOM 2447 C C . ARG A 1 305 ? 1.722 -25.788 -36.426 1.00 15.39 316 ARG A C 1
ATOM 2448 O O . ARG A 1 305 ? 2.275 -25.201 -37.366 1.00 16.74 316 ARG A O 1
ATOM 2456 N N . MET A 1 306 ? 1.522 -27.101 -36.454 1.00 14.73 317 MET A N 1
ATOM 2457 C CA . MET A 1 306 ? 2.093 -27.971 -37.458 1.00 15.05 317 MET A CA 1
ATOM 2458 C C . MET A 1 306 ? 1.331 -27.826 -38.781 1.00 16.60 317 MET A C 1
ATOM 2459 O O . MET A 1 306 ? 1.946 -28.062 -39.849 1.00 17.87 317 MET A O 1
ATOM 2464 N N . TYR A 1 307 ? 0.033 -27.511 -38.722 1.00 14.77 318 TYR A N 1
ATOM 2465 C CA . TYR A 1 307 ? -0.857 -27.659 -39.907 1.00 13.93 318 TYR A CA 1
ATOM 2466 C C . TYR A 1 307 ? -1.601 -26.381 -40.257 1.00 15.26 318 TYR A C 1
ATOM 2467 O O . TYR A 1 307 ? -2.186 -26.356 -41.384 1.00 16.30 318 TYR A O 1
ATOM 2476 N N . LYS A 1 308 ? -1.604 -25.399 -39.381 1.00 15.06 319 LYS A N 1
ATOM 2477 C CA . LYS A 1 308 ? -2.271 -24.081 -39.568 1.00 15.67 319 LYS A CA 1
ATOM 2478 C C . LYS A 1 308 ? -3.753 -24.339 -39.811 1.00 18.74 319 LYS A C 1
ATOM 2479 O O . LYS A 1 308 ? -4.366 -23.617 -40.554 1.00 21.86 319 LYS A O 1
ATOM 2485 N N . PHE A 1 309 ? -4.331 -25.326 -39.151 1.00 16.89 320 PHE A N 1
ATOM 2486 C CA . PHE A 1 309 ? -5.797 -25.321 -38.972 1.00 18.15 320 PHE A CA 1
ATOM 2487 C C . PHE A 1 309 ? -6.174 -24.255 -37.973 1.00 17.48 320 PHE A C 1
ATOM 2488 O O . PHE A 1 309 ? -5.481 -23.984 -36.988 1.00 18.00 320 PHE A O 1
ATOM 2496 N N . PRO A 1 310 ? -7.355 -23.653 -38.142 1.00 18.90 321 PRO A N 1
ATOM 2497 C CA . PRO A 1 310 ? -7.815 -22.730 -37.132 1.00 18.14 321 PRO A CA 1
ATOM 2498 C C . PRO A 1 310 ? -8.078 -23.426 -35.785 1.00 18.52 321 PRO A C 1
ATOM 2499 O O . PRO A 1 310 ? -8.708 -24.517 -35.783 1.00 18.96 321 PRO A O 1
ATOM 2503 N N . VAL A 1 311 ? -7.498 -22.880 -34.727 1.00 17.75 322 VAL A N 1
ATOM 2504 C CA . VAL A 1 311 ? -7.529 -23.567 -33.411 1.00 18.94 322 VAL A CA 1
ATOM 2505 C C . VAL A 1 311 ? -8.987 -23.769 -32.963 1.00 18.83 322 VAL A C 1
ATOM 2506 O O . VAL A 1 311 ? -9.241 -24.823 -32.319 1.00 21.02 322 VAL A O 1
ATOM 2510 N N . GLN A 1 312 ? -9.890 -22.861 -33.268 1.00 21.83 323 GLN A N 1
ATOM 2511 C CA . GLN A 1 312 ? -11.320 -23.005 -32.878 1.00 25.01 323 GLN A CA 1
ATOM 2512 C C . GLN A 1 312 ? -11.878 -24.272 -33.505 1.00 24.07 323 GLN A C 1
ATOM 2513 O O . GLN A 1 312 ? -12.725 -24.945 -32.831 1.00 26.04 323 GLN A O 1
ATOM 2519 N N . ASP A 1 313 ? -11.502 -24.631 -34.733 1.00 20.68 324 ASP A N 1
ATOM 2520 C CA . ASP A 1 313 ? -12.030 -25.849 -35.358 1.00 22.15 324 ASP A CA 1
ATOM 2521 C C . ASP A 1 313 ? -11.416 -27.056 -34.655 1.00 19.67 324 ASP A C 1
ATOM 2522 O O . ASP A 1 313 ? -12.074 -28.104 -34.595 1.00 23.10 324 ASP A O 1
ATOM 2527 N N . LEU A 1 314 ? -10.145 -26.992 -34.246 1.00 18.99 325 LEU A N 1
ATOM 2528 C CA . LEU A 1 314 ? -9.543 -28.144 -33.537 1.00 17.27 325 LEU A CA 1
ATOM 2529 C C . LEU A 1 314 ? -10.204 -28.353 -32.178 1.00 19.41 325 LEU A C 1
ATOM 2530 O O . LEU A 1 314 ? -10.452 -29.512 -31.812 1.00 19.12 325 LEU A O 1
ATOM 2535 N N . VAL A 1 315 ? -10.537 -27.270 -31.477 1.00 19.98 326 VAL A N 1
ATOM 2536 C CA . VAL A 1 315 ? -11.260 -27.375 -30.174 1.00 18.77 326 VAL A CA 1
ATOM 2537 C C . VAL A 1 315 ? -12.591 -28.137 -30.334 1.00 19.63 326 VAL A C 1
ATOM 2538 O O . VAL A 1 315 ? -12.902 -28.975 -29.430 1.00 20.66 326 VAL A O 1
ATOM 2542 N N . LYS A 1 316 ? -13.285 -27.985 -31.438 1.00 20.31 327 LYS A N 1
ATOM 2543 C CA . LYS A 1 316 ? -14.580 -28.649 -31.727 1.00 21.44 327 LYS A CA 1
ATOM 2544 C C . LYS A 1 316 ? -14.375 -30.142 -31.977 1.00 20.57 327 LYS A C 1
ATOM 2545 O O . LYS A 1 316 ? -15.356 -30.849 -32.109 1.00 22.97 327 LYS A O 1
ATOM 2551 N N . THR A 1 317 ? -13.148 -30.653 -32.069 1.00 17.93 328 THR A N 1
ATOM 2552 C CA . THR A 1 317 ? -12.948 -32.120 -32.175 1.00 16.91 328 THR A CA 1
ATOM 2553 C C . THR A 1 317 ? -13.035 -32.788 -30.806 1.00 15.29 328 THR A C 1
ATOM 2554 O O . THR A 1 317 ? -13.060 -34.061 -30.806 1.00 17.52 328 THR A O 1
ATOM 2558 N N . PHE A 1 318 ? -13.028 -32.059 -29.695 1.00 16.63 329 PHE A N 1
ATOM 2559 C CA . PHE A 1 318 ? -12.935 -32.623 -28.330 1.00 18.20 329 PHE A CA 1
ATOM 2560 C C . PHE A 1 318 ? -14.311 -32.721 -27.680 1.00 20.59 329 PHE A C 1
ATOM 2561 O O . PHE A 1 318 ? -15.045 -31.708 -27.658 1.00 20.85 329 PHE A O 1
ATOM 2569 N N . TYR A 1 319 ? -14.552 -33.878 -27.085 1.00 20.42 330 TYR A N 1
ATOM 2570 C CA . TYR A 1 319 ? -15.781 -34.197 -26.301 1.00 18.18 330 TYR A CA 1
ATOM 2571 C C . TYR A 1 319 ? -15.280 -34.528 -24.905 1.00 18.48 330 TYR A C 1
ATOM 2572 O O . TYR A 1 319 ? -14.740 -35.637 -24.658 1.00 19.35 330 TYR A O 1
ATOM 2581 N N . LEU A 1 320 ? -15.446 -33.605 -23.978 1.00 18.67 331 LEU A N 1
ATOM 2582 C CA . LEU A 1 320 ? -14.890 -33.686 -22.642 1.00 18.06 331 LEU A CA 1
ATOM 2583 C C . LEU A 1 320 ? -15.901 -34.404 -21.735 1.00 23.15 331 LEU A C 1
ATOM 2584 O O . LEU A 1 320 ? -17.099 -34.023 -21.747 1.00 21.68 331 LEU A O 1
ATOM 2589 N N . VAL A 1 321 ? -15.467 -35.452 -21.058 1.00 21.50 332 VAL A N 1
ATOM 2590 C CA . VAL A 1 321 ? -16.306 -36.193 -20.090 1.00 21.64 332 VAL A CA 1
ATOM 2591 C C . VAL A 1 321 ? -15.761 -35.979 -18.673 1.00 22.56 332 VAL A C 1
ATOM 2592 O O . VAL A 1 321 ? -14.625 -36.391 -18.316 1.00 20.96 332 VAL A O 1
ATOM 2596 N N . ASP A 1 322 ? -16.598 -35.428 -17.800 1.00 23.06 333 ASP A N 1
ATOM 2597 C CA . ASP A 1 322 ? -16.321 -35.310 -16.354 1.00 20.90 333 ASP A CA 1
ATOM 2598 C C . ASP A 1 322 ? -17.126 -36.400 -15.621 1.00 21.85 333 ASP A C 1
ATOM 2599 O O . ASP A 1 322 ? -17.766 -37.180 -16.289 1.00 25.59 333 ASP A O 1
ATOM 2604 N N . THR A 1 323 ? -17.104 -36.368 -14.290 1.00 28.47 334 THR A N 1
ATOM 2605 C CA . THR A 1 323 ? -17.825 -37.339 -13.413 1.00 30.03 334 THR A CA 1
ATOM 2606 C C . THR A 1 323 ? -19.343 -37.294 -13.648 1.00 30.63 334 THR A C 1
ATOM 2607 O O . THR A 1 323 ? -20.022 -38.329 -13.477 1.00 35.13 334 THR A O 1
ATOM 2611 N N . LYS A 1 324 ? -19.891 -36.179 -14.101 1.00 28.33 335 LYS A N 1
ATOM 2612 C CA . LYS A 1 324 ? -21.355 -36.075 -14.393 1.00 29.66 335 LYS A CA 1
ATOM 2613 C C . LYS A 1 324 ? -21.705 -36.610 -15.778 1.00 30.03 335 LYS A C 1
ATOM 2614 O O . LYS A 1 324 ? -22.878 -37.023 -15.977 1.00 32.54 335 LYS A O 1
ATOM 2620 N N . GLY A 1 325 ? -20.770 -36.552 -16.745 1.00 23.53 336 GLY A N 1
ATOM 2621 C CA . GLY A 1 325 ? -20.986 -37.076 -18.086 1.00 22.13 336 GLY A CA 1
ATOM 2622 C C . GLY A 1 325 ? -20.384 -36.154 -19.134 1.00 22.34 336 GLY A C 1
ATOM 2623 O O . GLY A 1 325 ? -19.385 -35.451 -18.813 1.00 23.07 336 GLY A O 1
ATOM 2624 N N . LEU A 1 326 ? -21.030 -36.067 -20.297 1.00 20.60 337 LEU A N 1
ATOM 2625 C CA . LEU A 1 326 ? -20.494 -35.203 -21.370 1.00 21.32 337 LEU A CA 1
ATOM 2626 C C . LEU A 1 326 ? -20.593 -33.761 -20.910 1.00 23.06 337 LEU A C 1
ATOM 2627 O O . LEU A 1 326 ? -21.685 -33.352 -20.506 1.00 23.12 337 LEU A O 1
ATOM 2632 N N . VAL A 1 327 ? -19.516 -33.003 -21.026 1.00 21.61 338 VAL A N 1
ATOM 2633 C CA . VAL A 1 327 ? -19.523 -31.559 -20.658 1.00 20.73 338 VAL A CA 1
ATOM 2634 C C . VAL A 1 327 ? -20.165 -30.769 -21.798 1.00 21.80 338 VAL A C 1
ATOM 2635 O O . VAL A 1 327 ? -19.613 -30.715 -22.915 1.00 19.54 338 VAL A O 1
ATOM 2639 N N . THR A 1 328 ? -21.321 -30.121 -21.532 1.00 21.44 339 THR A N 1
ATOM 2640 C CA . THR A 1 328 ? -22.077 -29.313 -22.522 1.00 20.20 339 THR A CA 1
ATOM 2641 C C . THR A 1 328 ? -22.567 -28.034 -21.852 1.00 21.43 339 THR A C 1
ATOM 2642 O O . THR A 1 328 ? -22.505 -27.905 -20.616 1.00 23.79 339 THR A O 1
ATOM 2646 N N . THR A 1 329 ? -22.856 -27.051 -22.686 1.00 24.75 340 THR A N 1
ATOM 2647 C CA . THR A 1 329 ? -23.366 -25.746 -22.195 1.00 27.03 340 THR A CA 1
ATOM 2648 C C . THR A 1 329 ? -24.856 -25.869 -21.845 1.00 30.26 340 THR A C 1
ATOM 2649 O O . THR A 1 329 ? -25.391 -24.903 -21.271 1.00 30.72 340 THR A O 1
ATOM 2653 N N . THR A 1 330 ? -25.503 -26.987 -22.189 1.00 28.38 341 THR A N 1
ATOM 2654 C CA . THR A 1 330 ? -26.969 -27.142 -21.979 1.00 29.71 341 THR A CA 1
ATOM 2655 C C . THR A 1 330 ? -27.324 -28.154 -20.889 1.00 33.59 341 THR A C 1
ATOM 2656 O O . THR A 1 330 ? -28.536 -28.443 -20.739 1.00 33.19 341 THR A O 1
ATOM 2660 N N . ARG A 1 331 ? -26.330 -28.658 -20.161 1.00 30.24 342 ARG A N 1
ATOM 2661 C CA . ARG A 1 331 ? -26.444 -29.687 -19.109 1.00 29.97 342 ARG A CA 1
ATOM 2662 C C . ARG A 1 331 ? -27.112 -29.133 -17.840 1.00 32.26 342 ARG A C 1
ATOM 2663 O O . ARG A 1 331 ? -27.613 -29.967 -17.057 1.00 34.34 342 ARG A O 1
ATOM 2671 N N . GLY A 1 332 ? -27.042 -27.816 -17.572 1.00 33.75 343 GLY A N 1
ATOM 2672 C CA . GLY A 1 332 ? -27.746 -27.164 -16.440 1.00 34.39 343 GLY A CA 1
ATOM 2673 C C . GLY A 1 332 ? -26.895 -26.858 -15.206 1.00 37.58 343 GLY A C 1
ATOM 2674 O O . GLY A 1 332 ? -27.421 -26.229 -14.278 1.00 40.13 343 GLY A O 1
ATOM 2675 N N . ASP A 1 333 ? -25.630 -27.275 -15.141 1.00 30.65 344 ASP A N 1
ATOM 2676 C CA . ASP A 1 333 ? -24.712 -26.947 -14.016 1.00 33.89 344 ASP A CA 1
ATOM 2677 C C . ASP A 1 333 ? -23.883 -25.705 -14.374 1.00 33.94 344 ASP A C 1
ATOM 2678 O O . ASP A 1 333 ? -23.859 -25.305 -15.563 1.00 41.85 344 ASP A O 1
ATOM 2683 N N . GLN A 1 334 ? -23.258 -25.087 -13.371 1.00 39.82 345 GLN A N 1
ATOM 2684 C CA . GLN A 1 334 ? -22.239 -24.023 -13.537 1.00 39.86 345 GLN A CA 1
ATOM 2685 C C . GLN A 1 334 ? -20.890 -24.721 -13.722 1.00 38.58 345 GLN A C 1
ATOM 2686 O O . GLN A 1 334 ? -20.404 -25.402 -12.798 1.00 38.09 345 GLN A O 1
ATOM 2692 N N . LEU A 1 335 ? -20.307 -24.582 -14.898 1.00 36.05 346 LEU A N 1
ATOM 2693 C CA . LEU A 1 335 ? -19.036 -25.299 -15.200 1.00 34.59 346 LEU A CA 1
ATOM 2694 C C . LEU A 1 335 ? -17.854 -24.558 -14.579 1.00 33.41 346 LEU A C 1
ATOM 2695 O O . LEU A 1 335 ? -17.842 -23.332 -14.623 1.00 32.28 346 LEU A O 1
ATOM 2700 N N . ALA A 1 336 ? -16.896 -25.301 -14.015 1.00 32.34 347 ALA A N 1
ATOM 2701 C CA . ALA A 1 336 ? -15.539 -24.799 -13.703 1.00 30.86 347 ALA A CA 1
ATOM 2702 C C . ALA A 1 336 ? -14.959 -24.091 -14.932 1.00 32.96 347 ALA A C 1
ATOM 2703 O O . ALA A 1 336 ? -15.228 -24.513 -16.082 1.00 31.48 347 ALA A O 1
ATOM 2705 N N . ALA A 1 337 ? -14.177 -23.034 -14.728 1.00 30.97 348 ALA A N 1
ATOM 2706 C CA . ALA A 1 337 ? -13.553 -22.250 -15.809 1.00 33.93 348 ALA A CA 1
ATOM 2707 C C . ALA A 1 337 ? -12.836 -23.162 -16.822 1.00 30.15 348 ALA A C 1
ATOM 2708 O O . ALA A 1 337 ? -13.003 -22.966 -18.030 1.00 32.91 348 ALA A O 1
ATOM 2710 N N . HIS A 1 338 ? -12.112 -24.184 -16.360 1.00 30.57 349 HIS A N 1
ATOM 2711 C CA . HIS A 1 338 ? -11.230 -24.963 -17.258 1.00 31.15 349 HIS A CA 1
ATOM 2712 C C . HIS A 1 338 ? -12.111 -25.847 -18.151 1.00 33.47 349 HIS A C 1
ATOM 2713 O O . HIS A 1 338 ? -11.658 -26.206 -19.265 1.00 33.60 349 HIS A O 1
ATOM 2720 N N . LYS A 1 339 ? -13.356 -26.145 -17.738 1.00 28.52 350 LYS A N 1
ATOM 2721 C CA . LYS A 1 339 ? -14.243 -27.041 -18.538 1.00 26.95 350 LYS A CA 1
ATOM 2722 C C . LYS A 1 339 ? -14.978 -26.244 -19.612 1.00 25.95 350 LYS A C 1
ATOM 2723 O O . LYS A 1 339 ? -15.404 -26.843 -20.605 1.00 26.66 350 LYS A O 1
ATOM 2729 N N . LYS A 1 340 ? -15.151 -24.945 -19.444 1.00 27.94 351 LYS A N 1
ATOM 2730 C CA . LYS A 1 340 ? -16.012 -24.155 -20.366 1.00 31.25 351 LYS A CA 1
ATOM 2731 C C . LYS A 1 340 ? -15.459 -24.132 -21.783 1.00 32.07 351 LYS A C 1
ATOM 2732 O O . LYS A 1 340 ? -16.264 -24.177 -22.694 1.00 31.67 351 LYS A O 1
ATOM 2738 N N . LEU A 1 341 ? -14.155 -24.011 -21.992 1.00 37.41 352 LEU A N 1
ATOM 2739 C CA . LEU A 1 341 ? -13.725 -23.779 -23.388 1.00 38.84 352 LEU A CA 1
ATOM 2740 C C . LEU A 1 341 ? -13.946 -25.063 -24.218 1.00 35.52 352 LEU A C 1
ATOM 2741 O O . LEU A 1 341 ? -14.352 -24.920 -25.421 1.00 36.28 352 LEU A O 1
ATOM 2746 N N . LEU A 1 342 ? -13.940 -26.250 -23.589 1.00 26.29 353 LEU A N 1
ATOM 2747 C CA . LEU A 1 342 ? -14.140 -27.521 -24.330 1.00 24.46 353 LEU A CA 1
ATOM 2748 C C . LEU A 1 342 ? -15.597 -27.990 -24.270 1.00 21.92 353 LEU A C 1
ATOM 2749 O O . LEU A 1 342 ? -15.941 -29.013 -24.910 1.00 22.93 353 LEU A O 1
ATOM 2754 N N . ALA A 1 343 ? -16.443 -27.292 -23.560 1.00 21.33 354 ALA A N 1
ATOM 2755 C CA . ALA A 1 343 ? -17.875 -27.663 -23.479 1.00 19.70 354 ALA A CA 1
ATOM 2756 C C . ALA A 1 343 ? -18.527 -27.655 -24.865 1.00 22.53 354 ALA A C 1
ATOM 2757 O O . ALA A 1 343 ? -18.321 -26.730 -25.684 1.00 25.61 354 ALA A O 1
ATOM 2759 N N . ARG A 1 344 ? -19.299 -28.696 -25.168 1.00 20.56 355 ARG A N 1
ATOM 2760 C CA . ARG A 1 344 ? -20.085 -28.738 -26.399 1.00 21.59 355 ARG A CA 1
ATOM 2761 C C . ARG A 1 344 ? -21.111 -27.600 -26.346 1.00 20.93 355 ARG A C 1
ATOM 2762 O O . ARG A 1 344 ? -21.730 -27.397 -25.295 1.00 23.39 355 ARG A O 1
ATOM 2770 N N . THR A 1 345 ? -21.240 -26.916 -27.476 1.00 22.69 356 THR A N 1
ATOM 2771 C CA . THR A 1 345 ? -22.314 -25.918 -27.755 1.00 25.74 356 THR A CA 1
ATOM 2772 C C . THR A 1 345 ? -23.398 -26.521 -28.661 1.00 27.05 356 THR A C 1
ATOM 2773 O O . THR A 1 345 ? -24.430 -25.824 -28.898 1.00 32.61 356 THR A O 1
ATOM 2777 N N . ASP A 1 346 ? -23.194 -27.725 -29.200 1.00 26.34 357 ASP A N 1
ATOM 2778 C CA . ASP A 1 346 ? -23.984 -28.334 -30.289 1.00 26.03 357 ASP A CA 1
ATOM 2779 C C . ASP A 1 346 ? -24.798 -29.527 -29.753 1.00 22.33 357 ASP A C 1
ATOM 2780 O O . ASP A 1 346 ? -25.180 -30.362 -30.585 1.00 25.57 357 ASP A O 1
ATOM 2785 N N . VAL A 1 347 ? -24.989 -29.619 -28.450 1.00 24.48 358 VAL A N 1
ATOM 2786 C CA . VAL A 1 347 ? -25.742 -30.761 -27.870 1.00 26.23 358 VAL A CA 1
ATOM 2787 C C . VAL A 1 347 ? -26.873 -30.159 -27.047 1.00 25.35 358 VAL A C 1
ATOM 2788 O O . VAL A 1 347 ? -26.611 -29.340 -26.127 1.00 29.24 358 VAL A O 1
ATOM 2792 N N . SER A 1 348 ? -28.080 -30.620 -27.333 1.00 27.54 359 SER A N 1
ATOM 2793 C CA . SER A 1 348 ? -29.308 -30.080 -26.692 1.00 29.06 359 SER A CA 1
ATOM 2794 C C . SER A 1 348 ? -29.317 -30.477 -25.225 1.00 30.82 359 SER A C 1
ATOM 2795 O O . SER A 1 348 ? -28.664 -31.488 -24.830 1.00 27.61 359 SER A O 1
ATOM 2798 N N . ALA A 1 349 ? -30.150 -29.804 -24.443 1.00 28.79 360 ALA A N 1
ATOM 2799 C CA . ALA A 1 349 ? -30.376 -30.132 -23.018 1.00 28.72 360 ALA A CA 1
ATOM 2800 C C . ALA A 1 349 ? -30.941 -31.564 -22.909 1.00 26.41 360 ALA A C 1
ATOM 2801 O O . ALA A 1 349 ? -30.538 -32.248 -21.981 1.00 27.78 360 ALA A O 1
ATOM 2803 N N . GLU A 1 350 ? -31.816 -31.966 -23.832 1.00 29.94 361 GLU A N 1
ATOM 2804 C CA . GLU A 1 350 ? -32.530 -33.285 -23.780 1.00 30.17 361 GLU A CA 1
ATOM 2805 C C . GLU A 1 350 ? -31.476 -34.373 -24.007 1.00 29.93 361 GLU A C 1
ATOM 2806 O O . GLU A 1 350 ? -31.483 -35.425 -23.281 1.00 30.62 361 GLU A O 1
ATOM 2812 N N . ASP A 1 351 ? -30.595 -34.134 -24.970 1.00 26.78 362 ASP A N 1
ATOM 2813 C CA . ASP A 1 351 ? -29.479 -35.087 -25.250 1.00 27.17 362 ASP A CA 1
ATOM 2814 C C . ASP A 1 351 ? -28.514 -35.097 -24.064 1.00 25.74 362 ASP A C 1
ATOM 2815 O O . ASP A 1 351 ? -28.112 -36.222 -23.660 1.00 26.01 362 ASP A O 1
ATOM 2820 N N . SER A 1 352 ? -28.159 -33.952 -23.477 1.00 24.94 363 SER A N 1
ATOM 2821 C CA . SER A 1 352 ? -27.232 -33.869 -22.328 1.00 24.46 363 SER A CA 1
ATOM 2822 C C . SER A 1 352 ? -27.701 -34.747 -21.177 1.00 28.16 363 SER A C 1
ATOM 2823 O O . SER A 1 352 ? -26.851 -35.470 -20.632 1.00 26.36 363 SER A O 1
ATOM 2826 N N . ALA A 1 353 ? -29.024 -34.813 -20.913 1.00 28.81 364 ALA A N 1
ATOM 2827 C CA . ALA A 1 353 ? -29.538 -35.588 -19.759 1.00 30.50 364 ALA A CA 1
ATOM 2828 C C . ALA A 1 353 ? -29.388 -37.087 -20.038 1.00 29.89 364 ALA A C 1
ATOM 2829 O O . ALA A 1 353 ? -29.475 -37.871 -19.083 1.00 32.84 364 ALA A O 1
ATOM 2831 N N . LYS A 1 354 ? -29.160 -37.482 -21.286 1.00 26.34 365 LYS A N 1
ATOM 2832 C CA . LYS A 1 354 ? -28.986 -38.904 -21.681 1.00 31.15 365 LYS A CA 1
ATOM 2833 C C . LYS A 1 354 ? -27.515 -39.181 -22.011 1.00 28.65 365 LYS A C 1
ATOM 2834 O O . LYS A 1 354 ? -27.250 -40.235 -22.599 1.00 28.81 365 LYS A O 1
ATOM 2840 N N . LEU A 1 355 ? -26.605 -38.320 -21.570 1.00 26.45 366 LEU A N 1
ATOM 2841 C CA . LEU A 1 355 ? -25.168 -38.449 -21.932 1.00 23.96 366 LEU A CA 1
ATOM 2842 C C . LEU A 1 355 ? -24.339 -38.407 -20.655 1.00 27.05 366 LEU A C 1
ATOM 2843 O O . LEU A 1 355 ? -23.539 -37.456 -20.384 1.00 25.33 366 LEU A O 1
ATOM 2848 N N . ARG A 1 356 ? -24.570 -39.440 -19.842 1.00 25.93 367 ARG A N 1
ATOM 2849 C CA . ARG A 1 356 ? -23.986 -39.544 -18.480 1.00 25.32 367 ARG A CA 1
ATOM 2850 C C . ARG A 1 356 ? -22.964 -40.674 -18.404 1.00 25.29 367 ARG A C 1
ATOM 2851 O O . ARG A 1 356 ? -21.856 -40.478 -17.874 1.00 27.37 367 ARG A O 1
ATOM 2859 N N . THR A 1 357 ? -23.287 -41.841 -18.911 1.00 21.88 368 THR A N 1
ATOM 2860 C CA . THR A 1 357 ? -22.368 -42.984 -18.804 1.00 23.29 368 THR A CA 1
ATOM 2861 C C . THR A 1 357 ? -21.457 -42.975 -20.024 1.00 22.10 368 THR A C 1
ATOM 2862 O O . THR A 1 357 ? -21.876 -42.582 -21.122 1.00 24.58 368 THR A O 1
ATOM 2866 N N . LEU A 1 358 ? -20.213 -43.426 -19.826 1.00 23.69 369 LEU A N 1
ATOM 2867 C CA . LEU A 1 358 ? -19.271 -43.391 -20.955 1.00 22.10 369 LEU A CA 1
ATOM 2868 C C . LEU A 1 358 ? -19.784 -44.219 -22.135 1.00 22.37 369 LEU A C 1
ATOM 2869 O O . LEU A 1 358 ? -19.642 -43.785 -23.263 1.00 22.23 369 LEU A O 1
ATOM 2874 N N A GLU A 1 359 ? -20.425 -45.371 -21.889 0.51 23.49 370 GLU A N 1
ATOM 2875 N N B GLU A 1 359 ? -20.424 -45.382 -21.916 0.49 22.84 370 GLU A N 1
ATOM 2876 C CA A GLU A 1 359 ? -20.921 -46.212 -22.998 0.51 24.09 370 GLU A CA 1
ATOM 2877 C CA B GLU A 1 359 ? -20.916 -46.206 -23.048 0.49 23.38 370 GLU A CA 1
ATOM 2878 C C A GLU A 1 359 ? -21.937 -45.432 -23.848 0.51 23.85 370 GLU A C 1
ATOM 2879 C C B GLU A 1 359 ? -21.942 -45.415 -23.872 0.49 23.19 370 GLU A C 1
ATOM 2880 O O A GLU A 1 359 ? -21.826 -45.505 -25.088 0.51 25.26 370 GLU A O 1
ATOM 2881 O O B GLU A 1 359 ? -21.839 -45.447 -25.119 0.49 23.98 370 GLU A O 1
ATOM 2892 N N . GLU A 1 360 ? -22.874 -44.698 -23.231 1.00 22.59 371 GLU A N 1
ATOM 2893 C CA . GLU A 1 360 ? -23.893 -43.973 -24.014 1.00 24.18 371 GLU A CA 1
ATOM 2894 C C . GLU A 1 360 ? -23.289 -42.730 -24.675 1.00 20.29 371 GLU A C 1
ATOM 2895 O O . GLU A 1 360 ? -23.727 -42.408 -25.815 1.00 20.99 371 GLU A O 1
ATOM 2901 N N . ILE A 1 361 ? -22.264 -42.149 -24.039 1.00 21.30 372 ILE A N 1
ATOM 2902 C CA . ILE A 1 361 ? -21.547 -40.972 -24.619 1.00 20.27 372 ILE A CA 1
ATOM 2903 C C . ILE A 1 361 ? -20.811 -41.410 -25.883 1.00 20.61 372 ILE A C 1
ATOM 2904 O O . ILE A 1 361 ? -20.984 -40.810 -26.962 1.00 22.91 372 ILE A O 1
ATOM 2909 N N . VAL A 1 362 ? -20.161 -42.561 -25.801 1.00 20.46 373 VAL A N 1
ATOM 2910 C CA . VAL A 1 362 ? -19.447 -43.117 -26.974 1.00 20.61 373 VAL A CA 1
ATOM 2911 C C . VAL A 1 362 ? -20.447 -43.483 -28.076 1.00 21.88 373 VAL A C 1
ATOM 2912 O O . VAL A 1 362 ? -20.203 -43.178 -29.234 1.00 19.83 373 VAL A O 1
ATOM 2916 N N . ARG A 1 363 ? -21.623 -44.044 -27.738 1.00 23.12 374 ARG A N 1
ATOM 2917 C CA . ARG A 1 363 ? -22.628 -44.390 -28.766 1.00 24.11 374 ARG A CA 1
ATOM 2918 C C . ARG A 1 363 ? -23.134 -43.148 -29.504 1.00 22.31 374 ARG A C 1
ATOM 2919 O O . ARG A 1 363 ? -23.285 -43.211 -30.741 1.00 26.32 374 ARG A O 1
ATOM 2927 N N . PHE A 1 364 ? -23.280 -42.048 -28.801 1.00 21.94 375 PHE A N 1
ATOM 2928 C CA . PHE A 1 364 ? -23.806 -40.786 -29.349 1.00 22.48 375 PHE A CA 1
ATOM 2929 C C . PHE A 1 364 ? -22.762 -39.976 -30.158 1.00 22.19 375 PHE A C 1
ATOM 2930 O O . PHE A 1 364 ? -23.051 -39.500 -31.267 1.00 23.05 375 PHE A O 1
ATOM 2938 N N . VAL A 1 365 ? -21.564 -39.830 -29.592 1.00 24.29 376 VAL A N 1
ATOM 2939 C CA . VAL A 1 365 ? -20.462 -38.980 -30.149 1.00 23.38 376 VAL A CA 1
ATOM 2940 C C . VAL A 1 365 ? -19.817 -39.685 -31.335 1.00 23.15 376 VAL A C 1
ATOM 2941 O O . VAL A 1 365 ? -19.452 -38.999 -32.301 1.00 23.71 376 VAL A O 1
ATOM 2945 N N . LYS A 1 366 ? -19.771 -41.024 -31.326 1.00 22.27 377 LYS A N 1
ATOM 2946 C CA . LYS A 1 366 ? -19.156 -41.802 -32.415 1.00 23.19 377 LYS A CA 1
ATOM 2947 C C . LYS A 1 366 ? -17.702 -41.332 -32.563 1.00 20.83 377 LYS A C 1
ATOM 2948 O O . LYS A 1 366 ? -17.286 -40.888 -33.643 1.00 22.58 377 LYS A O 1
ATOM 2954 N N . PRO A 1 367 ? -16.922 -41.502 -31.500 1.00 21.44 378 PRO A N 1
ATOM 2955 C CA . PRO A 1 367 ? -15.529 -41.031 -31.526 1.00 19.29 378 PRO A CA 1
ATOM 2956 C C . PRO A 1 367 ? -14.634 -41.984 -32.305 1.00 24.04 378 PRO A C 1
ATOM 2957 O O . PRO A 1 367 ? -14.922 -43.185 -32.479 1.00 20.74 378 PRO A O 1
ATOM 2961 N N . THR A 1 368 ? -13.542 -41.393 -32.774 1.00 20.21 379 THR A N 1
ATOM 2962 C CA . THR A 1 368 ? -12.420 -42.056 -33.453 1.00 21.59 379 THR A CA 1
ATOM 2963 C C . THR A 1 368 ? -11.232 -42.195 -32.514 1.00 18.46 379 THR A C 1
ATOM 2964 O O . THR A 1 368 ? -10.306 -42.986 -32.877 1.00 20.63 379 THR A O 1
ATOM 2968 N N . THR A 1 369 ? -11.234 -41.499 -31.381 1.00 19.55 380 THR A N 1
ATOM 2969 C CA . THR A 1 369 ? -10.138 -41.491 -30.373 1.00 18.70 380 THR A CA 1
ATOM 2970 C C . THR A 1 369 ? -10.734 -41.536 -28.982 1.00 19.06 380 THR A C 1
ATOM 2971 O O . THR A 1 369 ? -11.703 -40.808 -28.759 1.00 19.62 380 THR A O 1
ATOM 2975 N N . LEU A 1 370 ? -10.158 -42.330 -28.097 1.00 18.22 381 LEU A N 1
ATOM 2976 C CA . LEU A 1 370 ? -10.412 -42.290 -26.644 1.00 17.96 381 LEU A CA 1
ATOM 2977 C C . LEU A 1 370 ? -9.134 -41.873 -25.940 1.00 19.97 381 LEU A C 1
ATOM 2978 O O . LEU A 1 370 ? -8.130 -42.634 -26.050 1.00 19.90 381 LEU A O 1
ATOM 2983 N N . LEU A 1 371 ? -9.152 -40.711 -25.306 1.00 17.76 382 LEU A N 1
ATOM 2984 C CA A LEU A 1 371 ? -8.021 -40.262 -24.448 0.55 19.40 382 LEU A CA 1
ATOM 2985 C CA B LEU A 1 371 ? -8.028 -40.239 -24.465 0.45 20.20 382 LEU A CA 1
ATOM 2986 C C . LEU A 1 371 ? -8.340 -40.522 -22.984 1.00 22.82 382 LEU A C 1
ATOM 2987 O O . LEU A 1 371 ? -9.248 -39.906 -22.459 1.00 20.99 382 LEU A O 1
ATOM 2996 N N . GLY A 1 372 ? -7.588 -41.427 -22.339 1.00 20.85 383 GLY A N 1
ATOM 2997 C CA . GLY A 1 372 ? -7.867 -41.827 -20.945 1.00 20.80 383 GLY A CA 1
ATOM 2998 C C . GLY A 1 372 ? -7.047 -40.994 -19.995 1.00 22.69 383 GLY A C 1
ATOM 2999 O O . GLY A 1 372 ? -5.815 -41.286 -19.855 1.00 22.36 383 GLY A O 1
ATOM 3000 N N . LEU A 1 373 ? -7.650 -39.957 -19.381 1.00 21.55 384 LEU A N 1
ATOM 3001 C CA . LEU A 1 373 ? -6.998 -39.043 -18.420 1.00 25.10 384 LEU A CA 1
ATOM 3002 C C . LEU A 1 373 ? -7.830 -39.028 -17.113 1.00 25.33 384 LEU A C 1
ATOM 3003 O O . LEU A 1 373 ? -7.846 -38.010 -16.460 1.00 29.49 384 LEU A O 1
ATOM 3008 N N . GLY A 1 374 ? -8.512 -40.134 -16.790 1.00 28.95 385 GLY A N 1
ATOM 3009 C CA . GLY A 1 374 ? -9.676 -40.192 -15.845 1.00 29.95 385 GLY A CA 1
ATOM 3010 C C . GLY A 1 374 ? -9.245 -40.479 -14.416 1.00 38.72 385 GLY A C 1
ATOM 3011 O O . GLY A 1 374 ? -9.954 -40.028 -13.494 1.00 38.13 385 GLY A O 1
ATOM 3012 N N . GLY A 1 375 ? -8.157 -41.235 -14.228 1.00 42.73 386 GLY A N 1
ATOM 3013 C CA . GLY A 1 375 ? -7.647 -41.657 -12.899 1.00 47.76 386 GLY A CA 1
ATOM 3014 C C . GLY A 1 375 ? -8.641 -42.498 -12.091 1.00 49.76 386 GLY A C 1
ATOM 3015 O O . GLY A 1 375 ? -8.600 -42.396 -10.851 1.00 57.70 386 GLY A O 1
ATOM 3016 N N . VAL A 1 376 ? -9.475 -43.322 -12.742 1.00 45.88 387 VAL A N 1
ATOM 3017 C CA . VAL A 1 376 ? -10.627 -44.040 -12.101 1.00 49.31 387 VAL A CA 1
ATOM 3018 C C . VAL A 1 376 ? -10.667 -45.527 -12.500 1.00 46.68 387 VAL A C 1
ATOM 3019 O O . VAL A 1 376 ? -11.658 -46.174 -12.165 1.00 53.37 387 VAL A O 1
ATOM 3023 N N . GLY A 1 377 ? -9.660 -46.067 -13.190 1.00 44.23 388 GLY A N 1
ATOM 3024 C CA . GLY A 1 377 ? -9.642 -47.492 -13.580 1.00 45.14 388 GLY A CA 1
ATOM 3025 C C . GLY A 1 377 ? -10.125 -47.778 -15.003 1.00 44.56 388 GLY A C 1
ATOM 3026 O O . GLY A 1 377 ? -10.235 -46.872 -15.833 1.00 35.10 388 GLY A O 1
ATOM 3027 N N . PRO A 1 378 ? -10.421 -49.072 -15.293 1.00 42.39 389 PRO A N 1
ATOM 3028 C CA . PRO A 1 378 ? -10.595 -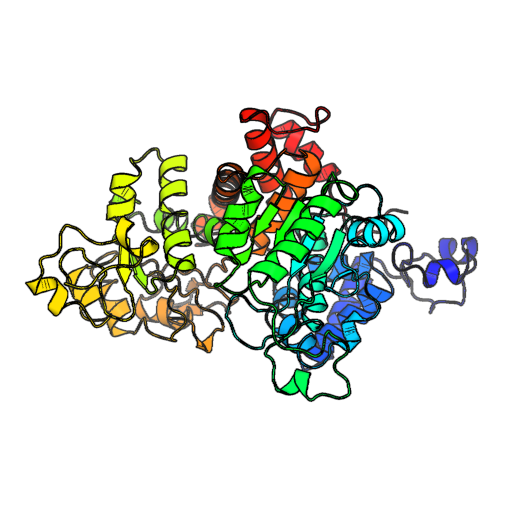49.594 -16.654 1.00 39.72 389 PRO A CA 1
ATOM 3029 C C . PRO A 1 378 ? -11.945 -49.261 -17.323 1.00 41.41 389 PRO A C 1
ATOM 3030 O O . PRO A 1 378 ? -12.730 -50.132 -17.605 1.00 42.41 389 PRO A O 1
ATOM 3034 N N . ALA A 1 379 ? -12.147 -47.987 -17.633 1.00 31.42 390 ALA A N 1
ATOM 3035 C CA . ALA A 1 379 ? -13.400 -47.442 -18.181 1.00 30.22 390 ALA A CA 1
ATOM 3036 C C . ALA A 1 379 ? -13.530 -47.738 -19.674 1.00 25.93 390 ALA A C 1
ATOM 3037 O O . ALA A 1 379 ? -14.664 -47.705 -20.197 1.00 26.10 390 ALA A O 1
ATOM 3039 N N . PHE A 1 380 ? -12.447 -47.997 -20.418 1.00 24.81 391 PHE A N 1
ATOM 3040 C CA . PHE A 1 380 ? -12.569 -48.313 -21.860 1.00 23.22 391 PHE A CA 1
ATOM 3041 C C . PHE A 1 380 ? -12.842 -49.799 -22.059 1.00 26.94 391 PHE A C 1
ATOM 3042 O O . PHE A 1 380 ? -11.878 -50.594 -22.274 1.00 28.59 391 PHE A O 1
ATOM 3050 N N . THR A 1 381 ? -14.109 -50.178 -21.929 1.00 26.49 392 THR A N 1
ATOM 3051 C CA . THR A 1 381 ? -14.562 -51.598 -21.922 1.00 27.95 392 THR A CA 1
ATOM 3052 C C . THR A 1 381 ? -14.508 -52.208 -23.325 1.00 25.57 392 THR A C 1
ATOM 3053 O O . THR A 1 381 ? -14.445 -51.548 -24.375 1.00 24.42 392 THR A O 1
ATOM 3057 N N . GLU A 1 382 ? -14.614 -53.528 -23.401 1.00 26.66 393 GLU A N 1
ATOM 3058 C CA . GLU A 1 382 ? -14.731 -54.172 -24.717 1.00 25.21 393 GLU A CA 1
ATOM 3059 C C . GLU A 1 382 ? -15.848 -53.579 -25.595 1.00 27.50 393 GLU A C 1
ATOM 3060 O O . GLU A 1 382 ? -15.657 -53.414 -26.829 1.00 25.42 393 GLU A O 1
ATOM 3066 N N . GLU A 1 383 ? -17.015 -53.301 -24.990 1.00 26.90 394 GLU A N 1
ATOM 3067 C CA . GLU A 1 383 ? -18.188 -52.791 -25.726 1.00 29.96 394 GLU A CA 1
ATOM 3068 C C . GLU A 1 383 ? -17.831 -51.397 -26.287 1.00 24.64 394 GLU A C 1
ATOM 3069 O O . GLU A 1 383 ? -18.164 -51.083 -27.444 1.00 26.79 394 GLU A O 1
ATOM 3075 N N . ILE A 1 384 ? -17.129 -50.618 -25.478 1.00 27.32 395 ILE A N 1
ATOM 3076 C CA . ILE A 1 384 ? -16.728 -49.239 -25.900 1.00 23.40 395 ILE A CA 1
ATOM 3077 C C . ILE A 1 384 ? -15.700 -49.290 -27.050 1.00 23.99 395 ILE A C 1
ATOM 3078 O O . ILE A 1 384 ? -15.875 -48.614 -28.072 1.00 23.78 395 ILE A O 1
ATOM 3083 N N . VAL A 1 385 ? -14.689 -50.133 -26.945 1.00 25.70 396 VAL A N 1
ATOM 3084 C CA . VAL A 1 385 ? -13.693 -50.260 -28.037 1.00 26.44 396 VAL A CA 1
ATOM 3085 C C . VAL A 1 385 ? -14.382 -50.747 -29.322 1.00 27.33 396 VAL A C 1
ATOM 3086 O O . VAL A 1 385 ? -14.077 -50.221 -30.391 1.00 27.09 396 VAL A O 1
ATOM 3090 N N . LYS A 1 386 ? -15.330 -51.714 -29.260 1.00 30.66 397 LYS A N 1
ATOM 3091 C CA . LYS A 1 386 ? -16.012 -52.229 -30.480 1.00 32.70 397 LYS A CA 1
ATOM 3092 C C . LYS A 1 386 ? -16.826 -51.123 -31.139 1.00 30.05 397 LYS A C 1
ATOM 3093 O O . LYS A 1 386 ? -16.929 -51.116 -32.383 1.00 28.51 397 LYS A O 1
ATOM 3099 N N . MET A 1 387 ? -17.356 -50.189 -30.345 1.00 29.24 398 MET A N 1
ATOM 3100 C CA . MET A 1 387 ? -18.098 -49.059 -30.930 1.00 29.18 398 MET A CA 1
ATOM 3101 C C . MET A 1 387 ? -17.128 -48.144 -31.688 1.00 24.87 398 MET A C 1
ATOM 3102 O O . MET A 1 387 ? -17.448 -47.692 -32.792 1.00 26.97 398 MET A O 1
ATOM 3107 N N . VAL A 1 388 ? -15.971 -47.862 -31.113 1.00 25.74 399 VAL A N 1
ATOM 3108 C CA . VAL A 1 388 ? -14.995 -46.967 -31.800 1.00 25.96 399 VAL A CA 1
ATOM 3109 C C . VAL A 1 388 ? -14.615 -47.579 -33.160 1.00 24.67 399 VAL A C 1
ATOM 3110 O O . VAL A 1 388 ? -14.469 -46.847 -34.148 1.00 27.36 399 VAL A O 1
ATOM 3114 N N A MET A 1 389 ? -14.533 -48.912 -33.217 0.49 26.05 400 MET A N 1
ATOM 3115 N N B MET A 1 389 ? -14.536 -48.916 -33.247 0.51 27.49 400 MET A N 1
ATOM 3116 C CA A MET A 1 389 ? -14.270 -49.680 -34.463 0.49 27.98 400 MET A CA 1
ATOM 3117 C CA B MET A 1 389 ? -14.239 -49.622 -34.528 0.51 30.37 400 MET A CA 1
ATOM 3118 C C A MET A 1 389 ? -15.323 -49.428 -35.551 0.49 29.79 400 MET A C 1
ATOM 3119 C C B MET A 1 389 ? -15.327 -49.402 -35.583 0.51 31.22 400 MET A C 1
ATOM 3120 O O A MET A 1 389 ? -14.986 -49.602 -36.737 0.49 31.01 400 MET A O 1
ATOM 3121 O O B MET A 1 389 ? -15.026 -49.572 -36.779 0.51 31.68 400 MET A O 1
ATOM 3130 N N . GLN A 1 390 ? -16.529 -49.000 -35.183 1.00 31.96 401 GLN A N 1
ATOM 3131 C CA . GLN A 1 390 ? -17.594 -48.670 -36.159 1.00 33.21 401 GLN A CA 1
ATOM 3132 C C . GLN A 1 390 ? -17.285 -47.308 -36.801 1.00 34.86 401 GLN A C 1
ATOM 3133 O O . GLN A 1 390 ? -17.895 -46.987 -37.827 1.00 33.41 401 GLN A O 1
ATOM 3139 N N . ASN A 1 391 ? -16.406 -46.494 -36.205 1.00 28.92 402 ASN A N 1
ATOM 3140 C CA . ASN A 1 391 ? -16.288 -45.072 -36.635 1.00 27.65 402 ASN A CA 1
ATOM 3141 C C . ASN A 1 391 ? -14.962 -44.779 -37.341 1.00 27.36 402 ASN A C 1
ATOM 3142 O O . ASN A 1 391 ? -14.822 -43.668 -37.895 1.00 30.25 402 ASN A O 1
ATOM 3147 N N . THR A 1 392 ? -14.036 -45.726 -37.332 1.00 26.12 403 THR A N 1
ATOM 3148 C CA . THR A 1 392 ? -12.688 -45.528 -37.904 1.00 25.15 403 THR A CA 1
ATOM 3149 C C . THR A 1 392 ? -12.103 -46.911 -38.086 1.00 26.96 403 THR A C 1
ATOM 3150 O O . THR A 1 392 ? -12.338 -47.796 -37.218 1.00 27.59 403 THR A O 1
ATOM 3154 N N . GLU A 1 393 ? -11.290 -47.063 -39.113 1.00 28.59 404 GLU A N 1
ATOM 3155 C CA . GLU A 1 393 ? -10.534 -48.320 -39.295 1.00 30.47 404 GLU A CA 1
ATOM 3156 C C . GLU A 1 393 ? -9.379 -48.414 -38.291 1.00 29.28 404 GLU A C 1
ATOM 3157 O O . GLU A 1 393 ? -8.938 -49.538 -38.066 1.00 28.97 404 GLU A O 1
ATOM 3163 N N . ARG A 1 394 ? -8.903 -47.292 -37.727 1.00 29.29 405 ARG A N 1
ATOM 3164 C CA . ARG A 1 394 ? -7.713 -47.258 -36.843 1.00 29.49 405 ARG A CA 1
ATOM 3165 C C . ARG A 1 394 ? -8.033 -46.474 -35.567 1.00 26.04 405 ARG A C 1
ATOM 3166 O O . ARG A 1 394 ? -7.636 -45.317 -35.470 1.00 26.71 405 ARG A O 1
ATOM 3174 N N . PRO A 1 395 ? -8.720 -47.071 -34.570 1.00 23.71 406 PRO A N 1
ATOM 3175 C CA . PRO A 1 395 ? -9.046 -46.393 -33.306 1.00 22.39 406 PRO A CA 1
ATOM 3176 C C . PRO A 1 395 ? -7.765 -45.955 -32.581 1.00 23.34 406 PRO A C 1
ATOM 3177 O O . PRO A 1 395 ? -6.852 -46.747 -32.454 1.00 25.36 406 PRO A O 1
ATOM 3181 N N . ILE A 1 396 ? -7.710 -44.703 -32.176 1.00 18.92 407 ILE A N 1
ATOM 3182 C CA . ILE A 1 396 ? -6.616 -44.216 -31.315 1.00 18.66 407 ILE A CA 1
ATOM 3183 C C . ILE A 1 396 ? -7.068 -44.381 -29.869 1.00 18.74 407 ILE A C 1
ATOM 3184 O O . ILE A 1 396 ? -8.142 -43.816 -29.509 1.00 19.63 407 ILE A O 1
ATOM 3189 N N . ILE A 1 397 ? -6.360 -45.175 -29.066 1.00 17.91 408 ILE A N 1
ATOM 3190 C CA . ILE A 1 397 ? -6.733 -45.482 -27.674 1.00 19.10 408 ILE A CA 1
ATOM 3191 C C . ILE A 1 397 ? -5.531 -45.193 -26.773 1.00 22.60 408 ILE A C 1
ATOM 3192 O O . ILE A 1 397 ? -4.531 -45.894 -26.915 1.00 20.97 408 ILE A O 1
ATOM 3197 N N . PHE A 1 398 ? -5.609 -44.154 -25.950 1.00 19.35 409 PHE A N 1
ATOM 3198 C CA . PHE A 1 398 ? -4.510 -43.680 -25.071 1.00 19.75 409 PHE A CA 1
ATOM 3199 C C . PHE A 1 398 ? -4.941 -43.863 -23.616 1.00 20.88 409 PHE A C 1
ATOM 3200 O O . PHE A 1 398 ? -5.464 -42.925 -23.001 1.00 20.72 409 PHE A O 1
ATOM 3208 N N . PRO A 1 399 ? -4.688 -45.044 -23.011 1.00 20.33 410 PRO A N 1
ATOM 3209 C CA . PRO A 1 399 ? -4.881 -45.204 -21.563 1.00 22.98 410 PRO A CA 1
ATOM 3210 C C . PRO A 1 399 ? -3.711 -44.654 -20.759 1.00 26.30 410 PRO A C 1
ATOM 3211 O O . PRO A 1 399 ? -2.724 -45.388 -20.525 1.00 26.11 410 PRO A O 1
ATOM 3215 N N . LEU A 1 400 ? -3.797 -43.396 -20.364 1.00 24.71 411 LEU A N 1
ATOM 3216 C CA . LEU A 1 400 ? -2.634 -42.682 -19.793 1.00 30.36 411 LEU A CA 1
ATOM 3217 C C . LEU A 1 400 ? -2.688 -42.606 -18.266 1.00 31.35 411 LEU A C 1
ATOM 3218 O O . LEU A 1 400 ? -1.687 -42.184 -17.668 1.00 34.63 411 LEU A O 1
ATOM 3223 N N . SER A 1 401 ? -3.787 -42.974 -17.626 1.00 29.11 412 SER A N 1
ATOM 3224 C CA . SER A 1 401 ? -3.878 -42.895 -16.145 1.00 36.82 412 SER A CA 1
ATOM 3225 C C . SER A 1 401 ? -2.900 -43.909 -15.514 1.00 39.39 412 SER A C 1
ATOM 3226 O O . SER A 1 401 ? -2.866 -45.086 -15.964 1.00 37.56 412 SER A O 1
ATOM 3229 N N . ASN A 1 402 ? -2.157 -43.459 -14.494 1.00 51.23 413 ASN A N 1
ATOM 3230 C CA . ASN A 1 402 ? -1.155 -44.253 -13.725 1.00 52.94 413 ASN A CA 1
ATOM 3231 C C . ASN A 1 402 ? -1.659 -44.464 -12.298 1.00 53.53 413 ASN A C 1
ATOM 3232 O O . ASN A 1 402 ? -2.235 -43.540 -11.725 1.00 44.44 413 ASN A O 1
ATOM 3237 N N . PRO A 1 403 ? -1.421 -45.638 -11.653 1.00 61.52 414 PRO A N 1
ATOM 3238 C CA . PRO A 1 403 ? -0.621 -46.736 -12.201 1.00 56.50 414 PRO A CA 1
ATOM 3239 C C . PRO A 1 403 ? -1.457 -47.652 -13.100 1.00 60.63 414 PRO A C 1
ATOM 3240 O O . PRO A 1 403 ? -2.635 -47.384 -13.279 1.00 55.21 414 PRO A O 1
ATOM 3244 N N . THR A 1 404 ? -0.834 -48.722 -13.588 1.00 58.84 415 THR A N 1
ATOM 3245 C CA . THR A 1 404 ? -1.413 -49.699 -14.544 1.00 67.38 415 THR A CA 1
ATOM 3246 C C . THR A 1 404 ? -2.807 -50.140 -14.070 1.00 65.73 415 THR A C 1
ATOM 3247 O O . THR A 1 404 ? -3.652 -50.431 -14.945 1.00 58.01 415 THR A O 1
ATOM 3251 N N . SER A 1 405 ? -3.051 -50.146 -12.756 1.00 61.14 416 SER A N 1
ATOM 3252 C CA . SER A 1 405 ? -4.360 -50.481 -12.135 1.00 59.17 416 SER A CA 1
ATOM 3253 C C . SER A 1 405 ? -5.429 -49.426 -12.484 1.00 59.27 416 SER A C 1
ATOM 3254 O O . SER A 1 405 ? -6.599 -49.821 -12.714 1.00 57.96 416 SER A O 1
ATOM 3257 N N . LYS A 1 406 ? -5.057 -48.140 -12.524 1.00 52.46 417 LYS A N 1
ATOM 3258 C CA . LYS A 1 406 ? -6.000 -47.006 -12.738 1.00 48.91 417 LYS A CA 1
ATOM 3259 C C . LYS A 1 406 ? -6.227 -46.756 -14.239 1.00 45.65 417 LYS A C 1
ATOM 3260 O O . LYS A 1 406 ? -7.114 -45.908 -14.565 1.00 45.12 417 LYS A O 1
ATOM 3266 N N . ALA A 1 407 ? -5.443 -47.425 -15.098 1.00 41.29 418 ALA A N 1
ATOM 3267 C CA . ALA A 1 407 ? -5.394 -47.242 -16.568 1.00 36.93 418 ALA A CA 1
ATOM 3268 C C . ALA A 1 407 ? -6.719 -47.671 -17.194 1.00 31.80 418 ALA A C 1
ATOM 3269 O O . ALA A 1 407 ? -7.360 -48.666 -16.790 1.00 30.56 418 ALA A O 1
ATOM 3271 N N . GLU A 1 408 ? -7.083 -47.015 -18.276 1.00 29.52 419 GLU A N 1
ATOM 3272 C CA . GLU A 1 408 ? -8.442 -47.168 -18.829 1.00 28.92 419 GLU A CA 1
ATOM 3273 C C . GLU A 1 408 ? -8.624 -48.518 -19.537 1.00 26.91 419 GLU A C 1
ATOM 3274 O O . GLU A 1 408 ? -9.772 -48.977 -19.636 1.00 27.78 419 GLU A O 1
ATOM 3280 N N . VAL A 1 409 ? -7.554 -49.134 -20.052 1.00 24.46 420 VAL A N 1
ATOM 3281 C CA . VAL A 1 409 ? -7.598 -50.405 -20.822 1.00 24.25 420 VAL A CA 1
ATOM 3282 C C . VAL A 1 409 ? -6.143 -50.890 -20.916 1.00 24.76 420 VAL A C 1
ATOM 3283 O O . VAL A 1 409 ? -5.224 -50.051 -20.931 1.00 27.15 420 VAL A O 1
ATOM 3287 N N . THR A 1 410 ? -5.924 -52.192 -20.939 1.00 26.10 421 THR A N 1
ATOM 3288 C CA . THR A 1 410 ? -4.566 -52.729 -21.174 1.00 27.14 421 THR A CA 1
ATOM 3289 C C . THR A 1 410 ? -4.288 -52.595 -22.660 1.00 25.22 421 THR A C 1
ATOM 3290 O O . THR A 1 410 ? -5.150 -52.814 -23.510 1.00 24.07 421 THR A O 1
ATOM 3294 N N . PRO A 1 411 ? -3.041 -52.249 -23.090 1.00 26.02 422 PRO A N 1
ATOM 3295 C CA . PRO A 1 411 ? -2.788 -52.310 -24.531 1.00 25.06 422 PRO A CA 1
ATOM 3296 C C . PRO A 1 411 ? -3.131 -53.704 -25.094 1.00 22.98 422 PRO A C 1
ATOM 3297 O O . PRO A 1 411 ? -3.550 -53.804 -26.204 1.00 22.43 422 PRO A O 1
ATOM 3301 N N . GLU A 1 412 ? -2.847 -54.767 -24.346 1.00 24.76 423 GLU A N 1
ATOM 3302 C CA . GLU A 1 412 ? -3.177 -56.122 -24.847 1.00 26.00 423 GLU A CA 1
ATOM 3303 C C . GLU A 1 412 ? -4.663 -56.201 -25.257 1.00 26.34 423 GLU A C 1
ATOM 3304 O O . GLU A 1 412 ? -4.965 -56.673 -26.333 1.00 24.81 423 GLU A O 1
ATOM 3310 N N . ASN A 1 413 ? -5.560 -55.743 -24.405 1.00 27.13 424 ASN A N 1
ATOM 3311 C CA . ASN A 1 413 ? -7.019 -55.804 -24.707 1.00 28.12 424 ASN A CA 1
ATOM 3312 C C . ASN A 1 413 ? -7.336 -54.891 -25.891 1.00 25.13 424 ASN A C 1
ATOM 3313 O O . ASN A 1 413 ? -8.039 -55.287 -26.824 1.00 24.51 424 ASN A O 1
ATOM 3318 N N . ALA A 1 414 ? -6.783 -53.670 -25.908 1.00 23.75 425 ALA A N 1
ATOM 3319 C CA . ALA A 1 414 ? -7.021 -52.775 -27.027 1.00 23.46 425 ALA A CA 1
ATOM 3320 C C . ALA A 1 414 ? -6.648 -53.434 -28.358 1.00 22.62 425 ALA A C 1
ATOM 3321 O O . ALA A 1 414 ? -7.386 -53.300 -29.375 1.00 23.27 425 ALA A O 1
ATOM 3323 N N . TYR A 1 415 ? -5.466 -54.079 -28.423 1.00 21.99 426 TYR A N 1
ATOM 3324 C CA . TYR A 1 415 ? -5.025 -54.695 -29.691 1.00 22.14 426 TYR A CA 1
ATOM 3325 C C . TYR A 1 415 ? -5.888 -55.934 -30.026 1.00 24.57 426 TYR A C 1
ATOM 3326 O O . TYR A 1 415 ? -6.246 -56.094 -31.147 1.00 25.21 426 TYR A O 1
ATOM 3335 N N . LYS A 1 416 ? -6.196 -56.750 -29.038 1.00 26.61 427 LYS A N 1
ATOM 3336 C CA . LYS A 1 416 ? -7.004 -57.979 -29.254 1.00 27.44 427 LYS A CA 1
ATOM 3337 C C . LYS A 1 416 ? -8.388 -57.587 -29.796 1.00 29.32 427 LYS A C 1
ATOM 3338 O O . LYS A 1 416 ? -8.791 -58.070 -30.891 1.00 26.28 427 LYS A O 1
ATOM 3344 N N . TRP A 1 417 ? -9.049 -56.653 -29.107 1.00 30.22 428 TRP A N 1
ATOM 3345 C CA . TRP A 1 417 ? -10.454 -56.285 -29.441 1.00 29.09 428 TRP A CA 1
ATOM 3346 C C . TRP A 1 417 ? -10.538 -55.635 -30.821 1.00 30.61 428 TRP A C 1
ATOM 3347 O O . TRP A 1 417 ? -11.586 -55.732 -31.474 1.00 29.01 428 TRP A O 1
ATOM 3358 N N . THR A 1 418 ? -9.477 -54.961 -31.298 1.00 24.06 429 THR A N 1
ATOM 3359 C CA . THR A 1 418 ? -9.458 -54.282 -32.603 1.00 23.47 429 THR A CA 1
ATOM 3360 C C . THR A 1 418 ? -8.721 -55.117 -33.637 1.00 21.32 429 THR A C 1
ATOM 3361 O O . THR A 1 418 ? -8.497 -54.622 -34.762 1.00 25.84 429 THR A O 1
ATOM 3365 N N . ASN A 1 419 ? -8.324 -56.335 -33.254 1.00 26.91 430 ASN A N 1
ATOM 3366 C CA . ASN A 1 419 ? -7.587 -57.269 -34.151 1.00 29.36 430 ASN A CA 1
ATOM 3367 C C . ASN A 1 419 ? -6.354 -56.551 -34.711 1.00 27.66 430 ASN A C 1
ATOM 3368 O O . ASN A 1 419 ? -6.122 -56.661 -35.906 1.00 27.60 430 ASN A O 1
ATOM 3373 N N . GLY A 1 420 ? -5.647 -55.793 -33.856 1.00 24.81 431 GLY A N 1
ATOM 3374 C CA . GLY A 1 420 ? -4.388 -55.124 -34.251 1.00 25.20 431 GLY A CA 1
ATOM 3375 C C . GLY A 1 420 ? -4.596 -53.736 -34.831 1.00 26.28 431 GLY A C 1
ATOM 3376 O O . GLY A 1 420 ? -3.592 -53.113 -35.217 1.00 26.60 431 GLY A O 1
ATOM 3377 N N . ALA A 1 421 ? -5.823 -53.225 -34.907 1.00 23.61 432 ALA A N 1
ATOM 3378 C CA . ALA A 1 421 ? -6.075 -51.923 -35.565 1.00 26.08 432 ALA A CA 1
ATOM 3379 C C . ALA A 1 421 ? -5.811 -50.750 -34.603 1.00 22.51 432 ALA A C 1
ATOM 3380 O O . ALA A 1 421 ? -5.537 -49.638 -35.121 1.00 22.35 432 ALA A O 1
ATOM 3382 N N . ALA A 1 422 ? -5.881 -50.966 -33.306 1.00 21.64 433 ALA A N 1
ATOM 3383 C CA . ALA A 1 422 ? -5.783 -49.868 -32.321 1.00 22.87 433 ALA A CA 1
ATOM 3384 C C . ALA A 1 422 ? -4.379 -49.266 -32.418 1.00 23.93 433 ALA A C 1
ATOM 3385 O O . ALA A 1 422 ? -3.416 -50.029 -32.522 1.00 23.44 433 ALA A O 1
ATOM 3387 N N . ILE A 1 423 ? -4.305 -47.946 -32.329 1.00 20.21 434 ILE A N 1
ATOM 3388 C CA . ILE A 1 423 ? -3.029 -47.195 -32.186 1.00 20.41 434 ILE A CA 1
ATOM 3389 C C . ILE A 1 423 ? -2.965 -46.732 -30.732 1.00 20.69 434 ILE A C 1
ATOM 3390 O O . ILE A 1 423 ? -3.847 -45.947 -30.302 1.00 20.06 434 ILE A O 1
ATOM 3395 N N . VAL A 1 424 ? -1.967 -47.204 -29.980 1.00 18.38 435 VAL A N 1
ATOM 3396 C CA . VAL A 1 424 ? -1.972 -47.129 -28.504 1.00 19.59 435 VAL A CA 1
ATOM 3397 C C . VAL A 1 424 ? -0.712 -46.467 -27.978 1.00 22.83 435 VAL A C 1
ATOM 3398 O O . VAL A 1 424 ? 0.388 -46.908 -28.283 1.00 18.39 435 VAL A O 1
ATOM 3402 N N . ALA A 1 425 ? -0.909 -45.494 -27.112 1.00 21.62 436 ALA A N 1
ATOM 3403 C CA . ALA A 1 425 ? 0.152 -44.909 -26.273 1.00 20.72 436 ALA A CA 1
ATOM 3404 C C . ALA A 1 425 ? -0.262 -45.143 -24.832 1.00 22.52 436 ALA A C 1
ATOM 3405 O O . ALA A 1 425 ? -1.468 -45.045 -24.492 1.00 24.09 436 ALA A O 1
ATOM 3407 N N . SER A 1 426 ? 0.725 -45.406 -24.010 1.00 22.74 437 SER A N 1
ATOM 3408 C CA . SER A 1 426 ? 0.536 -45.805 -22.607 1.00 29.23 437 SER A CA 1
ATOM 3409 C C . SER A 1 426 ? 1.299 -44.860 -21.701 1.00 25.14 437 SER A C 1
ATOM 3410 O O . SER A 1 426 ? 2.301 -44.174 -22.127 1.00 23.14 437 SER A O 1
ATOM 3413 N N . GLY A 1 427 ? 0.904 -44.910 -20.421 1.00 32.57 438 GLY A N 1
ATOM 3414 C CA . GLY A 1 427 ? 1.564 -44.128 -19.366 1.00 35.80 438 GLY A CA 1
ATOM 3415 C C . GLY A 1 427 ? 2.709 -44.923 -18.756 1.00 34.63 438 GLY A C 1
ATOM 3416 O O . GLY A 1 427 ? 3.601 -44.301 -18.170 1.00 46.93 438 GLY A O 1
ATOM 3417 N N . SER A 1 428 ? 2.715 -46.240 -18.958 1.00 33.98 439 SER A N 1
ATOM 3418 C CA . SER A 1 428 ? 3.697 -47.202 -18.389 1.00 35.53 439 SER A CA 1
ATOM 3419 C C . SER A 1 428 ? 4.194 -48.129 -19.492 1.00 38.63 439 SER A C 1
ATOM 3420 O O . SER A 1 428 ? 3.526 -48.283 -20.527 1.00 35.14 439 SER A O 1
ATOM 3423 N N . PRO A 1 429 ? 5.359 -48.784 -19.308 1.00 38.70 440 PRO A N 1
ATOM 3424 C CA . PRO A 1 429 ? 5.872 -49.699 -20.318 1.00 34.95 440 PRO A CA 1
ATOM 3425 C C . PRO A 1 429 ? 5.012 -50.962 -20.235 1.00 34.74 440 PRO A C 1
ATOM 3426 O O . PRO A 1 429 ? 4.568 -51.308 -19.136 1.00 32.95 440 PRO A O 1
ATOM 3430 N N . PHE A 1 430 ? 4.709 -51.543 -21.390 1.00 32.91 441 PHE A N 1
ATOM 3431 C CA . PHE A 1 430 ? 4.040 -52.859 -21.513 1.00 32.38 441 PHE A CA 1
ATOM 3432 C C . PHE A 1 430 ? 4.789 -53.752 -22.490 1.00 31.90 441 PHE A C 1
ATOM 3433 O O . PHE A 1 430 ? 5.345 -53.299 -23.493 1.00 35.00 441 PHE A O 1
ATOM 3441 N N . PRO A 1 431 ? 4.748 -55.077 -22.253 1.00 31.95 442 PRO A N 1
ATOM 3442 C CA . PRO A 1 431 ? 5.329 -56.030 -23.189 1.00 34.57 442 PRO A CA 1
ATOM 3443 C C . PRO A 1 431 ? 4.579 -55.994 -24.511 1.00 31.77 442 PRO A C 1
ATOM 3444 O O . PRO A 1 431 ? 3.400 -55.601 -24.572 1.00 31.49 442 PRO A O 1
ATOM 3448 N N . PRO A 1 432 ? 5.207 -56.488 -25.594 1.00 27.70 443 PRO A N 1
ATOM 3449 C CA . PRO A 1 432 ? 4.538 -56.582 -26.879 1.00 26.76 443 PRO A CA 1
ATOM 3450 C C . PRO A 1 432 ? 3.420 -57.621 -26.800 1.00 28.93 443 PRO A C 1
ATOM 3451 O O . PRO A 1 432 ? 3.487 -58.498 -25.962 1.00 31.56 443 PRO A O 1
ATOM 3455 N N . THR A 1 433 ? 2.416 -57.439 -27.651 1.00 26.47 444 THR A N 1
ATOM 3456 C CA . THR A 1 433 ? 1.251 -58.331 -27.875 1.00 28.16 444 THR A CA 1
ATOM 3457 C C . THR A 1 433 ? 1.377 -58.873 -29.294 1.00 25.90 444 THR A C 1
ATOM 3458 O O . THR A 1 433 ? 1.557 -58.093 -30.224 1.00 28.13 444 THR A O 1
ATOM 3462 N N . THR A 1 434 ? 1.237 -60.185 -29.477 1.00 29.21 445 THR A N 1
ATOM 3463 C CA . THR A 1 434 ? 1.325 -60.809 -30.802 1.00 25.20 445 THR A CA 1
ATOM 3464 C C . THR A 1 434 ? -0.068 -61.325 -31.152 1.00 29.03 445 THR A C 1
ATOM 3465 O O . THR A 1 434 ? -0.646 -61.956 -30.285 1.00 30.29 445 THR A O 1
ATOM 3469 N N . ILE A 1 435 ? -0.560 -60.964 -32.324 1.00 26.34 446 ILE A N 1
ATOM 3470 C CA . ILE A 1 435 ? -1.904 -61.356 -32.850 1.00 33.56 446 ILE A CA 1
ATOM 3471 C C . ILE A 1 435 ? -1.761 -61.856 -34.292 1.00 28.00 446 ILE A C 1
ATOM 3472 O O . ILE A 1 435 ? -1.447 -61.099 -35.200 1.00 28.89 446 ILE A O 1
ATOM 3477 N N . GLY A 1 436 ? -2.000 -63.144 -34.515 1.00 33.39 447 GLY A N 1
ATOM 3478 C CA . GLY A 1 436 ? -1.917 -63.686 -35.885 1.00 31.88 447 GLY A CA 1
ATOM 3479 C C . GLY A 1 436 ? -0.487 -63.632 -36.410 1.00 30.93 447 GLY A C 1
ATOM 3480 O O . GLY A 1 436 ? -0.324 -63.364 -37.591 1.00 34.36 447 GLY A O 1
ATOM 3481 N N . GLY A 1 437 ? 0.489 -63.759 -35.520 1.00 34.51 448 GLY A N 1
ATOM 3482 C CA . GLY A 1 437 ? 1.922 -63.649 -35.878 1.00 34.72 448 GLY A CA 1
ATOM 3483 C C . GLY A 1 437 ? 2.401 -62.216 -36.084 1.00 34.42 448 GLY A C 1
ATOM 3484 O O . GLY A 1 437 ? 3.598 -62.049 -36.370 1.00 33.39 448 GLY A O 1
ATOM 3485 N N . LYS A 1 438 ? 1.541 -61.203 -35.946 1.00 30.51 449 LYS A N 1
ATOM 3486 C CA . LYS A 1 438 ? 1.926 -59.778 -36.111 1.00 31.99 449 LYS A CA 1
ATOM 3487 C C . LYS A 1 438 ? 2.101 -59.178 -34.710 1.00 29.25 449 LYS A C 1
ATOM 3488 O O . LYS A 1 438 ? 1.321 -59.474 -33.773 1.00 27.36 449 LYS A O 1
ATOM 3494 N N . THR A 1 439 ? 3.189 -58.422 -34.504 1.00 26.45 450 THR A N 1
ATOM 3495 C CA . THR A 1 439 ? 3.517 -57.948 -33.147 1.00 22.54 450 THR A CA 1
ATOM 3496 C C . THR A 1 439 ? 3.141 -56.464 -33.078 1.00 20.81 450 THR A C 1
ATOM 3497 O O . THR A 1 439 ? 3.306 -55.735 -34.084 1.00 23.42 450 THR A O 1
ATOM 3501 N N . PHE A 1 440 ? 2.575 -56.124 -31.937 1.00 22.38 451 PHE A N 1
ATOM 3502 C CA . PHE A 1 440 ? 2.151 -54.761 -31.572 1.00 22.82 451 PHE A CA 1
ATOM 3503 C C . PHE A 1 440 ? 2.757 -54.440 -30.215 1.00 23.87 451 PHE A C 1
ATOM 3504 O O . PHE A 1 440 ? 2.933 -55.281 -29.310 1.00 24.33 451 PHE A O 1
ATOM 3512 N N . LYS A 1 441 ? 3.125 -53.180 -30.033 1.00 22.09 452 LYS A N 1
ATOM 3513 C CA . LYS A 1 441 ? 3.582 -52.723 -28.731 1.00 21.50 452 LYS A CA 1
ATOM 3514 C C . LYS A 1 441 ? 3.235 -51.253 -28.584 1.00 17.33 452 LYS A C 1
ATOM 3515 O O . LYS A 1 441 ? 3.411 -50.480 -29.529 1.00 20.48 452 LYS A O 1
ATOM 3521 N N . PRO A 1 442 ? 2.720 -50.882 -27.408 1.00 18.73 453 PRO A N 1
ATOM 3522 C CA . PRO A 1 442 ? 2.294 -49.500 -27.242 1.00 19.94 453 PRO A CA 1
ATOM 3523 C C . PRO A 1 442 ? 3.502 -48.589 -27.231 1.00 20.32 453 PRO A C 1
ATOM 3524 O O . PRO A 1 442 ? 4.595 -48.984 -26.823 1.00 20.97 453 PRO A O 1
ATOM 3528 N N . SER A 1 443 ? 3.281 -47.334 -27.583 1.00 17.98 454 SER A N 1
ATOM 3529 C CA . SER A 1 443 ? 4.312 -46.295 -27.465 1.00 19.02 454 SER A CA 1
ATOM 3530 C C . SER A 1 443 ? 4.121 -45.650 -26.088 1.00 19.64 454 SER A C 1
ATOM 3531 O O . SER A 1 443 ? 3.090 -44.976 -25.860 1.00 23.51 454 SER A O 1
ATOM 3534 N N . GLN A 1 444 ? 5.124 -45.715 -25.253 1.00 21.17 455 GLN A N 1
ATOM 3535 C CA . GLN A 1 444 ? 5.024 -45.091 -23.916 1.00 19.68 455 GLN A CA 1
ATOM 3536 C C . GLN A 1 444 ? 5.322 -43.595 -24.055 1.00 18.16 455 GLN A C 1
ATOM 3537 O O . GLN A 1 444 ? 6.436 -43.268 -24.472 1.00 21.17 455 GLN A O 1
ATOM 3543 N N . GLY A 1 445 ? 4.416 -42.735 -23.601 1.00 17.68 456 GLY A N 1
ATOM 3544 C CA . GLY A 1 445 ? 4.633 -41.277 -23.600 1.00 18.77 456 GLY A CA 1
ATOM 3545 C C . GLY A 1 445 ? 5.413 -40.874 -22.350 1.00 18.52 456 GLY A C 1
ATOM 3546 O O . GLY A 1 445 ? 4.854 -40.183 -21.513 1.00 20.63 456 GLY A O 1
ATOM 3547 N N . ASN A 1 446 ? 6.676 -41.298 -22.254 1.00 17.75 457 ASN A N 1
ATOM 3548 C CA A ASN A 1 446 ? 7.445 -40.970 -21.017 0.66 17.69 457 ASN A CA 1
ATOM 3549 C CA B ASN A 1 446 ? 7.624 -40.994 -21.150 0.34 16.50 457 ASN A CA 1
ATOM 3550 C C . ASN A 1 446 ? 7.809 -39.476 -21.023 1.00 16.27 457 ASN A C 1
ATOM 3551 O O . ASN A 1 446 ? 8.227 -38.889 -22.039 1.00 16.28 457 ASN A O 1
ATOM 3560 N N . ASN A 1 447 ? 7.709 -38.879 -19.831 1.00 16.59 458 ASN A N 1
ATOM 3561 C CA . ASN A 1 447 ? 8.057 -37.444 -19.714 1.00 16.72 458 ASN A CA 1
ATOM 3562 C C . ASN A 1 447 ? 9.542 -37.213 -20.029 1.00 14.91 458 ASN A C 1
ATOM 3563 O O . ASN A 1 447 ? 9.871 -36.099 -20.370 1.00 15.55 458 ASN A O 1
ATOM 3568 N N . LEU A 1 448 ? 10.356 -38.256 -19.923 1.00 15.23 459 LEU A N 1
ATOM 3569 C CA . LEU A 1 448 ? 11.805 -38.143 -20.218 1.00 13.98 459 LEU A CA 1
ATOM 3570 C C . LEU A 1 448 ? 11.994 -37.583 -21.621 1.00 13.64 459 LEU A C 1
ATOM 3571 O O . LEU A 1 448 ? 13.070 -37.072 -21.926 1.00 14.14 459 LEU A O 1
ATOM 3576 N N . TYR A 1 449 ? 11.047 -37.768 -22.559 1.00 13.69 460 TYR A N 1
ATOM 3577 C CA . TYR A 1 449 ? 11.250 -37.281 -23.947 1.00 14.05 460 TYR A CA 1
ATOM 3578 C C . TYR A 1 449 ? 11.431 -35.772 -24.005 1.00 14.19 460 TYR A C 1
ATOM 3579 O O . TYR A 1 449 ? 12.007 -35.290 -24.996 1.00 16.57 460 TYR A O 1
ATOM 3588 N N . VAL A 1 450 ? 10.857 -35.019 -23.060 1.00 13.56 461 VAL A N 1
ATOM 3589 C CA . VAL A 1 450 ? 10.821 -33.549 -23.163 1.00 14.21 461 VAL A CA 1
ATOM 3590 C C . VAL A 1 450 ? 11.595 -32.802 -22.081 1.00 15.25 461 VAL A C 1
ATOM 3591 O O . VAL A 1 450 ? 12.386 -31.856 -22.434 1.00 15.01 461 VAL A O 1
ATOM 3595 N N . PHE A 1 451 ? 11.395 -33.042 -20.795 1.00 13.65 462 PHE A N 1
ATOM 3596 C CA . PHE A 1 451 ? 12.046 -32.149 -19.810 1.00 13.19 462 PHE A CA 1
ATOM 3597 C C . PHE A 1 451 ? 13.569 -32.093 -19.951 1.00 13.87 462 PHE A C 1
ATOM 3598 O O . PHE A 1 451 ? 14.123 -31.014 -19.746 1.00 14.51 462 PHE A O 1
ATOM 3606 N N . PRO A 1 452 ? 14.316 -33.184 -20.213 1.00 13.53 463 PRO A N 1
ATOM 3607 C CA . PRO A 1 452 ? 15.773 -33.021 -20.308 1.00 13.98 463 PRO A CA 1
ATOM 3608 C C . PRO A 1 452 ? 16.181 -32.030 -21.402 1.00 15.49 463 PRO A C 1
ATOM 3609 O O . PRO A 1 452 ? 17.030 -31.166 -21.172 1.00 16.21 463 PRO A O 1
ATOM 3613 N N . GLY A 1 453 ? 15.580 -32.144 -22.578 1.00 15.80 464 GLY A N 1
ATOM 3614 C CA . GLY A 1 453 ? 15.893 -31.215 -23.681 1.00 16.28 464 GLY A CA 1
ATOM 3615 C C . GLY A 1 453 ? 15.470 -29.801 -23.360 1.00 17.46 464 GLY A C 1
ATOM 3616 O O . GLY A 1 453 ? 16.152 -28.839 -23.783 1.00 16.01 464 GLY A O 1
ATOM 3617 N N . VAL A 1 454 ? 14.320 -29.600 -22.696 1.00 14.53 465 VAL A N 1
ATOM 3618 C CA . VAL A 1 454 ? 13.971 -28.209 -22.275 1.00 15.92 465 VAL A CA 1
ATOM 3619 C C . VAL A 1 454 ? 15.029 -27.698 -21.284 1.00 15.93 465 VAL A C 1
ATOM 3620 O O . VAL A 1 454 ? 15.489 -26.539 -21.398 1.00 16.61 465 VAL A O 1
ATOM 3624 N N . GLY A 1 455 ? 15.452 -28.516 -20.327 1.00 15.21 466 GLY A N 1
ATOM 3625 C CA . GLY A 1 455 ? 16.521 -28.108 -19.411 1.00 17.62 466 GLY A CA 1
ATOM 3626 C C . GLY A 1 455 ? 17.823 -27.784 -20.095 1.00 17.31 466 GLY A C 1
ATOM 3627 O O . GLY A 1 455 ? 18.431 -26.722 -19.799 1.00 18.00 466 GLY A O 1
ATOM 3628 N N . LEU A 1 456 ? 18.246 -28.626 -21.032 1.00 14.86 467 LEU A N 1
ATOM 3629 C CA . LEU A 1 456 ? 19.516 -28.386 -21.755 1.00 14.97 467 LEU A CA 1
ATOM 3630 C C . LEU A 1 456 ? 19.379 -27.141 -22.660 1.00 17.39 467 LEU A C 1
ATOM 3631 O O . LEU A 1 456 ? 20.277 -26.267 -22.639 1.00 17.02 467 LEU A O 1
ATOM 3636 N N . GLY A 1 457 ? 18.230 -26.983 -23.322 1.00 17.15 468 GLY A N 1
ATOM 3637 C CA . GLY A 1 457 ? 18.040 -25.793 -24.164 1.00 17.17 468 GLY A CA 1
ATOM 3638 C C . GLY A 1 457 ? 18.037 -24.523 -23.350 1.00 18.45 468 GLY A C 1
ATOM 3639 O O . GLY A 1 457 ? 18.656 -23.504 -23.759 1.00 17.01 468 GLY A O 1
ATOM 3640 N N . CYS A 1 458 ? 17.399 -24.519 -22.177 1.00 19.18 469 CYS A N 1
ATOM 3641 C CA . CYS A 1 458 ? 17.217 -23.312 -21.334 1.00 21.50 469 CYS A CA 1
ATOM 3642 C C . CYS A 1 458 ? 18.583 -23.096 -20.662 1.00 23.68 469 CYS A C 1
ATOM 3643 O O . CYS A 1 458 ? 18.998 -21.951 -20.540 1.00 22.99 469 CYS A O 1
ATOM 3646 N N . ALA A 1 459 ? 19.369 -24.133 -20.340 1.00 21.06 470 ALA A N 1
ATOM 3647 C CA . ALA A 1 459 ? 20.708 -23.985 -19.732 1.00 22.73 470 ALA A CA 1
ATOM 3648 C C . ALA A 1 459 ? 21.656 -23.300 -20.693 1.00 22.81 470 ALA A C 1
ATOM 3649 O O . ALA A 1 459 ? 22.425 -22.446 -20.247 1.00 26.06 470 ALA A O 1
ATOM 3651 N N . LEU A 1 460 ? 21.539 -23.603 -21.983 1.00 19.23 471 LEU A N 1
ATOM 3652 C CA . LEU A 1 460 ? 22.436 -23.085 -23.048 1.00 17.92 471 LEU A CA 1
ATOM 3653 C C . LEU A 1 460 ? 21.931 -21.696 -23.420 1.00 19.95 471 LEU A C 1
ATOM 3654 O O . LEU A 1 460 ? 22.745 -20.781 -23.402 1.00 22.52 471 LEU A O 1
ATOM 3659 N N . ALA A 1 461 ? 20.655 -21.525 -23.718 1.00 18.62 472 ALA A N 1
ATOM 3660 C CA . ALA A 1 461 ? 20.168 -20.219 -24.262 1.00 18.86 472 ALA A CA 1
ATOM 3661 C C . ALA A 1 461 ? 20.021 -19.204 -23.161 1.00 19.84 472 ALA A C 1
ATOM 3662 O O . ALA A 1 461 ? 20.031 -17.994 -23.481 1.00 19.61 472 ALA A O 1
ATOM 3664 N N A GLN A 1 462 ? 19.867 -19.640 -21.910 0.56 18.23 473 GLN A N 1
ATOM 3665 N N B GLN A 1 462 ? 19.902 -19.630 -21.898 0.44 19.78 473 GLN A N 1
ATOM 3666 C CA A GLN A 1 462 ? 19.659 -18.718 -20.773 0.56 20.17 473 GLN A CA 1
ATOM 3667 C CA B GLN A 1 462 ? 19.635 -18.728 -20.748 0.44 22.35 473 GLN A CA 1
ATOM 3668 C C A GLN A 1 462 ? 18.510 -17.759 -21.081 0.56 19.67 473 GLN A C 1
ATOM 3669 C C B GLN A 1 462 ? 18.509 -17.758 -21.093 0.44 20.99 473 GLN A C 1
ATOM 3670 O O A GLN A 1 462 ? 18.662 -16.545 -20.971 0.56 21.75 473 GLN A O 1
ATOM 3671 O O B GLN A 1 462 ? 18.685 -16.543 -21.034 0.44 22.64 473 GLN A O 1
ATOM 3682 N N . PRO A 1 463 ? 17.288 -18.236 -21.418 1.00 18.40 474 PRO A N 1
ATOM 3683 C CA . PRO A 1 463 ? 16.196 -17.330 -21.710 1.00 21.54 474 PRO A CA 1
ATOM 3684 C C . PRO A 1 463 ? 15.734 -16.608 -20.455 1.00 19.76 474 PRO A C 1
ATOM 3685 O O . PRO A 1 463 ? 15.871 -17.102 -19.335 1.00 19.77 474 PRO A O 1
ATOM 3689 N N . THR A 1 464 ? 15.184 -15.423 -20.630 1.00 19.67 475 THR A N 1
ATOM 3690 C CA . THR A 1 464 ? 14.672 -14.631 -19.504 1.00 22.64 475 THR A CA 1
ATOM 3691 C C . THR A 1 464 ? 13.583 -15.387 -18.755 1.00 20.19 475 THR A C 1
ATOM 3692 O O . THR A 1 464 ? 13.456 -15.220 -17.527 1.00 21.66 475 THR A O 1
ATOM 3696 N N . HIS A 1 465 ? 12.849 -16.211 -19.451 1.00 18.94 476 HIS A N 1
ATOM 3697 C CA . HIS A 1 465 ? 11.727 -17.011 -18.919 1.00 19.88 476 HIS A CA 1
ATOM 3698 C C . HIS A 1 465 ? 11.454 -18.139 -19.905 1.00 18.10 476 HIS A C 1
ATOM 3699 O O . HIS A 1 465 ? 12.079 -18.149 -20.968 1.00 18.27 476 HIS A O 1
ATOM 3706 N N . ILE A 1 466 ? 10.503 -19.003 -19.596 1.00 16.89 477 ILE A N 1
ATOM 3707 C CA . ILE A 1 466 ? 10.136 -20.168 -20.430 1.00 15.95 477 ILE A CA 1
ATOM 3708 C C . ILE A 1 466 ? 8.676 -19.999 -20.814 1.00 16.88 477 ILE A C 1
ATOM 3709 O O . ILE A 1 466 ? 7.778 -20.500 -20.142 1.00 17.18 477 ILE A O 1
ATOM 3714 N N . PRO A 1 467 ? 8.404 -19.192 -21.859 1.00 16.05 478 PRO A N 1
ATOM 3715 C CA . PRO A 1 467 ? 7.035 -19.032 -22.290 1.00 17.25 478 PRO A CA 1
ATOM 3716 C C . PRO A 1 467 ? 6.513 -20.292 -22.951 1.00 17.27 478 PRO A C 1
ATOM 3717 O O . PRO A 1 467 ? 7.282 -21.182 -23.320 1.00 16.72 478 PRO A O 1
ATOM 3721 N N A GLU A 1 468 ? 5.193 -20.347 -23.114 0.46 17.65 479 GLU A N 1
ATOM 3722 N N B GLU A 1 468 ? 5.184 -20.342 -23.117 0.54 17.60 479 GLU A N 1
ATOM 3723 C CA A GLU A 1 468 ? 4.507 -21.531 -23.680 0.46 19.06 479 GLU A CA 1
ATOM 3724 C CA B GLU A 1 468 ? 4.487 -21.522 -23.689 0.54 19.33 479 GLU A CA 1
ATOM 3725 C C A GLU A 1 468 ? 5.059 -21.874 -25.068 0.46 16.96 479 GLU A C 1
ATOM 3726 C C B GLU A 1 468 ? 5.059 -21.871 -25.067 0.54 16.79 479 GLU A C 1
ATOM 3727 O O A GLU A 1 468 ? 5.097 -23.075 -25.407 0.46 17.08 479 GLU A O 1
ATOM 3728 O O B GLU A 1 468 ? 5.131 -23.074 -25.389 0.54 16.68 479 GLU A O 1
ATOM 3739 N N . GLU A 1 469 ? 5.552 -20.890 -25.812 1.00 17.01 480 GLU A N 1
ATOM 3740 C CA . GLU A 1 469 ? 6.148 -21.149 -27.142 1.00 17.14 480 GLU A CA 1
ATOM 3741 C C . GLU A 1 469 ? 7.300 -22.170 -27.028 1.00 16.17 480 GLU A C 1
ATOM 3742 O O . GLU A 1 469 ? 7.462 -22.973 -27.935 1.00 14.69 480 GLU A O 1
ATOM 3748 N N . LEU A 1 470 ? 8.092 -22.113 -25.975 1.00 15.77 481 LEU A N 1
ATOM 3749 C CA . LEU A 1 470 ? 9.258 -23.048 -25.927 1.00 14.50 481 LEU A CA 1
ATOM 3750 C C . LEU A 1 470 ? 8.753 -24.482 -25.712 1.00 14.84 481 LEU A C 1
ATOM 3751 O O . LEU A 1 470 ? 9.350 -25.415 -26.226 1.00 15.88 481 LEU A O 1
ATOM 3756 N N . LEU A 1 471 ? 7.719 -24.680 -24.878 1.00 15.16 482 LEU A N 1
ATOM 3757 C CA . LEU A 1 471 ? 7.198 -26.043 -24.648 1.00 15.82 482 LEU A CA 1
ATOM 3758 C C . LEU A 1 471 ? 6.527 -26.535 -25.942 1.00 14.54 482 LEU A C 1
ATOM 3759 O O . LEU A 1 471 ? 6.620 -27.729 -26.242 1.00 15.16 482 LEU A O 1
ATOM 3764 N N . LEU A 1 472 ? 5.827 -25.666 -26.650 1.00 15.08 483 LEU A N 1
ATOM 3765 C CA . LEU A 1 472 ? 5.166 -26.060 -27.928 1.00 17.47 483 LEU A CA 1
ATOM 3766 C C . LEU A 1 472 ? 6.228 -26.466 -28.956 1.00 15.80 483 LEU A C 1
ATOM 3767 O O . LEU A 1 472 ? 6.035 -27.487 -29.671 1.00 16.78 483 LEU A O 1
ATOM 3772 N N . THR A 1 473 ? 7.316 -25.696 -29.052 1.00 14.76 484 THR A N 1
ATOM 3773 C CA . THR A 1 473 ? 8.443 -26.032 -29.926 1.00 15.94 484 THR A CA 1
ATOM 3774 C C . THR A 1 473 ? 9.019 -27.380 -29.528 1.00 14.08 484 THR A C 1
ATOM 3775 O O . THR A 1 473 ? 9.315 -28.222 -30.394 1.00 15.38 484 THR A O 1
ATOM 3779 N N . ALA A 1 474 ? 9.144 -27.658 -28.231 1.00 13.82 485 ALA A N 1
ATOM 3780 C CA . ALA A 1 474 ? 9.683 -28.961 -27.802 1.00 14.79 485 ALA A CA 1
ATOM 3781 C C . ALA A 1 474 ? 8.758 -30.106 -28.216 1.00 13.50 485 ALA A C 1
ATOM 3782 O O . ALA A 1 474 ? 9.208 -31.164 -28.668 1.00 14.78 485 ALA A O 1
ATOM 3784 N N . SER A 1 475 ? 7.459 -29.880 -28.067 1.00 13.12 486 SER A N 1
ATOM 3785 C CA . SER A 1 475 ? 6.445 -30.870 -28.468 1.00 13.83 486 SER A CA 1
ATOM 3786 C C . SER A 1 475 ? 6.581 -31.174 -29.982 1.00 13.37 486 SER A C 1
ATOM 3787 O O . SER A 1 475 ? 6.559 -32.331 -30.380 1.00 15.48 486 SER A O 1
ATOM 3790 N N . GLU A 1 476 ? 6.662 -30.118 -30.768 1.00 13.49 487 GLU A N 1
ATOM 3791 C CA . GLU A 1 476 ? 6.793 -30.253 -32.236 1.00 14.82 487 GLU A CA 1
ATOM 3792 C C . GLU A 1 476 ? 8.091 -31.009 -32.573 1.00 14.80 487 GLU A C 1
ATOM 3793 O O . GLU A 1 476 ? 8.077 -31.858 -33.418 1.00 14.23 487 GLU A O 1
ATOM 3799 N N . SER A 1 477 ? 9.199 -30.591 -31.971 1.00 15.92 488 SER A N 1
ATOM 3800 C CA . SER A 1 477 ? 10.506 -31.223 -32.212 1.00 15.49 488 SER A CA 1
ATOM 3801 C C . SER A 1 477 ? 10.407 -32.722 -31.959 1.00 16.01 488 SER A C 1
ATOM 3802 O O . SER A 1 477 ? 10.862 -33.528 -32.762 1.00 15.63 488 SER A O 1
ATOM 3805 N N . LEU A 1 478 ? 9.809 -33.093 -30.835 1.00 13.98 489 LEU A N 1
ATOM 3806 C CA . LEU A 1 478 ? 9.652 -34.533 -30.505 1.00 14.44 489 LEU A CA 1
ATOM 3807 C C . LEU A 1 478 ? 8.823 -35.228 -31.570 1.00 14.59 489 LEU A C 1
ATOM 3808 O O . LEU A 1 478 ? 9.175 -36.351 -31.992 1.00 15.14 489 LEU A O 1
ATOM 3813 N N . ASN A 1 479 ? 7.714 -34.624 -31.972 1.00 14.11 490 ASN A N 1
ATOM 3814 C CA . ASN A 1 479 ? 6.864 -35.221 -33.005 1.00 14.44 490 ASN A CA 1
ATOM 3815 C C . ASN A 1 479 ? 7.653 -35.512 -34.276 1.00 14.55 490 ASN A C 1
ATOM 3816 O O . ASN A 1 479 ? 7.573 -36.626 -34.820 1.00 16.30 490 ASN A O 1
ATOM 3821 N N . LEU A 1 480 ? 8.457 -34.546 -34.684 1.00 16.41 491 LEU A N 1
ATOM 3822 C CA . LEU A 1 480 ? 9.191 -34.601 -35.962 1.00 16.97 491 LEU A CA 1
ATOM 3823 C C . LEU A 1 480 ? 10.394 -35.540 -35.881 1.00 17.63 491 LEU A C 1
ATOM 3824 O O . LEU A 1 480 ? 10.840 -36.022 -36.978 1.00 17.80 491 LEU A O 1
ATOM 3829 N N . LEU A 1 481 ? 10.833 -35.894 -34.682 1.00 16.67 492 LEU A N 1
ATOM 3830 C CA . LEU A 1 481 ? 11.941 -36.885 -34.554 1.00 17.21 492 LEU A CA 1
ATOM 3831 C C . LEU A 1 481 ? 11.474 -38.277 -34.871 1.00 18.25 492 LEU A C 1
ATOM 3832 O O . LEU A 1 481 ? 12.354 -39.165 -35.010 1.00 20.98 492 LEU A O 1
ATOM 3837 N N . THR A 1 482 ? 10.173 -38.554 -34.914 1.00 17.24 493 THR A N 1
ATOM 3838 C CA . THR A 1 482 ? 9.693 -39.920 -35.202 1.00 17.32 493 THR A CA 1
ATOM 3839 C C . THR A 1 482 ? 9.906 -40.142 -36.720 1.00 17.92 493 THR A C 1
ATOM 3840 O O . THR A 1 482 ? 9.264 -39.458 -37.490 1.00 20.93 493 THR A O 1
ATOM 3844 N N . THR A 1 483 ? 10.783 -41.088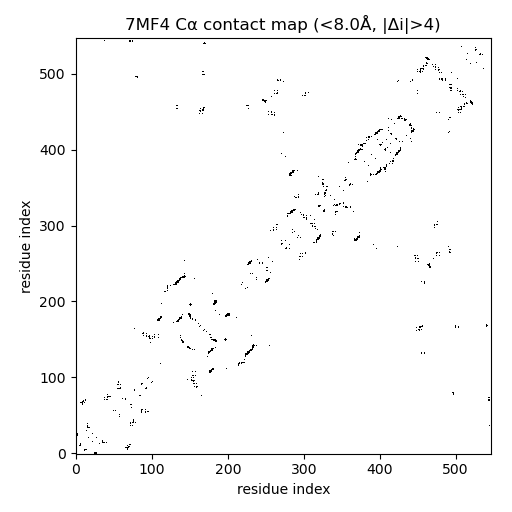 -37.085 1.00 20.58 494 THR A N 1
ATOM 3845 C CA . THR A 1 483 ? 11.233 -41.248 -38.500 1.00 21.85 494 THR A CA 1
ATOM 3846 C C . THR A 1 483 ? 10.155 -41.946 -39.328 1.00 25.86 494 THR A C 1
ATOM 3847 O O . THR A 1 483 ? 9.225 -42.545 -38.753 1.00 21.57 494 THR A O 1
ATOM 3851 N N . GLU A 1 484 ? 10.244 -41.842 -40.665 1.00 25.95 495 GLU A N 1
ATOM 3852 C CA . GLU A 1 484 ? 9.278 -42.542 -41.557 1.00 30.29 495 GLU A CA 1
ATOM 3853 C C . GLU A 1 484 ? 9.358 -44.024 -41.210 1.00 25.55 495 GLU A C 1
ATOM 3854 O O . GLU A 1 484 ? 8.349 -44.663 -41.104 1.00 25.99 495 GLU A O 1
ATOM 3860 N N . GLY A 1 485 ? 10.562 -44.521 -40.950 1.00 25.62 496 GLY A N 1
ATOM 3861 C CA . GLY A 1 485 ? 10.782 -45.917 -40.540 1.00 28.22 496 GLY A CA 1
ATOM 3862 C C . GLY A 1 485 ? 10.090 -46.263 -39.227 1.00 30.14 496 GLY A C 1
ATOM 3863 O O . GLY A 1 485 ? 9.358 -47.249 -39.249 1.00 30.22 496 GLY A O 1
ATOM 3864 N N . ASP A 1 486 ? 10.308 -45.474 -38.166 1.00 27.79 497 ASP A N 1
ATOM 3865 C CA . ASP A 1 486 ? 9.626 -45.573 -36.829 1.00 26.61 497 ASP A CA 1
ATOM 3866 C C . ASP A 1 486 ? 8.083 -45.617 -37.102 1.00 21.27 497 ASP A C 1
ATOM 3867 O O . ASP A 1 486 ? 7.384 -46.524 -36.585 1.00 20.34 497 ASP A O 1
ATOM 3872 N N . LEU A 1 487 ? 7.542 -44.672 -37.870 1.00 22.40 498 LEU A N 1
ATOM 3873 C CA . LEU A 1 487 ? 6.070 -44.611 -38.153 1.00 22.40 498 LEU A CA 1
ATOM 3874 C C . LEU A 1 487 ? 5.588 -45.839 -38.924 1.00 23.58 498 LEU A C 1
ATOM 3875 O O . LEU A 1 487 ? 4.482 -46.316 -38.603 1.00 25.89 498 LEU A O 1
ATOM 3880 N N . ARG A 1 488 ? 6.348 -46.311 -39.911 1.00 28.52 499 ARG A N 1
ATOM 3881 C CA . ARG A 1 488 ? 5.943 -47.527 -40.680 1.00 33.06 499 ARG A CA 1
ATOM 3882 C C . ARG A 1 488 ? 5.815 -48.703 -39.702 1.00 32.30 499 ARG A C 1
ATOM 3883 O O . ARG A 1 488 ? 4.918 -49.543 -39.922 1.00 32.54 499 ARG A O 1
ATOM 3891 N N . GLU A 1 489 ? 6.601 -48.730 -38.621 1.00 27.01 500 GLU A N 1
ATOM 3892 C CA . GLU A 1 489 ? 6.589 -49.812 -37.584 1.00 30.12 500 GLU A CA 1
ATOM 3893 C C . GLU A 1 489 ? 5.573 -49.535 -36.440 1.00 25.97 500 GLU A C 1
ATOM 3894 O O . GLU A 1 489 ? 5.572 -50.314 -35.477 1.00 26.01 500 GLU A O 1
ATOM 3900 N N . GLY A 1 490 ? 4.763 -48.476 -36.554 1.00 22.94 501 GLY A N 1
ATOM 3901 C CA . GLY A 1 490 ? 3.695 -48.150 -35.590 1.00 23.00 501 GLY A CA 1
ATOM 3902 C C . GLY A 1 490 ? 4.175 -47.359 -34.398 1.00 23.08 501 GLY A C 1
ATOM 3903 O O . GLY A 1 490 ? 3.404 -47.232 -33.459 1.00 20.26 501 GLY A O 1
ATOM 3904 N N . ARG A 1 491 ? 5.415 -46.854 -34.404 1.00 18.23 502 ARG A N 1
ATOM 3905 C CA . ARG A 1 491 ? 5.896 -46.139 -33.194 1.00 17.87 502 ARG A CA 1
ATOM 3906 C C . ARG A 1 491 ? 5.421 -44.700 -33.267 1.00 16.82 502 ARG A C 1
ATOM 3907 O O . ARG A 1 491 ? 5.446 -44.081 -34.313 1.00 17.79 502 ARG A O 1
ATOM 3915 N N . LEU A 1 492 ? 5.114 -44.144 -32.123 1.00 16.80 503 LEU A N 1
ATOM 3916 C CA . LEU A 1 492 ? 4.628 -42.751 -32.086 1.00 16.39 503 LEU A CA 1
ATOM 3917 C C . LEU A 1 492 ? 5.726 -41.799 -31.656 1.00 16.99 503 LEU A C 1
ATOM 3918 O O . LEU A 1 492 ? 5.530 -40.586 -31.808 1.00 17.66 503 LEU A O 1
ATOM 3923 N N . TYR A 1 493 ? 6.799 -42.315 -31.101 1.00 16.26 504 TYR A N 1
ATOM 3924 C CA . TYR A 1 493 ? 7.923 -41.509 -30.589 1.00 15.62 504 TYR A CA 1
ATOM 3925 C C . TYR A 1 493 ? 9.196 -42.082 -31.168 1.00 15.49 504 TYR A C 1
ATOM 3926 O O . TYR A 1 493 ? 9.270 -43.273 -31.445 1.00 16.82 504 TYR A O 1
ATOM 3935 N N . PRO A 1 494 ? 10.274 -41.297 -31.161 1.00 15.07 505 PRO A N 1
ATOM 3936 C CA . PRO A 1 494 ? 11.615 -41.849 -31.386 1.00 15.65 505 PRO A CA 1
ATOM 3937 C C . PRO A 1 494 ? 11.932 -42.781 -30.233 1.00 16.04 505 PRO A C 1
ATOM 3938 O O . PRO A 1 494 ? 11.361 -42.746 -29.151 1.00 15.24 505 PRO A O 1
ATOM 3942 N N . PRO A 1 495 ? 12.879 -43.712 -30.415 1.00 16.66 506 PRO A N 1
ATOM 3943 C CA . PRO A 1 495 ? 13.133 -44.686 -29.353 1.00 17.02 506 PRO A CA 1
ATOM 3944 C C . PRO A 1 495 ? 13.750 -44.069 -28.078 1.00 16.31 506 PRO A C 1
ATOM 3945 O O . PRO A 1 495 ? 14.707 -43.295 -28.209 1.00 17.91 506 PRO A O 1
ATOM 3949 N N . LEU A 1 496 ? 13.314 -44.499 -26.904 1.00 16.69 507 LEU A N 1
ATOM 3950 C CA . LEU A 1 496 ? 13.764 -43.901 -25.610 1.00 18.92 507 LEU A CA 1
ATOM 3951 C C . LEU A 1 496 ? 15.277 -44.079 -25.469 1.00 17.60 507 LEU A C 1
ATOM 3952 O O . LEU A 1 496 ? 15.950 -43.172 -24.933 1.00 18.26 507 LEU A O 1
ATOM 3957 N N . GLU A 1 497 ? 15.821 -45.167 -26.014 1.00 18.29 508 GLU A N 1
ATOM 3958 C CA . GLU A 1 497 ? 17.270 -45.468 -25.875 1.00 19.81 508 GLU A CA 1
ATOM 3959 C C . GLU A 1 497 ? 18.100 -44.369 -26.518 1.00 17.43 508 GLU A C 1
ATOM 3960 O O . GLU A 1 497 ? 19.273 -44.212 -26.136 1.00 18.55 508 GLU A O 1
ATOM 3966 N N . ASP A 1 498 ? 17.530 -43.629 -27.486 1.00 16.29 509 ASP A N 1
ATOM 3967 C CA A ASP A 1 498 ? 18.205 -42.573 -28.267 0.61 14.80 509 ASP A CA 1
ATOM 3968 C CA B ASP A 1 498 ? 18.215 -42.579 -28.266 0.39 16.10 509 ASP A CA 1
ATOM 3969 C C . ASP A 1 498 ? 18.011 -41.231 -27.579 1.00 14.50 509 ASP A C 1
ATOM 3970 O O . ASP A 1 498 ? 18.102 -40.219 -28.239 1.00 14.65 509 ASP A O 1
ATOM 3979 N N . ILE A 1 499 ? 17.806 -41.250 -26.251 1.00 14.14 510 ILE A N 1
ATOM 3980 C CA . ILE A 1 499 ? 17.439 -39.992 -25.535 1.00 14.09 510 ILE A CA 1
ATOM 3981 C C . ILE A 1 499 ? 18.498 -38.920 -25.730 1.00 12.57 510 ILE A C 1
ATOM 3982 O O . ILE A 1 499 ? 18.141 -37.721 -25.747 1.00 13.81 510 ILE A O 1
ATOM 3987 N N . HIS A 1 500 ? 19.798 -39.222 -25.780 1.00 14.39 511 HIS A N 1
ATOM 3988 C CA . HIS A 1 500 ? 20.724 -38.099 -25.979 1.00 14.75 511 HIS A CA 1
ATOM 3989 C C . HIS A 1 500 ? 20.461 -37.367 -27.306 1.00 14.62 511 HIS A C 1
ATOM 3990 O O . HIS A 1 500 ? 20.482 -36.102 -27.300 1.00 16.44 511 HIS A O 1
ATOM 3997 N N . ASN A 1 501 ? 20.310 -38.086 -28.397 1.00 15.29 512 ASN A N 1
ATOM 3998 C CA . ASN A 1 501 ? 20.019 -37.450 -29.696 1.00 16.38 512 ASN A CA 1
ATOM 3999 C C . ASN A 1 501 ? 18.674 -36.726 -29.581 1.00 15.19 512 ASN A C 1
ATOM 4000 O O . ASN A 1 501 ? 18.528 -35.636 -30.107 1.00 15.86 512 ASN A O 1
ATOM 4005 N N . ILE A 1 502 ? 17.695 -37.348 -28.969 1.00 14.48 513 ILE A N 1
ATOM 4006 C CA . ILE A 1 502 ? 16.369 -36.682 -28.809 1.00 14.26 513 ILE A CA 1
ATOM 4007 C C . ILE A 1 502 ? 16.553 -35.363 -28.080 1.00 15.19 513 ILE A C 1
ATOM 4008 O O . ILE A 1 502 ? 16.106 -34.299 -28.558 1.00 14.10 513 ILE A O 1
ATOM 4013 N N . SER A 1 503 ? 17.180 -35.407 -26.897 1.00 14.02 514 SER A N 1
ATOM 4014 C CA . SER A 1 503 ? 17.357 -34.180 -26.088 1.00 14.02 514 SER A CA 1
ATOM 4015 C C . SER A 1 503 ? 18.123 -33.142 -26.907 1.00 12.90 514 SER A C 1
ATOM 4016 O O . SER A 1 503 ? 17.876 -31.961 -26.698 1.00 13.52 514 SER A O 1
ATOM 4019 N N . ALA A 1 504 ? 19.210 -33.525 -27.587 1.00 14.85 515 ALA A N 1
ATOM 4020 C CA . ALA A 1 504 ? 20.011 -32.532 -28.356 1.00 15.12 515 ALA A CA 1
ATOM 4021 C C . ALA A 1 504 ? 19.119 -31.837 -29.402 1.00 15.17 515 ALA A C 1
ATOM 4022 O O . ALA A 1 504 ? 19.192 -30.611 -29.530 1.00 16.05 515 ALA A O 1
ATOM 4024 N N . ASN A 1 505 ? 18.224 -32.576 -30.046 1.00 15.73 516 ASN A N 1
ATOM 4025 C CA . ASN A 1 505 ? 17.310 -31.981 -31.069 1.00 15.12 516 ASN A CA 1
ATOM 4026 C C . ASN A 1 505 ? 16.254 -31.099 -30.383 1.00 15.22 516 ASN A C 1
ATOM 4027 O O . ASN A 1 505 ? 16.009 -29.940 -30.839 1.00 15.16 516 ASN A O 1
ATOM 4032 N N . VAL A 1 506 ? 15.640 -31.583 -29.320 1.00 15.36 517 VAL A N 1
ATOM 4033 C CA . VAL A 1 506 ? 14.627 -30.764 -28.572 1.00 13.40 517 VAL A CA 1
ATOM 4034 C C . VAL A 1 506 ? 15.298 -29.478 -28.090 1.00 13.24 517 VAL A C 1
ATOM 4035 O O . VAL A 1 506 ? 14.756 -28.373 -28.295 1.00 15.22 517 VAL A O 1
ATOM 4039 N N . ALA A 1 507 ? 16.492 -29.598 -27.501 1.00 12.96 518 ALA A N 1
ATOM 4040 C CA . ALA A 1 507 ? 17.199 -28.414 -26.991 1.00 14.14 518 ALA A CA 1
ATOM 4041 C C . ALA A 1 507 ? 17.461 -27.443 -28.135 1.00 13.63 518 ALA A C 1
ATOM 4042 O O . ALA A 1 507 ? 17.330 -26.226 -27.929 1.00 14.62 518 ALA A O 1
ATOM 4044 N N . THR A 1 508 ? 17.925 -27.946 -29.253 1.00 14.68 519 THR A N 1
ATOM 4045 C CA . THR A 1 508 ? 18.280 -27.110 -30.438 1.00 14.79 519 THR A CA 1
ATOM 4046 C C . THR A 1 508 ? 17.043 -26.284 -30.871 1.00 14.80 519 THR A C 1
ATOM 4047 O O . THR A 1 508 ? 17.134 -25.072 -31.059 1.00 15.38 519 THR A O 1
ATOM 4051 N N . ASP A 1 509 ? 15.910 -26.974 -30.957 1.00 15.27 520 ASP A N 1
ATOM 4052 C CA . ASP A 1 509 ? 14.680 -26.296 -31.423 1.00 15.18 520 ASP A CA 1
ATOM 4053 C C . ASP A 1 509 ? 14.193 -25.305 -30.371 1.00 15.48 520 ASP A C 1
ATOM 4054 O O . ASP A 1 509 ? 13.741 -24.194 -30.709 1.00 15.97 520 ASP A O 1
ATOM 4059 N N . VAL A 1 510 ? 14.303 -25.633 -29.087 1.00 14.19 521 VAL A N 1
ATOM 4060 C CA . VAL A 1 510 ? 13.968 -24.700 -28.009 1.00 14.09 521 VAL A CA 1
ATOM 4061 C C . VAL A 1 510 ? 14.846 -23.452 -28.118 1.00 14.98 521 VAL A C 1
ATOM 4062 O O . VAL A 1 510 ? 14.373 -22.326 -27.944 1.00 15.39 521 VAL A O 1
ATOM 4066 N N . ILE A 1 511 ? 16.146 -23.627 -28.326 1.00 15.43 522 ILE A N 1
ATOM 4067 C CA . ILE A 1 511 ? 17.086 -22.485 -28.428 1.00 15.55 522 ILE A CA 1
ATOM 4068 C C . ILE A 1 511 ? 16.729 -21.597 -29.628 1.00 15.57 522 ILE A C 1
ATOM 4069 O O . ILE A 1 511 ? 16.628 -20.388 -29.440 1.00 16.67 522 ILE A O 1
ATOM 4074 N N . LEU A 1 512 ? 16.436 -22.205 -30.739 1.00 16.45 523 LEU A N 1
ATOM 4075 C CA . LEU A 1 512 ? 16.063 -21.432 -31.949 1.00 16.83 523 LEU A CA 1
ATOM 4076 C C . LEU A 1 512 ? 14.809 -20.608 -31.643 1.00 18.30 523 LEU A C 1
ATOM 4077 O O . LEU A 1 512 ? 14.699 -19.491 -32.157 1.00 18.69 523 LEU A O 1
ATOM 4082 N N . GLU A 1 513 ? 13.843 -21.159 -30.908 1.00 17.20 524 GLU A N 1
ATOM 4083 C CA . GLU A 1 513 ? 12.592 -20.425 -30.603 1.00 16.22 524 GLU A CA 1
ATOM 4084 C C . GLU A 1 513 ? 12.927 -19.296 -29.632 1.00 17.97 524 GLU A C 1
ATOM 4085 O O . GLU A 1 513 ? 12.475 -18.134 -29.800 1.00 19.68 524 GLU A O 1
ATOM 4091 N N . ALA A 1 514 ? 13.783 -19.524 -28.628 1.00 16.56 525 ALA A N 1
ATOM 4092 C CA . ALA A 1 514 ? 14.194 -18.439 -27.720 1.00 16.51 525 ALA A CA 1
ATOM 4093 C C . ALA A 1 514 ? 14.930 -17.358 -28.518 1.00 16.07 525 ALA A C 1
ATOM 4094 O O . ALA A 1 514 ? 14.681 -16.178 -28.221 1.00 17.97 525 ALA A O 1
ATOM 4096 N N . GLN A 1 515 ? 15.747 -17.749 -29.482 1.00 19.04 526 GLN A N 1
ATOM 4097 C CA . GLN A 1 515 ? 16.431 -16.762 -30.378 1.00 18.60 526 GLN A CA 1
ATOM 4098 C C . GLN A 1 515 ? 15.436 -15.942 -31.227 1.00 19.72 526 GLN A C 1
ATOM 4099 O O . GLN A 1 515 ? 15.592 -14.669 -31.249 1.00 20.99 526 GLN A O 1
ATOM 4105 N N . ARG A 1 516 ? 14.431 -16.591 -31.804 1.00 19.03 527 ARG A N 1
ATOM 4106 C CA . ARG A 1 516 ? 13.380 -15.911 -32.600 1.00 20.62 527 ARG A CA 1
ATOM 4107 C C . ARG A 1 516 ? 12.672 -14.891 -31.705 1.00 23.01 527 ARG A C 1
ATOM 4108 O O . ARG A 1 516 ? 12.378 -13.763 -32.182 1.00 23.14 527 ARG A O 1
ATOM 4116 N N . MET A 1 517 ? 12.412 -15.218 -30.427 1.00 21.48 528 MET A N 1
ATOM 4117 C CA . MET A 1 517 ? 11.641 -14.353 -29.481 1.00 20.43 528 MET A CA 1
ATOM 4118 C C . MET A 1 517 ? 12.554 -13.307 -28.857 1.00 21.69 528 MET A C 1
ATOM 4119 O O . MET A 1 517 ? 12.040 -12.418 -28.140 1.00 21.12 528 MET A O 1
ATOM 4124 N N . LYS A 1 518 ? 13.884 -13.421 -29.066 1.00 20.46 529 LYS A N 1
ATOM 4125 C CA . LYS A 1 518 ? 14.896 -12.480 -28.522 1.00 20.72 529 LYS A CA 1
ATOM 4126 C C . LYS A 1 518 ? 14.829 -12.490 -26.989 1.00 23.01 529 LYS A C 1
ATOM 4127 O O . LYS A 1 518 ? 15.034 -11.438 -26.348 1.00 23.86 529 LYS A O 1
ATOM 4133 N N . ILE A 1 519 ? 14.628 -13.675 -26.395 1.00 19.15 530 ILE A N 1
ATOM 4134 C CA . ILE A 1 519 ? 14.647 -13.835 -24.916 1.00 19.58 530 ILE A CA 1
ATOM 4135 C C . ILE A 1 519 ? 15.923 -14.586 -24.472 1.00 18.69 530 ILE A C 1
ATOM 4136 O O . ILE A 1 519 ? 16.148 -14.693 -23.251 1.00 21.70 530 ILE A O 1
ATOM 4141 N N . ASP A 1 520 ? 16.775 -14.990 -25.412 1.00 22.67 531 ASP A N 1
ATOM 4142 C CA . ASP A 1 520 ? 18.034 -15.727 -25.144 1.00 22.97 531 ASP A CA 1
ATOM 4143 C C . ASP A 1 520 ? 19.095 -14.750 -24.644 1.00 23.91 531 ASP A C 1
ATOM 4144 O O . ASP A 1 520 ? 19.092 -13.616 -25.136 1.00 27.14 531 ASP A O 1
ATOM 4149 N N . ASN A 1 521 ? 19.827 -15.100 -23.601 1.00 25.16 532 ASN A N 1
ATOM 4150 C CA . ASN A 1 521 ? 20.854 -14.195 -23.003 1.00 26.31 532 ASN A CA 1
ATOM 4151 C C . ASN A 1 521 ? 22.245 -14.699 -23.381 1.00 29.21 532 ASN A C 1
ATOM 4152 O O . ASN A 1 521 ? 23.182 -13.915 -23.263 1.00 29.59 532 ASN A O 1
ATOM 4157 N N . ASN A 1 522 ? 22.391 -15.921 -23.882 1.00 28.07 533 ASN A N 1
ATOM 4158 C CA . ASN A 1 522 ? 23.690 -16.468 -24.358 1.00 23.84 533 ASN A CA 1
ATOM 4159 C C . ASN A 1 522 ? 23.938 -16.190 -25.846 1.00 25.24 533 ASN A C 1
ATOM 4160 O O . ASN A 1 522 ? 23.481 -16.956 -26.730 1.00 27.29 533 ASN A O 1
ATOM 4165 N N . LYS A 1 523 ? 24.826 -15.203 -26.139 1.00 27.33 534 LYS A N 1
ATOM 4166 C CA . LYS A 1 523 ? 25.142 -14.741 -27.514 1.00 30.08 534 LYS A CA 1
ATOM 4167 C C . LYS A 1 523 ? 26.297 -15.545 -28.151 1.00 27.11 534 LYS A C 1
ATOM 4168 O O . LYS A 1 523 ? 26.655 -15.255 -29.301 1.00 29.92 534 LYS A O 1
ATOM 4174 N N . LYS A 1 524 ? 26.799 -16.601 -27.493 1.00 25.47 535 LYS A N 1
ATOM 4175 C CA . LYS A 1 524 ? 27.857 -17.454 -28.073 1.00 26.99 535 LYS A CA 1
ATOM 4176 C C . LYS A 1 524 ? 27.270 -18.514 -28.996 1.00 28.78 535 LYS A C 1
ATOM 4177 O O . LYS A 1 524 ? 28.023 -19.122 -29.818 1.00 34.42 535 LYS A O 1
ATOM 4183 N N . LEU A 1 525 ? 25.976 -18.750 -28.927 1.00 21.49 536 LEU A N 1
ATOM 4184 C CA . LEU A 1 525 ? 25.433 -19.943 -29.596 1.00 20.11 536 LEU A CA 1
ATOM 4185 C C . LEU A 1 525 ? 25.298 -19.703 -31.093 1.00 19.23 536 LEU A C 1
ATOM 4186 O O . LEU A 1 525 ? 24.914 -18.598 -31.526 1.00 20.92 536 LEU A O 1
ATOM 4191 N N . PRO A 1 526 ? 25.458 -20.723 -31.931 1.00 20.06 537 PRO A N 1
ATOM 4192 C CA . PRO A 1 526 ? 25.029 -20.660 -33.322 1.00 20.42 537 PRO A CA 1
ATOM 4193 C C . PRO A 1 526 ? 23.530 -20.332 -33.449 1.00 22.24 537 PRO A C 1
ATOM 4194 O O . PRO A 1 526 ? 22.755 -20.698 -32.572 1.00 19.53 537 PRO A O 1
ATOM 4198 N N . ARG A 1 527 ? 23.154 -19.777 -34.593 1.00 21.83 538 ARG A N 1
ATOM 4199 C CA . ARG A 1 527 ? 21.745 -19.366 -34.853 1.00 20.63 538 ARG A CA 1
ATOM 4200 C C . ARG A 1 527 ? 21.111 -20.135 -36.014 1.00 20.07 538 ARG A C 1
ATOM 4201 O O . ARG A 1 527 ? 19.953 -19.777 -36.383 1.00 21.29 538 ARG A O 1
ATOM 4209 N N . THR A 1 528 ? 21.793 -21.138 -36.583 1.00 19.71 539 THR A N 1
ATOM 4210 C CA . THR A 1 528 ? 21.302 -22.022 -37.665 1.00 20.71 539 THR A CA 1
ATOM 4211 C C . THR A 1 528 ? 21.261 -23.433 -37.125 1.00 20.52 539 THR A C 1
ATOM 4212 O O . THR A 1 528 ? 22.173 -23.804 -36.317 1.00 20.25 539 THR A O 1
ATOM 4216 N N . ARG A 1 529 ? 20.295 -24.198 -37.620 1.00 20.59 540 ARG A N 1
ATOM 4217 C CA . ARG A 1 529 ? 19.951 -25.466 -36.960 1.00 21.08 540 ARG A CA 1
ATOM 4218 C C . ARG A 1 529 ? 21.091 -26.475 -37.037 1.00 22.82 540 ARG A C 1
ATOM 4219 O O . ARG A 1 529 ? 21.407 -27.027 -35.983 1.00 19.54 540 ARG A O 1
ATOM 4227 N N . ASP A 1 530 ? 21.718 -26.710 -38.199 1.00 22.17 541 ASP A N 1
ATOM 4228 C CA . ASP A 1 530 ? 22.732 -27.784 -38.285 1.00 22.12 541 ASP A CA 1
ATOM 4229 C C . ASP A 1 530 ? 23.887 -27.471 -37.345 1.00 21.28 541 ASP A C 1
ATOM 4230 O O . ASP A 1 530 ? 24.349 -28.366 -36.565 1.00 20.53 541 ASP A O 1
ATOM 4235 N N . GLU A 1 531 ? 24.378 -26.240 -37.389 1.00 20.44 542 GLU A N 1
ATOM 4236 C CA . GLU A 1 531 ? 25.567 -25.842 -36.595 1.00 20.42 542 GLU A CA 1
ATOM 4237 C C . GLU A 1 531 ? 25.208 -25.884 -35.099 1.00 20.08 542 GLU A C 1
ATOM 4238 O O . GLU A 1 531 ? 26.017 -26.311 -34.297 1.00 20.03 542 GLU A O 1
ATOM 4244 N N . LEU A 1 532 ? 23.999 -25.439 -34.754 1.00 18.44 543 LEU A N 1
ATOM 4245 C CA . LEU A 1 532 ? 23.593 -25.425 -33.340 1.00 16.73 543 LEU A CA 1
ATOM 4246 C C . LEU A 1 532 ? 23.469 -26.846 -32.844 1.00 17.05 543 LEU A C 1
ATOM 4247 O O . LEU A 1 532 ? 23.920 -27.072 -31.701 1.00 18.35 543 LEU A O 1
ATOM 4252 N N . LEU A 1 533 ? 22.844 -27.723 -33.593 1.00 16.52 544 LEU A N 1
ATOM 4253 C CA . LEU A 1 533 ? 22.671 -29.107 -33.160 1.00 18.20 544 LEU A CA 1
ATOM 4254 C C . LEU A 1 533 ? 24.069 -29.671 -32.846 1.00 18.75 544 LEU A C 1
ATOM 4255 O O . LEU A 1 533 ? 24.218 -30.397 -31.825 1.00 18.89 544 LEU A O 1
ATOM 4260 N N . ALA A 1 534 ? 25.020 -29.524 -33.761 1.00 17.16 545 ALA A N 1
ATOM 4261 C CA . ALA A 1 534 ? 26.392 -30.049 -33.512 1.00 19.47 545 ALA A CA 1
ATOM 4262 C C . ALA A 1 534 ? 26.965 -29.443 -32.232 1.00 17.75 545 ALA A C 1
ATOM 4263 O O . ALA A 1 534 ? 27.587 -30.149 -31.401 1.00 20.01 545 ALA A O 1
ATOM 4265 N N . PHE A 1 535 ? 26.759 -28.159 -31.990 1.00 17.27 546 PHE A N 1
ATOM 4266 C CA . PHE A 1 535 ? 27.284 -27.449 -30.816 1.00 16.95 546 PHE A CA 1
ATOM 4267 C C . PHE A 1 535 ? 26.664 -28.013 -29.529 1.00 17.34 546 PHE A C 1
ATOM 4268 O O . PHE A 1 535 ? 27.310 -28.240 -28.494 1.00 17.34 546 PHE A O 1
ATOM 4276 N N . VAL A 1 536 ? 25.347 -28.192 -29.564 1.00 16.72 547 VAL A N 1
ATOM 4277 C CA . VAL A 1 536 ? 24.586 -28.724 -28.395 1.00 15.70 547 VAL A CA 1
ATOM 4278 C C . VAL A 1 536 ? 25.094 -30.130 -28.077 1.00 15.08 547 VAL A C 1
ATOM 4279 O O . VAL A 1 536 ? 25.307 -30.409 -26.899 1.00 16.29 547 VAL A O 1
ATOM 4283 N N . LYS A 1 537 ? 25.273 -30.984 -29.064 1.00 16.84 548 LYS A N 1
ATOM 4284 C CA . LYS A 1 537 ? 25.738 -32.365 -28.813 1.00 16.14 548 LYS A CA 1
ATOM 4285 C C . LYS A 1 537 ? 27.111 -32.333 -28.131 1.00 17.81 548 LYS A C 1
ATOM 4286 O O . LYS A 1 537 ? 27.342 -33.121 -27.178 1.00 19.47 548 LYS A O 1
ATOM 4292 N N . LYS A 1 538 ? 27.994 -31.434 -28.581 1.00 18.12 549 LYS A N 1
ATOM 4293 C CA . LYS A 1 538 ? 29.351 -31.336 -27.981 1.00 20.21 549 LYS A CA 1
ATOM 4294 C C . LYS A 1 538 ? 29.258 -30.826 -26.547 1.00 19.22 549 LYS A C 1
ATOM 4295 O O . LYS A 1 538 ? 30.149 -31.122 -25.755 1.00 21.01 549 LYS A O 1
ATOM 4301 N N . ALA A 1 539 ? 28.256 -30.013 -26.180 1.00 16.55 550 ALA A N 1
ATOM 4302 C CA . ALA A 1 539 ? 28.111 -29.464 -24.822 1.00 16.21 550 ALA A CA 1
ATOM 4303 C C . ALA A 1 539 ? 27.670 -30.503 -23.779 1.00 15.84 550 ALA A C 1
ATOM 4304 O O . ALA A 1 539 ? 27.792 -30.184 -22.581 1.00 17.53 550 ALA A O 1
ATOM 4306 N N . MET A 1 540 ? 27.043 -31.604 -24.222 1.00 15.73 551 MET A N 1
ATOM 4307 C CA . MET A 1 540 ? 26.424 -32.568 -23.315 1.00 17.91 551 MET A CA 1
ATOM 4308 C C . MET A 1 540 ? 27.496 -33.349 -22.558 1.00 17.15 551 MET A C 1
ATOM 4309 O O . MET A 1 540 ? 28.487 -33.773 -23.168 1.00 19.58 551 MET A O 1
ATOM 4314 N N . TRP A 1 541 ? 27.282 -33.513 -21.275 1.00 15.94 552 TRP A N 1
ATOM 4315 C CA . TRP A 1 541 ? 28.112 -34.427 -20.451 1.00 16.50 552 TRP A CA 1
ATOM 4316 C C . TRP A 1 541 ? 27.798 -35.858 -20.857 1.00 16.50 552 TRP A C 1
ATOM 4317 O O . TRP A 1 541 ? 26.612 -36.226 -20.952 1.00 17.68 552 TRP A O 1
ATOM 4328 N N A LYS A 1 542 ? 28.815 -36.669 -21.107 0.50 16.33 553 LYS A N 1
ATOM 4329 N N B LYS A 1 542 ? 28.851 -36.653 -21.017 0.50 17.45 553 LYS A N 1
ATOM 4330 C CA A LYS A 1 542 ? 28.556 -38.079 -21.449 0.50 17.47 553 LYS A CA 1
ATOM 4331 C CA B LYS A 1 542 ? 28.831 -38.040 -21.530 0.50 19.55 553 LYS A CA 1
ATOM 4332 C C A LYS A 1 542 ? 29.228 -38.968 -20.421 0.50 16.35 553 LYS A C 1
ATOM 4333 C C B LYS A 1 542 ? 29.283 -38.981 -20.417 0.50 17.58 553 LYS A C 1
ATOM 4334 O O A LYS A 1 542 ? 30.309 -38.661 -19.917 0.50 18.51 553 LYS A O 1
ATOM 4335 O O B LYS A 1 542 ? 30.312 -38.705 -19.801 0.50 19.67 553 LYS A O 1
ATOM 4346 N N . PRO A 1 543 ? 28.581 -40.094 -20.098 1.00 17.86 554 PRO A N 1
ATOM 4347 C CA . PRO A 1 543 ? 29.087 -41.008 -19.068 1.00 19.17 554 PRO A CA 1
ATOM 4348 C C . PRO A 1 543 ? 30.089 -41.958 -19.721 1.00 17.72 554 PRO A C 1
ATOM 4349 O O . PRO A 1 543 ? 29.814 -43.145 -19.914 1.00 18.53 554 PRO A O 1
ATOM 4353 N N . VAL A 1 544 ? 31.248 -41.363 -19.996 1.00 19.38 555 VAL A N 1
ATOM 4354 C CA . VAL A 1 544 ? 32.441 -42.105 -20.478 1.00 20.76 555 VAL A CA 1
ATOM 4355 C C . VAL A 1 544 ? 33.641 -41.577 -19.708 1.00 21.61 555 VAL A C 1
ATOM 4356 O O . VAL A 1 544 ? 33.606 -40.497 -19.205 1.00 22.46 555 VAL A O 1
ATOM 4360 N N . TYR A 1 545 ? 34.667 -42.387 -19.543 1.00 22.50 556 TYR A N 1
ATOM 4361 C CA . TYR A 1 545 ? 35.863 -41.939 -18.773 1.00 24.25 556 TYR A CA 1
ATOM 4362 C C . TYR A 1 545 ? 36.631 -40.886 -19.587 1.00 27.06 556 TYR A C 1
ATOM 4363 O O . TYR A 1 545 ? 37.183 -41.245 -20.578 1.00 35.00 556 TYR A O 1
ATOM 4372 N N . SER A 1 546 ? 36.711 -39.653 -19.106 1.00 37.57 557 SER A N 1
ATOM 4373 C CA . SER A 1 546 ? 37.319 -38.514 -19.855 1.00 45.98 557 SER A CA 1
ATOM 4374 C C . SER A 1 546 ? 38.669 -38.046 -19.285 1.00 48.92 557 SER A C 1
ATOM 4375 O O . SER A 1 546 ? 39.513 -37.636 -20.109 1.00 44.71 557 SER A O 1
ATOM 4378 N N . GLY A 1 547 ? 38.849 -38.034 -17.961 1.00 52.10 558 GLY A N 1
ATOM 4379 C CA . GLY A 1 547 ? 40.055 -37.504 -17.281 1.00 55.42 558 GLY A CA 1
ATOM 4380 C C . GLY A 1 547 ? 39.725 -36.425 -16.257 1.00 54.54 558 GLY A C 1
ATOM 4381 O O . GLY A 1 547 ? 39.650 -35.204 -16.512 1.00 57.47 558 GLY A O 1
#

Nearest PDB structures (foldseek):
  7mf4-assembly1_A  TM=1.002E+00  e=3.991E-92  Trypanosoma cruzi strain CL Brener
  6w57-assembly1_A  TM=1.001E+00  e=1.108E-87  Trypanosoma cruzi
  6w53-assembly1_A  TM=1.000E+00  e=1.244E-86  Trypanosoma cruzi
  6c7n-assembly1_A  TM=9.559E-01  e=5.937E-50  Sorghum bicolor
  6urf-assembly1_B  TM=8.837E-01  e=8.309E-25  Mycobacterium tuberculosis

Sequence (547 aa):
QGRAILTDRYINRGTAFTMEERQKLHILGRLPPVVETLEEQVARVYGQVKKYEKPINRYQHLVSVHSTNTTLYYATILAHLEEMLPIIYTPTVGEACMMEYSHLFFRERGVYFNRLYKGQFRNIMRDAGYQKVEVVVITDGSRILGLGDLGSNGIGISIGKCSSLYVAGAGIDPRLIVPVILDVGTNNERYLQDKDYLGMREKRLGDEEFYELLDEFMEAASSAEWPNAVIQFEDFSNNHCFD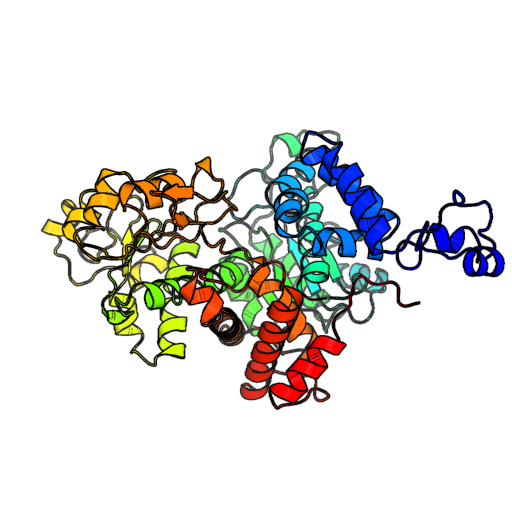IMERYQKKYRCFNDDIQGTGAVIIAAGFLLNAIKLSGVSPLQQRIVVFGAGSAAVGVANNNIAALAARMYKFPVQDLVKTFYLVDTKGLVTTTRGDQLAAHKKLLARTDVSAEDSAKLRTLEEEIVRFVKPTTLLLGLGGVGPAFTEEIVKMVMMQNTERPIIFPLSNPTSKAEVTPENAYKWTNGAAIVASGSPFPPTTIGGKTFKPSQGNNNLYVFPGVGLGCALAQQPTHIPEEELLLTASESLNLLTTEGDLREGRLYPPLEDDIHNISANVATDVILEAQRMKIDNNKKLPRTRDELLAFVKKAMWKKPVYSG

Foldseek 3Di:
DECVQQQPQARHPALQQDCVNCVVVVNNVVHPDHRDALVRLLVVLVVVLVVDDDLLVSLLSLLVNCNGHVLSSLVNCLVVVQPCVVSLAPPNLLVCLQPVLVSCPVPQEDEAEPVCQPCLLVSLVVSVQPLQQEEEEEQQCFALRPRSSAPSCLSNQVSVQSLLCNQAQPPNSRYYGYHYRQETPPVCLLPDPPNPGDNDHGDDPVVVCSRVVVNQVSCCPSNVLYEYEYEGYYPVPQVVVCVVPQQQGAYYYLLQLLLLLLLLLLVQLLCVLQVCHQLNFQEEQAAQDLSSLSSLLLNLVLCCVVPVDDSLSSLQSYFYAHQQFTAAPLCPDDDDPSSVSSHHPPAHNVRSVVGGQPLSVCQVSLGLEYAAPHQAFQRCDLSSLVSSVVRGLAREYEQEHDDPRSTNHDVQSSCVSSVNRYQYEYNGFDDWHAGPNRIHGHAYSDSSLAPSLLSLLCSQQVFSGQDSVLSSQLSNQQSVPCDPVNSVSSYSGDDSSCSNLSSLSSSLSSNLSSVVVVRGPRPPADNDRVRRSVVSSVPRNRSGNDD

Secondary structure (DSSP, 8-state):
-THHHHT-TTT--GGGS-HHHHHHTT-TTSS-S----HHHHHHHHHHHHHT-SSHHHHHHHHHHHHHH-HHHHHHHHHHTHHHHHHHHSTTHHHHHHHH-GGGGTTS--EEE-GGGTT-HHHHHHHHT-SS--EEEEE-S--TTS-S--GGGGHHHHHHHHHHHHHHH---GGGEEEEEE------HHHHH-TT--S--SPPPPHHHHHHHHHHHHHHHHHHSTT-EEEE-S--TTTHHHHHHHHTTTSSEEEIIIIIHHHHHHHHHHHHHHHH---GGG--EEEE--SHHHHHHHHHHHHHHHHHH---HHHHHTTEEEEETTEE-BSSSSS---HHHHTTSBSSS-HHHHTT--SHHHHHHHH--SEEEE--SSS--S-HHHHHHHTTT-SS-EEEE--SSTTTSSS-HHHHHHHTTT--EEEESS----EEETTEEE-PEE--GGGTHHHHHHHHHHH--SS--HHHHHHHHHHHHHTS-HHHHHTT-SS--GGGHHHHHHHHHHHHHHHHHHHT----TTS-SSHHHHHHHHHHHS--SS---

B-factor: mean 24.53, std 9.5, range [12.57, 82.8]

Radius of gyration: 24.2 Å; Cα contacts (8 Å, |Δi|>4): 1067; chains: 1; bounding box: 84×51×58 Å

CATH classification: 3.40.50.10380